Protein AF-A0A1I7XGH2-F1 (afdb_monomer_lite)

Secondary structure (DSSP, 8-state):
----HHHHHHHHHHHHHHHHHHHSPP---------PPPP-SS------TT-TTHHHHHHHHTTS-S-GGGGGG-EEEEE--SHHHHHHHHHHHHTT-SEEEEE--PBP-GGGGGSSS--GGGTTSBHHHHHHHHHHHH-TTSEEEEE-S-TTSHHHHHHHHHHHHH-STTSS--SEEEE--SSHHHHHHHHHHHHHTT--EEEEEE-TTSS-EEEEEE-TTTS--TTTS--HHHHTT--GGGT--TT-PPP--HHHHHHHHHHHHHHHHHHHHH--SEEEEEEEETTEEEEEEEE-------------------------------------------------------------------------PPP---GGGT--TT---TT--S-S--GGGGTTSSEEEE-TTS-EEEPPPP----TTEEE-TTT-SEEEPPHHHHHHHHHHHTT--SSTT--S------TTTTSPPSS-S--PPPPGGGTSPPHHHHHHHHHHHHHHHTTSS---PPP--------TTTTGGGGGGS-HHHHHH----SPPPPPPPPP-S--SS--GGGSPPHHHHHHHHHHHHHHHHHHHHHHHHHHTSTHHHHHHHHHT--

Structure (mmCIF, N/CA/C/O backbone):
data_AF-A0A1I7XGH2-F1
#
_entry.id   AF-A0A1I7XGH2-F1
#
loop_
_atom_site.group_PDB
_atom_site.id
_atom_site.type_symbol
_atom_site.label_atom_id
_atom_site.label_alt_id
_atom_site.label_comp_id
_atom_site.label_asym_id
_atom_site.label_entity_id
_atom_site.label_seq_id
_atom_site.pdbx_PDB_ins_code
_atom_site.Cartn_x
_atom_site.Cartn_y
_atom_site.Cartn_z
_atom_site.occupancy
_atom_site.B_iso_or_equiv
_atom_site.auth_seq_id
_atom_site.auth_comp_id
_atom_site.auth_asym_id
_atom_site.auth_atom_id
_atom_site.pdbx_PDB_model_num
ATOM 1 N N . MET A 1 1 ? -3.889 -33.336 -54.211 1.00 44.69 1 MET A N 1
ATOM 2 C CA . MET A 1 1 ? -4.541 -34.432 -53.466 1.00 44.69 1 MET A CA 1
ATOM 3 C C . MET A 1 1 ? -5.974 -34.012 -53.203 1.00 44.69 1 MET A C 1
ATOM 5 O O . MET A 1 1 ? -6.195 -33.043 -52.491 1.00 44.69 1 MET A O 1
ATOM 9 N N . SER A 1 2 ? -6.917 -34.641 -53.897 1.00 42.56 2 SER A N 1
ATOM 10 C CA . SER A 1 2 ? -8.353 -34.382 -53.790 1.00 42.56 2 SER A CA 1
ATOM 11 C C . SER A 1 2 ? -8.868 -34.885 -52.443 1.00 42.56 2 SER A C 1
ATOM 13 O O . SER A 1 2 ? -8.898 -36.093 -52.223 1.00 42.56 2 SER A O 1
ATOM 15 N N . VAL A 1 3 ? -9.248 -33.967 -51.555 1.00 43.88 3 VAL A N 1
ATOM 16 C CA . VAL A 1 3 ? -9.941 -34.297 -50.303 1.00 43.88 3 VAL A CA 1
ATOM 17 C C . VAL A 1 3 ? -11.300 -34.884 -50.680 1.00 43.88 3 VAL A C 1
ATOM 19 O O . VAL A 1 3 ? -12.127 -34.210 -51.294 1.00 43.88 3 VAL A O 1
ATOM 22 N N . THR A 1 4 ? -11.505 -36.166 -50.399 1.00 58.69 4 THR A N 1
ATOM 23 C CA . THR A 1 4 ? -12.761 -36.861 -50.677 1.00 58.69 4 THR A CA 1
ATOM 24 C C . THR A 1 4 ? -13.850 -36.384 -49.717 1.00 58.69 4 THR A C 1
ATOM 26 O O . THR A 1 4 ? -13.594 -36.088 -48.552 1.00 58.69 4 THR A O 1
ATOM 29 N N . ASN A 1 5 ? -15.099 -36.339 -50.194 1.00 57.44 5 ASN A N 1
ATOM 30 C CA . ASN A 1 5 ? -16.281 -35.938 -49.412 1.00 57.44 5 ASN A CA 1
ATOM 31 C C . ASN A 1 5 ? -16.489 -36.751 -48.112 1.00 57.44 5 ASN A C 1
ATOM 33 O O . ASN A 1 5 ? -17.255 -36.322 -47.251 1.00 57.44 5 ASN A O 1
ATOM 37 N N . SER A 1 6 ? -15.807 -37.891 -47.954 1.00 58.50 6 SER A N 1
ATOM 38 C CA . SER A 1 6 ? -15.763 -38.685 -46.720 1.00 58.50 6 SER A CA 1
ATOM 39 C C . SER A 1 6 ? -15.119 -37.935 -45.553 1.00 58.50 6 SER A C 1
ATOM 41 O O . SER A 1 6 ? -15.620 -37.995 -44.433 1.00 58.50 6 SER A O 1
ATOM 43 N N . ASP A 1 7 ? -14.053 -37.179 -45.810 1.00 57.22 7 ASP A N 1
ATOM 44 C CA . ASP A 1 7 ? -13.203 -36.624 -44.751 1.00 57.22 7 ASP A CA 1
ATOM 45 C C . ASP A 1 7 ? -13.826 -35.351 -44.168 1.00 57.22 7 ASP A C 1
ATOM 47 O O . ASP A 1 7 ? -13.743 -35.078 -42.971 1.00 57.22 7 ASP A O 1
ATOM 51 N N . ALA A 1 8 ? -14.554 -34.605 -45.004 1.00 61.88 8 ALA A N 1
ATOM 52 C CA . ALA A 1 8 ? -15.363 -33.468 -44.575 1.00 61.88 8 ALA A CA 1
ATOM 53 C C . ALA A 1 8 ? -16.600 -33.896 -43.762 1.00 61.88 8 ALA A C 1
ATOM 55 O O . ALA A 1 8 ? -17.076 -33.127 -42.921 1.00 61.88 8 ALA A O 1
ATOM 56 N N . ALA A 1 9 ? -17.129 -35.101 -44.005 1.00 69.12 9 ALA A N 1
ATOM 57 C CA . ALA A 1 9 ? -18.231 -35.664 -43.232 1.00 69.12 9 ALA A CA 1
ATOM 58 C C . ALA A 1 9 ? -17.752 -36.148 -41.853 1.00 69.12 9 ALA A C 1
ATOM 60 O O . ALA A 1 9 ? -18.343 -35.755 -40.847 1.00 69.12 9 ALA A O 1
ATOM 61 N N . ASP A 1 10 ? -16.625 -36.869 -41.790 1.00 73.56 10 ASP A N 1
ATOM 62 C CA . ASP A 1 10 ? -16.039 -37.336 -40.522 1.00 73.56 10 ASP A CA 1
ATOM 63 C C . ASP A 1 10 ? -15.617 -36.160 -39.621 1.00 73.56 10 ASP A C 1
ATOM 65 O O . ASP A 1 10 ? -15.858 -36.158 -38.413 1.00 73.56 10 ASP A O 1
ATOM 69 N N . LEU A 1 11 ? -15.082 -35.081 -40.207 1.00 71.25 11 LEU A N 1
ATOM 70 C CA . LEU A 1 11 ? -14.739 -33.868 -39.460 1.00 71.25 11 LEU A CA 1
ATOM 71 C C . LEU A 1 11 ? -15.981 -33.155 -38.892 1.00 71.25 11 LEU A C 1
ATOM 73 O O . LEU A 1 11 ? -15.962 -32.675 -37.756 1.00 71.25 11 LEU A O 1
ATOM 77 N N . LYS A 1 12 ? -17.081 -33.109 -39.656 1.00 74.12 12 LYS A N 1
ATOM 78 C CA . LYS A 1 12 ? -18.357 -32.536 -39.198 1.00 74.12 12 LYS A CA 1
ATOM 79 C C . LYS A 1 12 ? -18.987 -33.368 -38.089 1.00 74.12 12 LYS A C 1
ATOM 81 O O . LYS A 1 12 ? -19.538 -32.790 -37.151 1.00 74.12 12 LYS A O 1
ATOM 86 N N . ASP A 1 13 ? -18.885 -34.689 -38.158 1.00 76.62 13 ASP A N 1
ATOM 87 C CA . ASP A 1 13 ? -19.410 -35.572 -37.120 1.00 76.62 13 ASP A CA 1
ATOM 88 C C . ASP A 1 13 ? -18.562 -35.529 -35.847 1.00 76.62 13 ASP A C 1
ATOM 90 O O . ASP A 1 13 ? -19.124 -35.446 -34.753 1.00 76.62 13 ASP A O 1
ATOM 94 N N . ARG A 1 14 ? -17.233 -35.408 -35.961 1.00 78.12 14 ARG A N 1
ATOM 95 C CA . ARG A 1 14 ? -16.353 -35.114 -34.816 1.00 78.12 14 ARG A CA 1
ATOM 96 C C . ARG A 1 14 ? -16.661 -33.756 -34.186 1.00 78.12 14 ARG A C 1
ATOM 98 O O . ARG A 1 14 ? -16.761 -33.669 -32.965 1.00 78.12 14 ARG A O 1
ATOM 105 N N . MET A 1 15 ? -16.891 -32.712 -34.986 1.00 70.94 15 MET A N 1
ATOM 106 C CA . MET A 1 15 ? -17.310 -31.396 -34.481 1.00 70.94 15 MET A CA 1
ATOM 107 C C . MET A 1 15 ? -18.690 -31.428 -33.812 1.00 70.94 15 MET A C 1
ATOM 109 O O . MET A 1 15 ? -18.901 -30.746 -32.808 1.00 70.94 15 MET A O 1
ATOM 113 N N . ARG A 1 16 ? -19.645 -32.216 -34.324 1.00 73.00 16 ARG A N 1
ATOM 114 C CA . ARG A 1 16 ? -20.944 -32.420 -33.659 1.00 73.00 16 ARG A CA 1
ATOM 115 C C . ARG A 1 16 ? -20.801 -33.203 -32.363 1.00 73.00 16 ARG A C 1
ATOM 117 O O . ARG A 1 16 ? -21.450 -32.840 -31.388 1.00 73.00 16 ARG A O 1
ATOM 124 N N . ALA A 1 17 ? -19.959 -34.233 -32.334 1.00 72.75 17 ALA A N 1
ATOM 125 C CA . ALA A 1 17 ? -19.683 -35.011 -31.133 1.00 72.75 17 ALA A CA 1
ATOM 126 C C . ALA A 1 17 ? -19.039 -34.139 -30.046 1.00 72.75 17 ALA A C 1
ATOM 128 O O . ALA A 1 17 ? -19.503 -34.159 -28.909 1.00 72.75 17 ALA A O 1
ATOM 129 N N . LEU A 1 18 ? -18.070 -33.289 -30.408 1.00 68.88 18 LEU A N 1
ATOM 130 C CA . LEU A 1 18 ? -17.448 -32.329 -29.490 1.00 68.88 18 LEU A CA 1
ATOM 131 C C . LEU A 1 18 ? -18.453 -31.292 -28.975 1.00 68.88 18 LEU A C 1
ATOM 133 O O . LEU A 1 18 ? -18.522 -31.034 -27.778 1.00 68.88 18 LEU A O 1
ATOM 137 N N . ASN A 1 19 ? -19.291 -30.743 -29.860 1.00 67.19 19 ASN A N 1
ATOM 138 C CA . ASN A 1 19 ? -20.354 -29.814 -29.471 1.00 67.19 19 ASN A CA 1
ATOM 139 C C . ASN A 1 19 ? -21.420 -30.476 -28.587 1.00 67.19 19 ASN A C 1
ATOM 141 O O . ASN A 1 19 ? -22.007 -29.812 -27.739 1.00 67.19 19 ASN A O 1
ATOM 145 N N . LYS A 1 20 ? -21.675 -31.776 -28.759 1.00 68.31 20 LYS A N 1
ATOM 146 C CA . LYS A 1 20 ? -22.575 -32.550 -27.897 1.00 68.31 20 LYS A CA 1
ATOM 147 C C . LYS A 1 20 ? -21.940 -32.833 -26.532 1.00 68.31 20 LYS A C 1
ATOM 149 O O . LYS A 1 20 ? -22.655 -32.802 -25.540 1.00 68.31 20 LYS A O 1
ATOM 154 N N . PHE A 1 21 ? -20.621 -33.025 -26.480 1.00 62.72 21 PHE A N 1
ATOM 155 C CA . PHE A 1 21 ? -19.842 -33.175 -25.244 1.00 62.72 21 PHE A CA 1
ATOM 156 C C . PHE A 1 21 ? -19.733 -31.858 -24.455 1.00 62.72 21 PHE A C 1
ATOM 158 O O . PHE A 1 21 ? -19.827 -31.853 -23.235 1.00 62.72 21 PHE A O 1
ATOM 165 N N . LEU A 1 22 ? -19.611 -30.722 -25.148 1.00 59.62 22 LEU A N 1
ATOM 166 C CA . LEU A 1 22 ? -19.642 -29.385 -24.540 1.00 59.62 22 LEU A CA 1
ATOM 167 C C . LEU A 1 22 ? -21.047 -28.977 -24.067 1.00 59.62 22 LEU A C 1
ATOM 169 O O . LEU A 1 22 ? -21.174 -28.186 -23.138 1.00 59.62 22 LEU A O 1
ATOM 173 N N . LYS A 1 23 ? -22.105 -29.502 -24.703 1.00 52.84 23 LYS A N 1
ATOM 174 C CA . LYS A 1 23 ? -23.511 -29.226 -24.351 1.00 52.84 23 LYS A CA 1
ATOM 175 C C . LYS A 1 23 ? -24.126 -30.232 -23.379 1.00 52.84 23 LYS A C 1
ATOM 177 O O . LYS A 1 23 ? -25.227 -29.979 -22.893 1.00 52.84 23 LYS A O 1
ATOM 182 N N . SER A 1 24 ? -23.477 -31.364 -23.098 1.00 37.12 24 SER A N 1
ATOM 183 C CA . SER A 1 24 ? -23.938 -32.245 -22.026 1.00 37.12 24 SER A CA 1
ATOM 184 C C . SER A 1 24 ? -23.686 -31.555 -20.684 1.00 37.12 24 SER A C 1
ATOM 186 O O . SER A 1 24 ? -22.547 -31.155 -20.439 1.00 37.12 24 SER A O 1
ATOM 188 N N . PRO A 1 25 ? -24.706 -31.393 -19.822 1.00 40.06 25 PRO A N 1
ATOM 189 C CA . PRO A 1 25 ? -24.515 -30.800 -18.510 1.00 40.06 25 PRO A CA 1
ATOM 190 C C . PRO A 1 25 ? -23.513 -31.661 -17.745 1.00 40.06 25 PRO A C 1
ATOM 192 O O . PRO A 1 25 ? -23.756 -32.842 -17.493 1.00 40.06 25 PRO A O 1
ATOM 195 N N . VAL A 1 26 ? -22.359 -31.076 -17.423 1.00 43.28 26 VAL A N 1
ATOM 196 C CA . VAL A 1 26 ? -21.397 -31.655 -16.485 1.00 43.28 26 VAL A CA 1
ATOM 197 C C . VAL A 1 26 ? -22.180 -32.039 -15.235 1.00 43.28 26 VAL A C 1
ATOM 199 O O . VAL A 1 26 ? -22.882 -31.197 -14.681 1.00 43.28 26 VAL A O 1
ATOM 202 N N . ASN A 1 27 ? -22.102 -33.316 -14.855 1.00 35.72 27 ASN A N 1
ATOM 203 C CA . ASN A 1 27 ? -22.766 -33.916 -13.699 1.00 35.72 27 ASN A CA 1
ATOM 204 C C . ASN A 1 27 ? -22.838 -32.948 -12.505 1.00 35.72 27 ASN A C 1
ATOM 206 O O . ASN A 1 27 ? -21.892 -32.817 -11.730 1.00 35.72 27 ASN A O 1
ATOM 210 N N . ALA A 1 28 ? -23.994 -32.307 -12.341 1.00 38.28 28 ALA A N 1
ATOM 211 C CA . ALA A 1 28 ? -24.307 -31.362 -11.276 1.00 38.28 28 ALA A CA 1
ATOM 212 C C . ALA A 1 28 ? -24.725 -32.080 -9.980 1.00 38.28 28 ALA A C 1
ATOM 214 O O . ALA A 1 28 ? -25.641 -31.643 -9.297 1.00 38.28 28 ALA A O 1
ATOM 215 N N . ASN A 1 29 ? -24.063 -33.191 -9.642 1.00 34.28 29 ASN A N 1
ATOM 216 C CA . ASN A 1 29 ? -24.367 -33.986 -8.445 1.00 34.28 29 ASN A CA 1
ATOM 217 C C . ASN A 1 29 ? -23.209 -34.015 -7.438 1.00 34.28 29 ASN A C 1
ATOM 219 O O . ASN A 1 29 ? -23.103 -34.937 -6.639 1.00 34.28 29 ASN A O 1
ATOM 223 N N . ASN A 1 30 ? -22.347 -32.994 -7.452 1.00 38.94 30 ASN A N 1
ATOM 224 C CA . ASN A 1 30 ? -21.374 -32.773 -6.381 1.00 38.94 30 ASN A CA 1
ATOM 225 C C . ASN A 1 30 ? -21.209 -31.283 -6.037 1.00 38.94 30 ASN A C 1
ATOM 227 O O . ASN A 1 30 ? -20.120 -30.813 -5.711 1.00 38.94 30 ASN A O 1
ATOM 231 N N . THR A 1 31 ? -22.295 -30.510 -6.123 1.00 39.38 31 THR A N 1
ATOM 232 C CA . THR A 1 31 ? -22.332 -29.163 -5.553 1.00 39.38 31 THR A CA 1
ATOM 233 C C . THR A 1 31 ? -22.428 -29.288 -4.038 1.00 39.38 31 THR A C 1
ATOM 235 O O . THR A 1 31 ? -23.517 -29.378 -3.474 1.00 39.38 31 THR A O 1
ATOM 238 N N . GLN A 1 32 ? -21.270 -29.279 -3.375 1.00 42.56 32 GLN A N 1
ATOM 239 C CA . GLN A 1 32 ? -21.167 -28.701 -2.036 1.00 42.56 32 GLN A CA 1
ATOM 240 C C . GLN A 1 32 ? -21.969 -27.386 -2.043 1.00 42.56 32 GLN A C 1
ATOM 242 O O . GLN A 1 32 ? -21.805 -26.605 -2.989 1.00 42.56 32 GLN A O 1
ATOM 247 N N . PRO A 1 33 ? -22.865 -27.136 -1.074 1.00 39.56 33 PRO A N 1
ATOM 248 C CA . PRO A 1 33 ? -23.609 -25.888 -1.034 1.00 39.56 33 PRO A CA 1
ATOM 249 C C . PRO A 1 33 ? -22.597 -24.754 -0.881 1.00 39.56 33 PRO A C 1
ATOM 251 O O . PRO A 1 33 ? -22.020 -24.562 0.186 1.00 39.56 33 PRO A O 1
ATOM 254 N N . THR A 1 34 ? -22.330 -24.016 -1.960 1.00 49.19 34 THR A N 1
ATOM 255 C CA . THR A 1 34 ? -21.521 -22.803 -1.882 1.00 49.19 34 THR A CA 1
ATOM 256 C C . THR A 1 34 ? -22.339 -21.803 -1.082 1.00 49.19 34 THR A C 1
ATOM 258 O O . THR A 1 34 ? -23.270 -21.198 -1.617 1.00 49.19 34 THR A O 1
ATOM 261 N N . THR A 1 35 ? -22.045 -21.683 0.208 1.00 59.75 35 THR A N 1
ATOM 262 C CA . THR A 1 35 ? -22.622 -20.692 1.115 1.00 59.75 35 THR A CA 1
ATOM 263 C C . THR A 1 35 ? -22.226 -19.307 0.616 1.00 59.75 35 THR A C 1
ATOM 265 O O . THR A 1 35 ? -21.186 -18.768 0.990 1.00 59.75 35 THR A O 1
ATOM 268 N N . LYS A 1 36 ? -23.010 -18.757 -0.313 1.00 68.50 36 LYS A N 1
ATOM 269 C CA . LYS A 1 36 ? -22.836 -17.390 -0.791 1.00 68.50 36 LYS A CA 1
ATOM 270 C C . LYS A 1 36 ? -23.362 -16.454 0.280 1.00 68.50 36 LYS A C 1
ATOM 272 O O . LYS A 1 36 ? -24.482 -16.609 0.757 1.00 68.50 36 LYS A O 1
ATOM 277 N N . ARG A 1 37 ? -22.531 -15.490 0.650 1.00 83.50 37 ARG A N 1
ATOM 278 C CA . ARG A 1 37 ? -22.908 -14.417 1.557 1.00 83.50 37 ARG A CA 1
ATOM 279 C C . ARG A 1 37 ? -24.005 -13.560 0.914 1.00 83.50 37 ARG A C 1
ATOM 281 O O . ARG A 1 37 ? -23.899 -13.211 -0.259 1.00 83.50 37 ARG A O 1
ATOM 288 N N . GLU A 1 38 ? -25.037 -13.225 1.679 1.00 87.25 38 GLU A N 1
ATOM 289 C CA . GLU A 1 38 ? -26.110 -12.326 1.240 1.00 87.25 38 GLU A CA 1
ATOM 290 C C . GLU A 1 38 ? -25.721 -10.853 1.418 1.00 87.25 38 GLU A C 1
ATOM 292 O O . GLU A 1 38 ? -24.824 -10.522 2.201 1.00 87.25 38 GLU A O 1
ATOM 297 N N . ARG A 1 39 ? -26.400 -9.962 0.683 1.00 89.69 39 ARG A N 1
ATOM 298 C CA . ARG A 1 39 ? -26.222 -8.515 0.841 1.00 89.69 39 ARG A CA 1
ATOM 299 C C . ARG A 1 39 ? -26.870 -8.024 2.131 1.00 89.69 39 ARG A C 1
ATOM 301 O O . ARG A 1 39 ? -28.039 -8.293 2.388 1.00 89.69 39 ARG A O 1
ATOM 308 N N . ILE A 1 40 ? -26.128 -7.236 2.895 1.00 90.12 40 ILE A N 1
ATOM 309 C CA . ILE A 1 40 ? -26.552 -6.615 4.143 1.00 90.12 40 ILE A CA 1
ATOM 310 C C . ILE A 1 40 ? -26.817 -5.127 3.881 1.00 90.12 40 ILE A C 1
ATOM 312 O O . ILE A 1 40 ? -25.919 -4.365 3.513 1.00 90.12 40 ILE A O 1
ATOM 316 N N . GLY A 1 41 ? -28.060 -4.689 4.102 1.00 83.81 41 GLY A N 1
ATOM 317 C CA . GLY A 1 41 ? -28.466 -3.291 3.911 1.00 83.81 41 GLY A CA 1
ATOM 318 C C . GLY A 1 41 ? -27.807 -2.330 4.907 1.00 83.81 41 GLY A C 1
ATOM 319 O O . GLY A 1 41 ? -27.156 -1.377 4.497 1.00 83.81 41 GLY A O 1
ATOM 320 N N . ALA A 1 42 ? -27.899 -2.618 6.207 1.00 86.62 42 ALA A N 1
ATOM 321 C CA . ALA A 1 42 ? -27.319 -1.804 7.280 1.00 86.62 42 ALA A CA 1
ATOM 322 C C . ALA A 1 42 ? -26.353 -2.634 8.136 1.00 86.62 42 ALA A C 1
ATOM 324 O O . ALA A 1 42 ? -26.633 -3.794 8.437 1.00 86.62 42 ALA A O 1
ATOM 325 N N . MET A 1 43 ? -25.211 -2.058 8.529 1.00 88.88 43 MET A N 1
ATOM 326 C CA . MET A 1 43 ? -24.257 -2.775 9.380 1.00 88.88 43 MET A CA 1
ATOM 327 C C . MET A 1 43 ? -24.803 -2.899 10.802 1.00 88.88 43 MET A C 1
ATOM 329 O O . MET A 1 43 ? -25.150 -1.910 11.434 1.00 88.88 43 MET A O 1
ATOM 333 N N . SER A 1 44 ? -24.875 -4.132 11.301 1.00 87.06 44 SER A N 1
ATOM 334 C CA . SER A 1 44 ? -25.337 -4.427 12.657 1.00 87.06 44 SER A CA 1
ATOM 335 C C . SER A 1 44 ? -24.154 -4.632 13.602 1.00 87.06 44 SER A C 1
ATOM 337 O O . SER A 1 44 ? -23.170 -5.289 13.253 1.00 87.06 44 SER A O 1
ATOM 339 N N . ALA A 1 45 ? -24.275 -4.126 14.830 1.00 86.44 45 ALA A N 1
ATOM 340 C CA . ALA A 1 45 ? -23.336 -4.394 15.920 1.00 86.44 45 ALA A CA 1
ATOM 341 C C . ALA A 1 45 ? -23.617 -5.724 16.650 1.00 86.44 45 ALA A C 1
ATOM 343 O O . ALA A 1 45 ? -22.956 -6.047 17.642 1.00 86.44 45 ALA A O 1
ATOM 344 N N . GLU A 1 46 ? -24.626 -6.482 16.224 1.00 86.81 46 GLU A N 1
ATOM 345 C CA . GLU A 1 46 ? -24.976 -7.761 16.832 1.00 86.81 46 GLU A CA 1
ATOM 346 C C . GLU A 1 46 ? -23.839 -8.779 16.673 1.00 86.81 46 GLU A C 1
ATOM 348 O O . GLU A 1 46 ? -23.280 -8.957 15.587 1.00 86.81 46 GLU A O 1
ATOM 353 N N . VAL A 1 47 ? -23.473 -9.438 17.774 1.00 89.12 47 VAL A N 1
ATOM 354 C CA . VAL A 1 47 ? -22.362 -10.394 17.811 1.00 89.12 47 VAL A CA 1
ATOM 355 C C . VAL A 1 47 ? -22.923 -11.794 17.602 1.00 89.12 47 VAL A C 1
ATOM 357 O O . VAL A 1 47 ? -23.178 -12.523 18.554 1.00 89.12 47 VAL A O 1
ATOM 360 N N . VAL A 1 48 ? -23.130 -12.135 16.333 1.00 88.00 48 VAL A N 1
ATOM 361 C CA . VAL A 1 48 ? -23.550 -13.461 15.866 1.00 88.00 48 VAL A CA 1
ATOM 362 C C . VAL A 1 48 ? -22.575 -13.960 14.806 1.00 88.00 48 VAL A C 1
ATOM 364 O O . VAL A 1 48 ? -21.961 -13.163 14.093 1.00 88.00 48 VAL A O 1
ATOM 367 N N . ASP A 1 49 ? -22.425 -15.278 14.687 1.00 84.88 49 ASP A N 1
ATOM 368 C CA . ASP A 1 49 ? -21.478 -15.879 13.737 1.00 84.88 49 ASP A CA 1
ATOM 369 C C . ASP A 1 49 ? -21.872 -15.653 12.271 1.00 84.88 49 ASP A C 1
ATOM 371 O O . ASP A 1 49 ? -21.011 -15.635 11.395 1.00 84.88 49 ASP A O 1
ATOM 375 N N . SER A 1 50 ? -23.153 -15.386 12.004 1.00 87.44 50 SER A N 1
ATOM 376 C CA . SER A 1 50 ? -23.653 -14.996 10.683 1.00 87.44 50 SER A CA 1
ATOM 377 C C . SER A 1 50 ? -23.314 -13.553 10.292 1.00 87.44 50 SER A C 1
ATOM 379 O O . SER A 1 50 ? -23.413 -13.219 9.113 1.00 87.44 50 SER A O 1
ATOM 381 N N . ASN A 1 51 ? -22.917 -12.690 11.240 1.00 89.44 51 ASN A N 1
ATOM 382 C CA . ASN A 1 51 ? -22.616 -11.282 10.979 1.00 89.44 51 ASN A CA 1
ATOM 383 C C . ASN A 1 51 ? -21.104 -11.068 10.757 1.00 89.44 51 ASN A C 1
ATOM 385 O O . ASN A 1 51 ? -20.343 -10.992 11.735 1.00 89.44 51 ASN A O 1
ATOM 389 N N . PRO A 1 52 ? -20.653 -10.865 9.506 1.00 89.62 52 PRO A N 1
ATOM 390 C CA . PRO A 1 52 ? -19.241 -10.651 9.191 1.00 89.62 52 PRO A CA 1
ATOM 391 C C . PRO A 1 52 ? -18.701 -9.317 9.731 1.00 89.62 52 PRO A C 1
ATOM 393 O O . PRO A 1 52 ? -17.493 -9.168 9.900 1.00 89.62 52 PRO A O 1
ATOM 396 N N . TYR A 1 53 ? -19.576 -8.358 10.050 1.00 92.12 53 TYR A N 1
ATOM 397 C CA . TYR A 1 53 ? -19.203 -7.025 10.530 1.00 92.12 53 TYR A CA 1
ATOM 398 C C . TYR A 1 53 ? -19.158 -6.901 12.051 1.00 92.12 53 TYR A C 1
ATOM 400 O O . TYR A 1 53 ? -18.691 -5.890 12.570 1.00 92.12 53 TYR A O 1
ATOM 408 N N . SER A 1 54 ? -19.577 -7.935 12.781 1.00 91.25 54 SER A N 1
ATOM 409 C CA . SER A 1 54 ? -19.621 -7.949 14.250 1.00 91.25 54 SER A CA 1
ATOM 410 C C . SER A 1 54 ? -18.297 -7.526 14.905 1.00 91.25 54 SER A C 1
ATOM 412 O O . SER A 1 54 ? -18.293 -6.744 15.856 1.00 91.25 54 SER A O 1
ATOM 414 N N . ARG A 1 55 ? -17.159 -7.995 14.374 1.00 91.31 55 ARG A N 1
ATOM 415 C CA . ARG A 1 55 ? -15.816 -7.681 14.897 1.00 91.31 55 ARG A CA 1
ATOM 416 C C . ARG A 1 55 ? -15.363 -6.266 14.520 1.00 91.31 55 ARG A C 1
ATOM 418 O O . ARG A 1 55 ? -14.670 -5.629 15.304 1.00 91.31 55 ARG A O 1
ATOM 425 N N . LEU A 1 56 ? -15.798 -5.751 13.370 1.00 91.06 56 LEU A N 1
ATOM 426 C CA . LEU A 1 56 ? -15.513 -4.377 12.948 1.00 91.06 56 LEU A CA 1
ATOM 427 C C . LEU A 1 56 ? -16.313 -3.370 13.783 1.00 91.06 56 LEU A C 1
ATOM 429 O O . LEU A 1 56 ? -15.751 -2.430 14.336 1.00 91.06 56 LEU A O 1
ATOM 433 N N . MET A 1 57 ? -17.607 -3.629 13.981 1.00 88.50 57 MET A N 1
ATOM 434 C CA . MET A 1 57 ? -18.487 -2.804 14.815 1.00 88.50 57 MET A CA 1
ATOM 435 C C . MET A 1 57 ? -18.088 -2.819 16.299 1.00 88.50 57 MET A C 1
ATOM 437 O O . MET A 1 57 ? -18.395 -1.883 17.040 1.00 88.50 57 MET A O 1
ATOM 441 N N . ALA A 1 58 ? -17.347 -3.835 16.755 1.00 88.81 58 ALA A N 1
ATOM 442 C CA . ALA A 1 58 ? -16.778 -3.848 18.101 1.00 88.81 58 ALA A CA 1
ATOM 443 C C . ALA A 1 58 ? -15.786 -2.691 18.339 1.00 88.81 58 ALA A C 1
ATOM 445 O O . ALA A 1 58 ? -15.714 -2.193 19.463 1.00 88.81 58 ALA A O 1
ATOM 446 N N . LEU A 1 59 ? -15.104 -2.186 17.299 1.00 86.38 59 LEU A N 1
ATOM 447 C CA . LEU A 1 59 ? -14.230 -1.005 17.401 1.00 86.38 59 LEU A CA 1
ATOM 448 C C . LEU A 1 59 ? -14.991 0.237 17.878 1.00 86.38 59 LEU A C 1
ATOM 450 O O . LEU A 1 59 ? -14.427 1.075 18.587 1.00 86.38 59 LEU A O 1
ATOM 454 N N . GLN A 1 60 ? -16.280 0.330 17.543 1.00 85.31 60 GLN A N 1
ATOM 455 C CA . GLN A 1 60 ? -17.146 1.405 18.010 1.00 85.31 60 GLN A CA 1
ATOM 456 C C . GLN A 1 60 ? -17.488 1.276 19.492 1.00 85.31 60 GLN A C 1
ATOM 458 O O . GLN A 1 60 ? -17.443 2.260 20.227 1.00 85.31 60 GLN A O 1
ATOM 463 N N . ARG A 1 61 ? -17.721 0.050 19.972 1.00 83.44 61 ARG A N 1
ATOM 464 C CA . ARG A 1 61 ? -17.930 -0.221 21.406 1.00 83.44 61 ARG A CA 1
ATOM 465 C C . ARG A 1 61 ? -16.675 0.019 22.240 1.00 83.44 61 ARG A C 1
ATOM 467 O O . ARG A 1 61 ? -16.777 0.453 23.380 1.00 83.44 61 ARG A O 1
ATOM 474 N N . MET A 1 62 ? -15.501 -0.241 21.669 1.00 85.56 62 MET A N 1
ATOM 475 C CA . MET A 1 62 ? -14.210 0.009 22.317 1.00 85.56 62 MET A CA 1
ATOM 476 C C . MET A 1 62 ? -13.826 1.498 22.344 1.00 85.56 62 MET A C 1
ATOM 478 O O . MET A 1 62 ? -12.790 1.844 22.909 1.00 85.56 62 MET A O 1
ATOM 482 N N . GLY A 1 63 ? -14.625 2.379 21.731 1.00 80.25 63 GLY A N 1
ATOM 483 C CA . GLY A 1 63 ? -14.336 3.811 21.652 1.00 80.25 63 GLY A CA 1
ATOM 484 C C . GLY A 1 63 ? -13.157 4.150 20.739 1.00 80.25 63 GLY A C 1
ATOM 485 O O . GLY A 1 63 ? -12.637 5.260 20.806 1.00 80.25 63 GLY A O 1
ATOM 486 N N . VAL A 1 64 ? -12.732 3.204 19.895 1.00 80.62 64 VAL A N 1
ATOM 487 C CA . VAL A 1 64 ? -11.652 3.414 18.930 1.00 80.62 64 VAL A CA 1
ATOM 488 C C . VAL A 1 64 ? -12.189 4.228 17.755 1.00 80.62 64 VAL A C 1
ATOM 490 O O . VAL A 1 64 ? -11.618 5.258 17.437 1.00 80.62 64 VAL A O 1
ATOM 493 N N . VAL A 1 65 ? -13.330 3.844 17.174 1.00 80.44 65 VAL A N 1
ATOM 494 C CA . VAL A 1 65 ? -13.981 4.560 16.057 1.00 80.44 65 VAL A CA 1
ATOM 495 C C . VAL A 1 65 ? -15.364 5.028 16.490 1.00 80.44 65 VAL A C 1
ATOM 497 O O . VAL A 1 65 ? -16.160 4.215 16.930 1.00 80.44 65 VAL A O 1
ATOM 500 N N . LYS A 1 66 ? -15.726 6.306 16.334 1.00 81.31 66 LYS A N 1
ATOM 501 C CA . LYS A 1 66 ? -17.067 6.769 16.759 1.00 81.31 66 LYS A CA 1
ATOM 502 C C . LYS A 1 66 ? -18.205 6.245 15.877 1.00 81.31 66 LYS A C 1
ATOM 504 O O . LYS A 1 66 ? -19.249 5.870 16.395 1.00 81.31 66 LYS A O 1
ATOM 509 N N . HIS A 1 67 ? -17.999 6.231 14.561 1.00 84.62 67 HIS A N 1
ATOM 510 C CA . HIS A 1 67 ? -18.998 5.819 13.574 1.00 84.62 67 HIS A CA 1
ATOM 511 C C . HIS A 1 67 ? -18.333 4.955 12.507 1.00 84.62 67 HIS A C 1
ATOM 513 O O . HIS A 1 67 ? -17.915 5.467 11.467 1.00 84.62 67 HIS A O 1
ATOM 519 N N . TYR A 1 68 ? -18.208 3.652 12.768 1.00 88.69 68 TYR A N 1
ATOM 520 C CA . TYR A 1 68 ? -17.586 2.746 11.796 1.00 88.69 68 TYR A CA 1
ATOM 521 C C . TYR A 1 68 ? -18.395 2.691 10.492 1.00 88.69 68 TYR A C 1
ATOM 523 O O . TYR A 1 68 ? -17.828 2.595 9.407 1.00 88.69 68 TYR A O 1
ATOM 531 N N . GLU A 1 69 ? -19.716 2.860 10.600 1.00 89.50 69 GLU A N 1
ATOM 532 C CA . GLU A 1 69 ? -20.688 2.768 9.508 1.00 89.50 69 GLU A CA 1
ATOM 533 C C . GLU A 1 69 ? -20.408 3.671 8.309 1.00 89.50 69 GLU A C 1
ATOM 535 O O . GLU A 1 69 ? -20.651 3.267 7.172 1.00 89.50 69 GLU A O 1
ATOM 540 N N . LYS A 1 70 ? -19.792 4.833 8.549 1.00 88.62 70 LYS A N 1
ATOM 541 C CA . LYS A 1 70 ? -19.442 5.803 7.505 1.00 88.62 70 LYS A CA 1
ATOM 542 C C . LYS A 1 70 ? -18.496 5.247 6.446 1.00 88.62 70 LYS A C 1
ATOM 544 O O . LYS A 1 70 ? -18.426 5.798 5.358 1.00 88.62 70 LYS A O 1
ATOM 549 N N . ILE A 1 71 ? -17.781 4.154 6.718 1.00 91.81 71 ILE A N 1
ATOM 550 C CA . ILE A 1 71 ? -16.908 3.523 5.719 1.00 91.81 71 ILE A CA 1
ATOM 551 C C . ILE A 1 71 ? -17.675 3.071 4.463 1.00 91.81 71 ILE A C 1
ATOM 553 O O . ILE A 1 71 ? -17.113 3.079 3.370 1.00 91.81 71 ILE A O 1
ATOM 557 N N . ARG A 1 72 ? -18.976 2.765 4.583 1.00 92.38 72 ARG A N 1
ATOM 558 C CA . ARG A 1 72 ? -19.833 2.388 3.444 1.00 92.38 72 ARG A CA 1
ATOM 559 C C . ARG A 1 72 ? -20.226 3.548 2.538 1.00 92.38 72 ARG A C 1
ATOM 561 O O . ARG A 1 72 ? -20.734 3.318 1.450 1.00 92.38 72 ARG A O 1
ATOM 568 N N . GLU A 1 73 ? -19.985 4.779 2.962 1.00 92.50 73 GLU A N 1
ATOM 569 C CA . GLU A 1 73 ? -20.235 5.978 2.156 1.00 92.50 73 GLU A CA 1
ATOM 570 C C . GLU A 1 73 ? -19.022 6.346 1.291 1.00 92.50 73 GLU A C 1
ATOM 572 O O . GLU A 1 73 ? -19.099 7.225 0.436 1.00 92.50 73 GLU A O 1
ATOM 577 N N . LYS A 1 74 ? -17.886 5.682 1.527 1.00 94.00 74 LYS A N 1
ATOM 578 C CA . LYS A 1 74 ? -16.574 6.111 1.055 1.00 94.00 74 LYS A CA 1
ATOM 579 C C . LYS A 1 74 ? -16.175 5.403 -0.225 1.00 94.00 74 LYS A C 1
ATOM 581 O O . LYS A 1 74 ? -16.419 4.205 -0.389 1.00 94.00 74 LYS A O 1
ATOM 586 N N . THR A 1 75 ? -15.539 6.155 -1.118 1.00 97.00 75 THR A N 1
ATOM 587 C CA . THR A 1 75 ? -15.075 5.669 -2.419 1.00 97.00 75 THR A CA 1
ATOM 588 C C . THR A 1 75 ? -13.564 5.782 -2.532 1.00 97.00 75 THR A C 1
ATOM 590 O O . THR A 1 75 ? -13.010 6.877 -2.419 1.00 97.00 75 THR A O 1
ATOM 593 N N . VAL A 1 76 ? -12.904 4.656 -2.802 1.00 97.50 76 VAL A N 1
ATOM 594 C CA . VAL A 1 76 ? -11.446 4.582 -2.955 1.00 97.50 76 VAL A CA 1
ATOM 595 C C . VAL A 1 76 ? -11.094 4.084 -4.353 1.00 97.50 76 VAL A C 1
ATOM 597 O O . VAL A 1 76 ? -11.586 3.045 -4.794 1.00 97.50 76 VAL A O 1
ATOM 600 N N . ALA A 1 77 ? -10.224 4.813 -5.047 1.00 98.06 77 ALA A N 1
ATOM 601 C CA . ALA A 1 77 ? -9.636 4.362 -6.303 1.00 98.06 77 ALA A CA 1
ATOM 602 C C . ALA A 1 77 ? -8.290 3.680 -6.042 1.00 98.06 77 ALA A C 1
ATOM 604 O O . ALA A 1 77 ? -7.454 4.224 -5.327 1.00 98.06 77 ALA A O 1
ATOM 605 N N . ILE A 1 78 ? -8.062 2.511 -6.636 1.00 98.38 78 ILE A N 1
ATOM 606 C CA . ILE A 1 78 ? -6.807 1.761 -6.536 1.00 98.38 78 ILE A CA 1
ATOM 607 C C . ILE A 1 78 ? -6.208 1.651 -7.935 1.00 98.38 78 ILE A C 1
ATOM 609 O O . ILE A 1 78 ? -6.842 1.120 -8.850 1.00 98.38 78 ILE A O 1
ATOM 613 N N . VAL A 1 79 ? -4.983 2.147 -8.093 1.00 98.12 79 VAL A N 1
ATOM 614 C CA . VAL A 1 79 ? -4.228 2.088 -9.347 1.00 98.12 79 VAL A CA 1
ATOM 615 C C . VAL A 1 79 ? -3.138 1.029 -9.219 1.00 98.12 79 V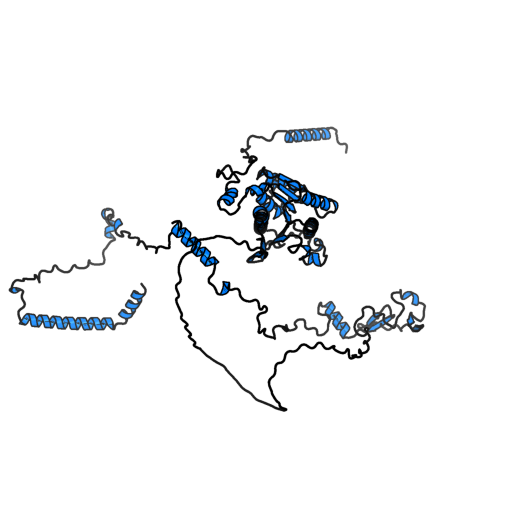AL A C 1
ATOM 617 O O . VAL A 1 79 ? -2.241 1.156 -8.389 1.00 98.12 79 VAL A O 1
ATOM 620 N N . GLY A 1 80 ? -3.222 -0.009 -10.048 1.00 97.06 80 GLY A N 1
ATOM 621 C CA . GLY A 1 80 ? -2.397 -1.213 -9.996 1.00 97.06 80 GLY A CA 1
ATOM 622 C C . GLY A 1 80 ? -2.981 -2.263 -9.050 1.00 97.06 80 GLY A C 1
ATOM 623 O O . GLY A 1 80 ? -2.895 -2.130 -7.835 1.00 97.06 80 GLY A O 1
ATOM 624 N N . ILE A 1 81 ? -3.519 -3.357 -9.591 1.00 96.75 81 ILE A N 1
ATOM 625 C CA . ILE A 1 81 ? -4.038 -4.525 -8.857 1.00 96.75 81 ILE A CA 1
ATOM 626 C C . ILE A 1 81 ? -3.031 -5.680 -8.959 1.00 96.75 81 ILE A C 1
ATOM 628 O O . ILE A 1 81 ? -3.344 -6.813 -9.332 1.00 96.75 81 ILE A O 1
ATOM 632 N N . GLY A 1 82 ? -1.774 -5.365 -8.636 1.00 93.38 82 GLY A N 1
ATOM 633 C CA . GLY A 1 82 ? -0.655 -6.303 -8.581 1.00 93.38 82 GLY A CA 1
ATOM 634 C C . GLY A 1 82 ? -0.519 -6.983 -7.217 1.00 93.38 82 GLY A C 1
ATOM 635 O O . GLY A 1 82 ? -1.504 -7.353 -6.589 1.00 93.38 82 GLY A O 1
ATOM 636 N N . GLY A 1 83 ? 0.715 -7.138 -6.729 1.00 92.31 83 GLY A N 1
ATOM 637 C CA . GLY A 1 83 ? 0.981 -7.799 -5.443 1.00 92.31 83 GLY A CA 1
ATOM 638 C C . GLY A 1 83 ? 0.485 -7.030 -4.216 1.00 92.31 83 GLY A C 1
ATOM 639 O O . GLY A 1 83 ? -0.068 -7.630 -3.303 1.00 92.31 83 GLY A O 1
ATOM 640 N N . ILE A 1 84 ? 0.655 -5.705 -4.211 1.00 95.56 84 ILE A N 1
ATOM 641 C CA . ILE A 1 84 ? 0.199 -4.832 -3.119 1.00 95.56 84 ILE A CA 1
ATOM 642 C C . ILE A 1 84 ? -1.285 -4.507 -3.311 1.00 95.56 84 ILE A C 1
ATOM 644 O O . ILE A 1 84 ? -2.101 -4.778 -2.434 1.00 95.56 84 ILE A O 1
ATOM 648 N N . GLY A 1 85 ? -1.653 -3.985 -4.486 1.00 96.81 85 GLY A N 1
ATOM 649 C CA . GLY A 1 85 ? -3.001 -3.469 -4.735 1.00 96.81 85 GLY A CA 1
ATOM 650 C C . GLY A 1 85 ? -4.120 -4.507 -4.650 1.00 96.81 85 GLY A C 1
ATOM 651 O O . GLY A 1 85 ? -5.221 -4.170 -4.225 1.00 96.81 85 GLY A O 1
ATOM 652 N N . SER A 1 86 ? -3.852 -5.776 -4.976 1.00 97.00 86 SER A N 1
ATOM 653 C CA . SER A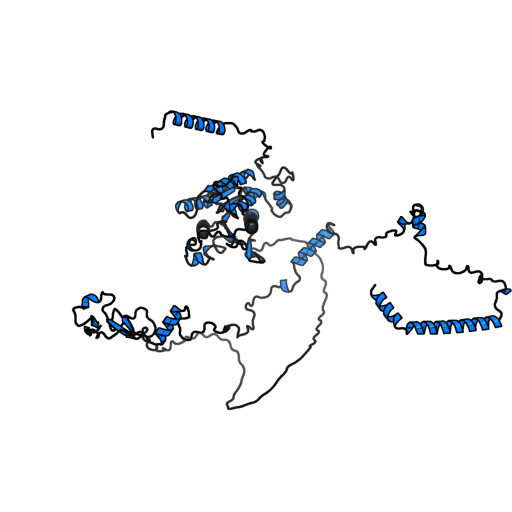 1 86 ? -4.842 -6.851 -4.816 1.00 97.00 86 SER A CA 1
ATOM 654 C C . SER A 1 86 ? -5.162 -7.142 -3.344 1.00 97.00 86 SER A C 1
ATOM 656 O O . SER A 1 86 ? -6.331 -7.221 -2.967 1.00 97.00 86 SER A O 1
ATOM 658 N N . VAL A 1 87 ? -4.137 -7.198 -2.489 1.00 97.75 87 VAL A N 1
ATOM 659 C CA . VAL A 1 87 ? -4.284 -7.368 -1.036 1.00 97.75 87 VAL A CA 1
ATOM 660 C C . VAL A 1 87 ? -4.949 -6.140 -0.409 1.00 97.75 87 VAL A C 1
ATOM 662 O O . VAL A 1 87 ? -5.827 -6.283 0.439 1.00 97.75 87 VAL A O 1
ATOM 665 N N . VAL A 1 88 ? -4.591 -4.934 -0.860 1.00 98.06 88 VAL A N 1
ATOM 666 C CA . VAL A 1 88 ? -5.232 -3.674 -0.441 1.00 98.06 88 VAL A CA 1
ATOM 667 C C . VAL A 1 88 ? -6.725 -3.689 -0.769 1.00 98.06 88 VAL A C 1
ATOM 669 O O . VAL A 1 88 ? -7.551 -3.395 0.098 1.00 98.06 88 VAL A O 1
ATOM 672 N N . ALA A 1 89 ? -7.085 -4.077 -1.996 1.00 98.12 89 ALA A N 1
ATOM 673 C CA . ALA A 1 89 ? -8.475 -4.189 -2.423 1.00 98.12 89 ALA A CA 1
ATOM 674 C C . ALA A 1 89 ? -9.238 -5.232 -1.593 1.00 98.12 89 ALA A C 1
ATOM 676 O O . ALA A 1 89 ? -10.369 -4.977 -1.177 1.00 98.12 89 ALA A O 1
ATOM 677 N N . GLU A 1 90 ? -8.615 -6.375 -1.287 1.00 98.19 90 GLU A N 1
ATOM 678 C CA . GLU A 1 90 ? -9.198 -7.402 -0.424 1.00 98.19 90 GLU A CA 1
ATOM 679 C C . GLU A 1 90 ? -9.450 -6.890 0.999 1.00 98.19 90 GLU A C 1
ATOM 681 O O . GLU A 1 90 ? -10.557 -7.041 1.521 1.00 98.19 90 GLU A O 1
ATOM 686 N N . MET A 1 91 ? -8.457 -6.259 1.625 1.00 97.94 91 MET A N 1
ATOM 687 C CA . MET A 1 91 ? -8.582 -5.719 2.980 1.00 97.94 91 MET A CA 1
ATOM 688 C C . MET A 1 91 ? -9.677 -4.646 3.057 1.00 97.94 91 MET A C 1
ATOM 690 O O . MET A 1 91 ? -10.542 -4.731 3.928 1.00 97.94 91 MET A O 1
ATOM 694 N N . LEU A 1 92 ? -9.717 -3.694 2.114 1.00 97.31 92 LEU A N 1
ATOM 695 C CA . LEU A 1 92 ? -10.768 -2.667 2.058 1.00 97.31 92 LEU A CA 1
ATOM 696 C C . LEU A 1 92 ? -12.160 -3.266 1.813 1.00 97.31 92 LEU A C 1
ATOM 698 O O . LEU A 1 92 ? -13.138 -2.844 2.433 1.00 97.31 92 LEU A O 1
ATOM 702 N N . THR A 1 93 ? -12.249 -4.295 0.969 1.00 97.69 93 THR A N 1
ATOM 703 C CA . THR A 1 93 ? -13.498 -5.025 0.710 1.00 97.69 93 THR A CA 1
ATOM 704 C C . THR A 1 93 ? -13.997 -5.737 1.969 1.00 97.69 93 THR A C 1
ATOM 706 O O . THR A 1 93 ? -15.185 -5.678 2.299 1.00 97.69 93 THR A O 1
ATOM 709 N N . ARG A 1 94 ? -13.094 -6.370 2.731 1.00 96.50 94 ARG A N 1
ATOM 710 C CA . ARG A 1 94 ? -13.410 -7.002 4.023 1.00 96.50 94 ARG A CA 1
ATOM 711 C C . ARG A 1 94 ? -13.807 -5.979 5.091 1.00 96.50 94 ARG A C 1
ATOM 713 O O . ARG A 1 94 ? -14.669 -6.288 5.907 1.00 96.50 94 ARG A O 1
ATOM 720 N N . CYS A 1 95 ? -13.251 -4.767 5.045 1.00 94.81 95 CYS A N 1
ATOM 721 C CA . CYS A 1 95 ? -13.646 -3.635 5.891 1.00 94.81 95 CYS A CA 1
ATOM 722 C C . CYS A 1 95 ? -14.973 -2.968 5.484 1.00 94.81 95 CYS A C 1
ATOM 724 O O . CYS A 1 95 ? -15.407 -2.047 6.169 1.00 94.81 95 CYS A O 1
ATOM 726 N N . ALA A 1 96 ? -15.638 -3.440 4.423 1.00 94.62 96 ALA A N 1
ATOM 727 C CA . ALA A 1 96 ? -16.915 -2.908 3.941 1.00 94.62 96 ALA A CA 1
ATOM 728 C C . ALA A 1 96 ? -16.843 -1.471 3.406 1.00 94.62 96 ALA A C 1
ATOM 730 O O . ALA A 1 96 ? -17.749 -0.673 3.646 1.00 94.62 96 ALA A O 1
ATOM 731 N N . ILE A 1 97 ? -15.776 -1.132 2.679 1.00 95.56 97 ILE A N 1
ATOM 732 C CA . ILE A 1 97 ? -15.732 0.133 1.937 1.00 95.56 97 ILE A CA 1
ATOM 733 C C . ILE A 1 97 ? -16.946 0.259 1.002 1.00 95.56 97 ILE A C 1
ATOM 735 O O . ILE A 1 97 ? -17.416 -0.737 0.458 1.00 95.56 97 ILE A O 1
ATOM 739 N N . GLY A 1 98 ? -17.474 1.470 0.829 1.00 94.75 98 GLY A N 1
ATOM 740 C CA . GLY A 1 98 ? -18.665 1.700 0.008 1.00 94.75 98 GLY A CA 1
ATOM 741 C C . GLY A 1 98 ? -18.464 1.312 -1.449 1.00 94.75 98 GLY A C 1
ATOM 742 O O . GLY A 1 98 ? -19.205 0.494 -1.997 1.00 94.75 98 GLY A O 1
ATOM 743 N N . LYS A 1 99 ? -17.427 1.891 -2.059 1.00 97.31 99 LYS A N 1
ATOM 744 C CA . LYS A 1 99 ? -17.104 1.677 -3.465 1.00 97.31 99 LYS A CA 1
ATOM 745 C C . LYS A 1 99 ? -15.599 1.597 -3.711 1.00 97.31 99 LYS A C 1
ATOM 747 O O . LYS A 1 99 ? -14.832 2.408 -3.192 1.00 97.31 99 LYS A O 1
ATOM 752 N N . LEU A 1 100 ? -15.191 0.646 -4.548 1.00 98.19 100 LEU A N 1
ATOM 753 C CA . LEU A 1 100 ? -13.836 0.526 -5.080 1.00 98.19 100 LEU A CA 1
ATOM 754 C C . LEU A 1 100 ? -13.827 0.775 -6.586 1.00 98.19 100 LEU A C 1
ATOM 756 O O . LEU A 1 100 ? -14.644 0.218 -7.319 1.00 98.19 100 LEU A O 1
ATOM 760 N N . ILE A 1 101 ? -12.873 1.582 -7.045 1.00 98.19 101 ILE A N 1
ATOM 761 C CA . ILE A 1 101 ? -12.603 1.785 -8.472 1.00 98.19 101 ILE A CA 1
ATOM 762 C C . ILE A 1 101 ? -11.212 1.236 -8.770 1.00 98.19 101 ILE A C 1
ATOM 764 O O . ILE A 1 101 ? -10.223 1.754 -8.258 1.00 98.19 101 ILE A O 1
ATOM 768 N N . LEU A 1 102 ? -11.132 0.176 -9.565 1.00 98.38 102 LEU A N 1
ATOM 769 C CA . LEU A 1 102 ? -9.888 -0.541 -9.830 1.00 98.38 102 LEU A CA 1
ATOM 770 C C . LEU A 1 102 ? -9.364 -0.207 -11.229 1.00 98.38 102 LEU A C 1
ATOM 772 O O . LEU A 1 102 ? -10.091 -0.362 -12.212 1.00 98.38 102 LEU A O 1
ATOM 776 N N . PHE A 1 103 ? -8.096 0.196 -11.316 1.00 98.19 103 PHE A N 1
ATOM 777 C CA . PHE A 1 103 ? -7.390 0.450 -12.574 1.00 98.19 103 PHE A CA 1
ATOM 778 C C . PHE A 1 103 ? -6.191 -0.491 -12.694 1.00 98.19 103 PHE A C 1
ATOM 780 O O . PHE A 1 103 ? -5.284 -0.447 -11.868 1.00 98.19 103 PHE A O 1
ATOM 787 N N . ASP A 1 104 ? -6.162 -1.320 -13.729 1.00 97.38 104 ASP A N 1
ATOM 788 C CA . ASP A 1 104 ? -4.991 -2.107 -14.134 1.00 97.38 104 ASP A CA 1
ATOM 789 C C . ASP A 1 104 ? -5.151 -2.436 -15.621 1.00 97.38 104 ASP A C 1
ATOM 791 O O . ASP A 1 104 ? -6.275 -2.529 -16.100 1.00 97.38 104 ASP A O 1
ATOM 795 N N . TYR A 1 105 ? -4.060 -2.597 -16.359 1.00 95.12 105 TYR A N 1
ATOM 796 C CA . TYR A 1 105 ? -4.099 -2.957 -17.783 1.00 95.12 105 TYR A CA 1
ATOM 797 C C . TYR A 1 105 ? -3.601 -4.381 -18.049 1.00 95.12 105 TYR A C 1
ATOM 799 O O . TYR A 1 105 ? -3.666 -4.861 -19.182 1.00 95.12 105 TYR A O 1
ATOM 807 N N . ASP A 1 106 ? -3.048 -5.031 -17.029 1.00 95.12 106 ASP A N 1
ATOM 808 C CA . ASP A 1 106 ? -2.323 -6.280 -17.159 1.00 95.12 106 ASP A CA 1
ATOM 809 C C . ASP A 1 106 ? -3.231 -7.499 -16.919 1.00 95.12 106 ASP A C 1
ATOM 811 O O . ASP A 1 106 ? -4.353 -7.414 -16.397 1.00 95.12 106 ASP A O 1
ATOM 815 N N . LYS A 1 107 ? -2.740 -8.670 -17.320 1.00 96.12 107 LYS A N 1
ATOM 816 C CA . LYS A 1 107 ? -3.420 -9.956 -17.148 1.00 96.12 107 LYS A CA 1
ATOM 817 C C . LYS A 1 107 ? -2.809 -10.749 -16.005 1.00 96.12 107 LYS A C 1
ATOM 819 O O . LYS A 1 107 ? -1.678 -10.524 -15.591 1.00 96.12 107 LYS A O 1
ATOM 824 N N . VAL A 1 108 ? -3.584 -11.682 -15.469 1.00 96.06 108 VAL A N 1
ATOM 825 C CA . VAL A 1 108 ? -3.088 -12.622 -14.465 1.00 96.06 108 VAL A CA 1
ATOM 826 C C . VAL A 1 108 ? -2.181 -13.634 -15.155 1.00 96.06 108 VAL A C 1
ATOM 828 O O . VAL A 1 108 ? -2.613 -14.336 -16.070 1.00 96.06 108 VAL A O 1
ATOM 831 N N . GLU A 1 109 ? -0.944 -13.746 -14.686 1.00 93.56 109 GLU A N 1
ATOM 832 C CA . GLU A 1 109 ? 0.014 -14.747 -15.146 1.00 93.56 109 GLU A CA 1
ATOM 833 C C . GLU A 1 109 ? 0.336 -15.756 -14.042 1.00 93.56 109 GLU A C 1
ATOM 835 O O . GLU A 1 109 ? 0.291 -15.447 -12.848 1.00 93.56 109 GLU A O 1
ATOM 840 N N . LEU A 1 110 ? 0.760 -16.966 -14.424 1.00 91.88 110 LEU A N 1
ATOM 841 C CA . LEU A 1 110 ? 1.249 -17.958 -13.458 1.00 91.88 110 LEU A CA 1
ATOM 842 C C . LEU A 1 110 ? 2.478 -17.460 -12.682 1.00 91.88 110 LEU A C 1
ATOM 844 O O . LEU A 1 110 ? 2.665 -17.833 -11.526 1.00 91.88 110 LEU A O 1
ATOM 848 N N . ALA A 1 111 ? 3.275 -16.571 -13.281 1.00 89.12 111 ALA A N 1
ATOM 849 C CA . ALA A 1 111 ? 4.394 -15.915 -12.614 1.00 89.12 111 ALA A CA 1
ATOM 850 C C . ALA A 1 111 ? 3.958 -15.057 -11.411 1.00 89.12 111 ALA A C 1
ATOM 852 O O . ALA A 1 111 ? 4.780 -14.759 -10.552 1.00 89.12 111 ALA A O 1
ATOM 853 N N . ASN A 1 112 ? 2.678 -14.673 -11.315 1.00 90.81 112 ASN A N 1
ATOM 854 C CA . ASN A 1 112 ? 2.155 -13.882 -10.201 1.00 90.81 112 ASN A CA 1
ATOM 855 C C . ASN A 1 112 ? 1.734 -14.736 -8.989 1.00 90.81 112 ASN A C 1
ATOM 857 O O . ASN A 1 112 ? 1.389 -14.173 -7.954 1.00 90.81 112 ASN A O 1
ATOM 861 N N . MET A 1 113 ? 1.781 -16.071 -9.082 1.00 91.25 113 MET A N 1
ATOM 862 C CA . MET A 1 113 ? 1.318 -16.991 -8.025 1.00 91.25 113 MET A CA 1
ATOM 863 C C . MET A 1 113 ? 2.243 -17.060 -6.800 1.00 91.25 113 MET A C 1
ATOM 865 O O . MET A 1 113 ? 1.898 -17.668 -5.792 1.00 91.25 113 MET A O 1
ATOM 869 N N . ASN A 1 114 ? 3.424 -16.442 -6.862 1.00 86.31 114 ASN A N 1
ATOM 870 C CA . ASN A 1 114 ? 4.270 -16.221 -5.688 1.00 86.31 114 ASN A CA 1
ATOM 871 C C . ASN A 1 114 ? 3.737 -15.101 -4.773 1.00 86.31 114 ASN A C 1
ATOM 873 O O . ASN A 1 114 ? 4.247 -14.919 -3.667 1.00 86.31 114 ASN A O 1
ATOM 877 N N . ARG A 1 115 ? 2.743 -14.337 -5.242 1.00 88.69 115 ARG A N 1
ATOM 878 C CA . ARG A 1 115 ? 2.068 -13.260 -4.514 1.00 88.69 115 ARG A CA 1
ATOM 879 C C . ARG A 1 115 ? 0.706 -13.749 -4.023 1.00 88.69 115 ARG A C 1
ATOM 881 O O . ARG A 1 115 ? 0.207 -14.789 -4.440 1.00 88.69 115 ARG A O 1
ATOM 888 N N . LEU A 1 116 ? 0.122 -12.996 -3.100 1.00 90.94 116 LEU A N 1
ATOM 889 C CA . LEU A 1 116 ? -1.199 -13.300 -2.556 1.00 90.94 116 LEU A CA 1
ATOM 890 C C . LEU A 1 116 ? -2.310 -12.960 -3.570 1.00 90.94 116 LEU A C 1
ATOM 892 O O . LEU A 1 116 ? -2.052 -12.363 -4.615 1.00 90.94 116 LEU A O 1
ATOM 896 N N . PHE A 1 117 ? -3.548 -13.309 -3.209 1.00 96.25 117 PHE A N 1
ATOM 897 C CA . PHE A 1 117 ? -4.806 -12.979 -3.891 1.00 96.25 117 PHE A CA 1
ATOM 898 C C . PHE A 1 117 ? -5.183 -13.829 -5.118 1.00 96.25 117 PHE A C 1
ATOM 900 O O . PHE A 1 117 ? -6.186 -14.544 -5.060 1.00 96.25 117 PHE A O 1
ATOM 907 N N . TYR A 1 118 ? -4.431 -13.763 -6.221 1.00 96.81 118 TYR A N 1
ATOM 908 C CA . TYR A 1 118 ? -4.820 -14.454 -7.461 1.00 96.81 118 TYR A CA 1
ATOM 909 C C . TYR A 1 118 ? -4.637 -15.969 -7.372 1.00 96.81 118 TYR A C 1
ATOM 911 O O . TYR A 1 118 ? -3.738 -16.469 -6.698 1.00 96.81 118 TYR A O 1
ATOM 919 N N . GLN A 1 119 ? -5.480 -16.707 -8.095 1.00 95.81 119 GLN A N 1
ATOM 920 C CA . GLN A 1 119 ? -5.454 -18.168 -8.126 1.00 95.81 119 GLN A CA 1
ATOM 921 C C . GLN A 1 119 ? -5.070 -18.706 -9.514 1.00 95.81 119 GLN A C 1
ATOM 923 O O . GLN A 1 119 ? -5.372 -18.062 -10.521 1.00 95.81 119 GLN A O 1
ATOM 928 N N . PRO A 1 120 ? -4.485 -19.919 -9.616 1.00 96.00 120 PRO A N 1
ATOM 929 C CA . PRO A 1 120 ? -3.998 -20.451 -10.893 1.00 96.00 120 PRO A CA 1
ATOM 930 C C . PRO A 1 120 ? -5.057 -20.549 -12.001 1.00 96.00 120 PRO A C 1
ATOM 932 O O . PRO A 1 120 ? -4.738 -20.377 -13.175 1.00 96.00 120 PRO A O 1
ATOM 935 N N . HIS A 1 121 ? -6.323 -20.794 -11.644 1.00 96.06 121 HIS A N 1
ATOM 936 C CA . HIS A 1 121 ? -7.430 -20.893 -12.608 1.00 96.06 121 HIS A CA 1
ATOM 937 C C . HIS A 1 121 ? -7.828 -19.549 -13.236 1.00 96.06 121 HIS A C 1
ATOM 939 O O . HIS A 1 121 ? -8.493 -19.541 -14.267 1.00 96.06 121 HIS A O 1
ATOM 945 N N . GLN A 1 122 ? -7.388 -18.428 -12.657 1.00 95.75 122 GLN A N 1
ATOM 946 C CA . GLN A 1 122 ? -7.652 -17.077 -13.163 1.00 95.75 122 GLN A CA 1
ATOM 947 C C . GLN A 1 122 ? -6.612 -16.624 -14.199 1.00 95.75 122 GLN A C 1
ATOM 949 O O . GLN A 1 122 ? -6.736 -15.537 -14.759 1.00 95.75 122 GLN A O 1
ATOM 954 N N . SER A 1 123 ? -5.590 -17.446 -14.470 1.00 95.69 123 SER A N 1
ATOM 955 C CA . SER A 1 123 ? -4.549 -17.154 -15.458 1.00 95.69 123 SER A CA 1
ATOM 956 C C . SER A 1 123 ? -5.150 -16.823 -16.832 1.00 95.69 123 SER A C 1
ATOM 958 O O . SER A 1 123 ? -5.999 -17.551 -17.348 1.00 95.69 123 SER A O 1
ATOM 960 N N . GLY A 1 124 ? -4.708 -15.714 -17.428 1.00 94.50 124 GLY A N 1
ATOM 961 C CA . GLY A 1 124 ? -5.179 -15.199 -18.717 1.00 94.50 124 GLY A CA 1
ATOM 962 C C . GLY A 1 124 ? -6.358 -14.220 -18.648 1.00 94.50 124 GLY A C 1
ATOM 963 O O . GLY A 1 124 ? -6.611 -13.530 -19.639 1.00 94.50 124 GLY A O 1
ATOM 964 N N . GLN A 1 125 ? -7.048 -14.111 -17.508 1.00 95.56 125 GLN A N 1
ATOM 965 C CA . GLN A 1 125 ? -8.055 -13.067 -17.276 1.00 95.56 125 GLN A CA 1
ATOM 966 C C . GLN A 1 125 ? -7.379 -11.712 -17.041 1.00 95.56 125 GLN A C 1
ATOM 968 O O . GLN A 1 125 ? -6.213 -11.656 -16.638 1.00 95.56 125 GLN A O 1
ATOM 973 N N . SER A 1 126 ? -8.093 -10.606 -17.275 1.00 97.69 126 SER A N 1
ATOM 974 C CA . SER A 1 126 ? -7.576 -9.306 -16.838 1.00 97.69 126 SER A CA 1
ATOM 975 C C . SER A 1 126 ? -7.534 -9.251 -15.311 1.00 97.69 126 SER A C 1
ATOM 977 O O . SER A 1 126 ? -8.406 -9.801 -14.632 1.00 97.69 126 SER A O 1
ATOM 979 N N . LYS A 1 127 ? -6.518 -8.582 -14.758 1.00 97.25 127 LYS A N 1
ATOM 980 C CA . LYS A 1 127 ? -6.350 -8.459 -13.304 1.00 97.25 127 LYS A CA 1
ATOM 981 C C . LYS A 1 127 ? -7.576 -7.842 -12.639 1.00 97.25 127 LYS A C 1
ATOM 983 O O . LYS A 1 127 ? -8.058 -8.356 -11.633 1.00 97.25 127 LYS A O 1
ATOM 988 N N . VAL A 1 128 ? -8.130 -6.788 -13.238 1.00 97.75 128 VAL A N 1
ATOM 989 C CA . VAL A 1 128 ? -9.312 -6.106 -12.697 1.00 97.75 128 VAL A CA 1
ATOM 990 C C . VAL A 1 128 ? -10.579 -6.968 -12.725 1.00 97.75 128 VAL A C 1
ATOM 992 O O . VAL A 1 128 ? -11.341 -6.928 -11.762 1.00 97.75 128 VAL A O 1
ATOM 995 N N . GLU A 1 129 ? -10.809 -7.774 -13.767 1.00 97.38 129 GLU A N 1
ATOM 996 C CA . GLU A 1 129 ? -11.970 -8.680 -13.828 1.00 97.38 129 GLU A CA 1
ATOM 997 C C . GLU A 1 129 ? -11.830 -9.819 -12.816 1.00 97.38 129 GLU A C 1
ATOM 999 O O . GLU A 1 129 ? -12.729 -10.028 -12.001 1.00 97.38 129 GLU A O 1
ATOM 1004 N N . ALA A 1 130 ? -10.670 -10.485 -12.796 1.00 97.25 130 ALA A N 1
ATOM 1005 C CA . ALA A 1 130 ? -10.387 -11.557 -11.845 1.00 97.25 130 ALA A CA 1
ATOM 1006 C C . ALA A 1 130 ? -10.496 -11.065 -10.392 1.00 97.25 130 ALA A C 1
ATOM 1008 O O . ALA A 1 130 ? -11.032 -11.765 -9.529 1.00 97.25 130 ALA A O 1
ATOM 1009 N N . ALA A 1 131 ? -10.027 -9.843 -10.118 1.00 97.62 131 ALA A N 1
ATOM 1010 C CA . ALA A 1 131 ? -10.163 -9.229 -8.808 1.00 97.62 131 ALA A CA 1
ATOM 1011 C C . ALA A 1 131 ? -11.619 -8.916 -8.465 1.00 97.62 131 ALA A C 1
ATOM 1013 O O . ALA A 1 131 ? -12.060 -9.257 -7.371 1.00 97.62 131 ALA A O 1
ATOM 1014 N N . LYS A 1 132 ? -12.388 -8.323 -9.383 1.00 97.81 132 LYS A N 1
ATOM 1015 C CA . LYS A 1 132 ? -13.808 -8.027 -9.157 1.00 97.81 132 LYS A CA 1
ATOM 1016 C C . LYS A 1 132 ? -14.600 -9.276 -8.782 1.00 97.81 132 LYS A C 1
ATOM 1018 O O . LYS A 1 132 ? -15.355 -9.232 -7.811 1.00 97.81 132 LYS A O 1
ATOM 1023 N N . ASP A 1 133 ? -14.402 -10.377 -9.501 1.00 96.56 133 ASP A N 1
ATOM 1024 C CA . ASP A 1 133 ? -15.112 -11.632 -9.243 1.00 96.56 133 ASP A CA 1
ATOM 1025 C C . ASP A 1 133 ? -14.795 -12.187 -7.846 1.00 96.56 133 ASP A C 1
ATOM 1027 O O . ASP A 1 133 ? -15.705 -12.538 -7.088 1.00 96.56 133 ASP A O 1
ATOM 1031 N N . THR A 1 134 ? -13.514 -12.194 -7.461 1.00 96.94 134 THR A N 1
ATOM 1032 C CA . THR A 1 134 ? -13.083 -12.618 -6.121 1.00 96.94 134 THR A CA 1
ATOM 1033 C C . THR A 1 134 ? -13.627 -11.691 -5.028 1.00 96.94 134 THR A C 1
ATOM 1035 O O . THR A 1 134 ? -14.141 -12.160 -4.012 1.00 96.94 134 THR A O 1
ATOM 1038 N N . LEU A 1 135 ? -13.543 -10.372 -5.211 1.00 97.31 135 LEU A N 1
ATOM 1039 C CA . LEU A 1 135 ? -13.935 -9.390 -4.196 1.00 97.31 135 LEU A CA 1
ATOM 1040 C C . LEU A 1 135 ? -15.451 -9.362 -3.975 1.00 97.31 135 LEU A C 1
ATOM 1042 O O . LEU A 1 135 ? -15.893 -9.346 -2.827 1.00 97.31 135 LEU A O 1
ATOM 1046 N N . LEU A 1 136 ? -16.252 -9.449 -5.042 1.00 96.31 136 LEU A N 1
ATOM 1047 C CA . LEU A 1 136 ? -17.710 -9.572 -4.930 1.00 96.31 136 LEU A CA 1
ATOM 1048 C C . LEU A 1 136 ? -18.123 -10.883 -4.254 1.00 96.31 136 LEU A C 1
ATOM 1050 O O . LEU A 1 136 ? -19.132 -10.918 -3.548 1.00 96.31 136 LEU A O 1
ATOM 1054 N N . HIS A 1 137 ? -17.345 -11.953 -4.437 1.00 95.06 137 HIS A N 1
ATOM 1055 C CA . HIS A 1 137 ? -17.557 -13.200 -3.709 1.00 95.06 137 HIS A CA 1
ATOM 1056 C C . HIS A 1 137 ? -17.268 -13.052 -2.205 1.00 95.06 137 HIS A C 1
ATOM 1058 O O . HIS A 1 137 ? -18.004 -13.600 -1.385 1.00 95.06 137 HIS A O 1
ATOM 1064 N N . ILE A 1 138 ? -16.234 -12.288 -1.833 1.00 95.31 138 ILE A N 1
ATOM 1065 C CA . ILE A 1 138 ? -15.868 -12.013 -0.432 1.00 95.31 138 ILE A CA 1
ATOM 1066 C C . ILE A 1 138 ? -16.904 -11.111 0.251 1.00 95.31 138 ILE A C 1
ATOM 1068 O O . ILE A 1 138 ? -17.324 -11.370 1.387 1.00 95.31 138 ILE A O 1
ATOM 1072 N N . ASN A 1 139 ? -17.297 -10.025 -0.411 1.00 95.56 139 ASN A N 1
ATOM 1073 C CA . ASN A 1 139 ? -18.259 -9.080 0.127 1.00 95.56 139 ASN A CA 1
ATOM 1074 C C . ASN A 1 139 ? -19.161 -8.500 -0.976 1.00 95.56 139 ASN A C 1
ATOM 1076 O O . ASN A 1 139 ? -18.750 -7.572 -1.673 1.00 95.56 139 ASN A O 1
ATOM 1080 N N . PRO A 1 140 ? -20.414 -8.973 -1.103 1.00 94.88 140 PRO A N 1
ATOM 1081 C CA . PRO A 1 140 ? -21.336 -8.474 -2.122 1.00 94.88 140 PRO A CA 1
ATOM 1082 C C . PRO A 1 140 ? -21.880 -7.070 -1.810 1.00 94.88 140 PRO A C 1
ATOM 1084 O O . PRO A 1 140 ? -22.596 -6.509 -2.643 1.00 94.88 140 PRO A O 1
ATOM 1087 N N . ASP A 1 141 ? -21.587 -6.526 -0.624 1.00 94.44 141 ASP A N 1
ATOM 1088 C CA . ASP A 1 141 ? -22.052 -5.219 -0.146 1.00 94.44 141 ASP A CA 1
ATOM 1089 C C . ASP A 1 141 ? -21.286 -4.032 -0.737 1.00 94.44 141 ASP A C 1
ATOM 1091 O O . ASP A 1 141 ? -21.753 -2.900 -0.607 1.00 94.44 141 ASP A O 1
ATOM 1095 N N . VAL A 1 142 ? -20.120 -4.294 -1.332 1.00 96.31 142 VAL A N 1
ATOM 1096 C CA . VAL A 1 142 ? -19.208 -3.296 -1.906 1.00 96.31 142 VAL A CA 1
ATOM 1097 C C . VAL A 1 142 ? -19.539 -3.098 -3.383 1.00 96.31 142 VAL A C 1
ATOM 1099 O O . VAL A 1 142 ? -19.691 -4.075 -4.121 1.00 96.31 142 VAL A O 1
ATOM 1102 N N . ASP A 1 143 ? -19.627 -1.845 -3.831 1.00 96.62 143 ASP A N 1
ATOM 1103 C CA . ASP A 1 143 ? -19.713 -1.534 -5.259 1.00 96.62 143 ASP A CA 1
ATOM 1104 C C . ASP A 1 143 ? -18.313 -1.555 -5.890 1.00 96.62 143 ASP A C 1
ATOM 1106 O O . ASP A 1 143 ? -17.389 -0.916 -5.389 1.00 96.62 143 ASP A O 1
ATOM 1110 N N . ILE A 1 144 ? -18.128 -2.315 -6.972 1.00 97.75 144 ILE A N 1
ATOM 1111 C CA . ILE A 1 144 ? -16.818 -2.496 -7.612 1.00 97.75 144 ILE A CA 1
ATOM 1112 C C . ILE A 1 144 ? -16.902 -2.121 -9.085 1.00 97.75 144 ILE A C 1
ATOM 1114 O O . ILE A 1 144 ? -17.477 -2.832 -9.921 1.00 97.75 144 ILE A O 1
ATOM 1118 N N . GLU A 1 145 ? -16.246 -1.012 -9.397 1.00 97.62 145 GLU A N 1
ATOM 1119 C CA . GLU A 1 145 ? -16.053 -0.494 -10.739 1.00 97.62 145 GLU A CA 1
ATOM 1120 C C . GLU A 1 145 ? -14.641 -0.831 -11.224 1.00 97.62 145 GLU A C 1
ATOM 1122 O O . GLU A 1 145 ? -13.673 -0.712 -10.475 1.00 97.62 145 GLU A O 1
ATOM 1127 N N . ILE A 1 146 ? -14.513 -1.263 -12.477 1.00 98.12 146 ILE A N 1
ATOM 1128 C CA . ILE A 1 146 ? -13.240 -1.718 -13.039 1.00 98.12 146 ILE A CA 1
ATOM 1129 C C . ILE A 1 146 ? -12.935 -1.027 -14.357 1.00 98.12 146 ILE A C 1
ATOM 1131 O O . ILE A 1 146 ? -13.834 -0.794 -15.164 1.00 98.12 146 ILE A O 1
ATOM 1135 N N . HIS A 1 147 ? -11.653 -0.759 -14.580 1.00 97.69 147 HIS A N 1
ATOM 1136 C CA . HIS A 1 147 ? -11.131 -0.113 -15.777 1.00 97.69 147 HIS A CA 1
ATOM 1137 C C . HIS A 1 147 ? -9.877 -0.842 -16.249 1.00 97.69 147 HIS A C 1
ATOM 1139 O O . HIS A 1 147 ? -8.822 -0.745 -15.624 1.00 97.69 147 HIS A O 1
ATOM 1145 N N . ASN A 1 148 ? -10.014 -1.580 -17.353 1.00 97.25 148 ASN A N 1
ATOM 1146 C CA . ASN A 1 148 ? -8.932 -2.360 -17.949 1.00 97.25 148 ASN A CA 1
ATOM 1147 C C . ASN A 1 148 ? -8.174 -1.551 -19.018 1.00 97.25 148 ASN A C 1
ATOM 1149 O O . ASN A 1 148 ? -8.364 -1.768 -20.217 1.00 97.25 148 ASN A O 1
ATOM 1153 N N . TYR A 1 149 ? -7.392 -0.554 -18.603 1.00 96.25 149 TYR A N 1
ATOM 1154 C CA . TYR A 1 149 ? -6.597 0.271 -19.518 1.00 96.25 149 TYR A CA 1
ATOM 1155 C C . TYR A 1 149 ? -5.389 0.912 -18.831 1.00 96.25 149 TYR A C 1
ATOM 1157 O O . TYR A 1 149 ? -5.357 1.083 -17.613 1.00 96.25 149 TYR A O 1
ATOM 1165 N N . ASN A 1 150 ? -4.391 1.312 -19.626 1.00 96.31 150 ASN A N 1
ATOM 1166 C CA . ASN A 1 150 ? -3.219 2.019 -19.117 1.00 96.31 150 ASN A CA 1
ATOM 1167 C C . ASN A 1 150 ? -3.523 3.516 -18.936 1.00 96.31 150 ASN A C 1
ATOM 1169 O O . ASN A 1 150 ? -3.808 4.222 -19.908 1.00 96.31 150 ASN A O 1
ATOM 1173 N N . ILE A 1 151 ? -3.419 3.998 -17.697 1.00 95.50 151 ILE A N 1
ATOM 1174 C CA . ILE A 1 151 ? -3.683 5.390 -17.317 1.00 95.50 151 ILE A CA 1
ATOM 1175 C C . ILE A 1 151 ? -2.683 6.404 -17.896 1.00 95.50 151 ILE A C 1
ATOM 1177 O O . ILE A 1 151 ? -3.030 7.578 -17.972 1.00 95.50 151 ILE A O 1
ATOM 1181 N N . THR A 1 152 ? -1.480 5.985 -18.316 1.00 95.06 152 THR A N 1
ATOM 1182 C CA . THR A 1 152 ? -0.435 6.911 -18.814 1.00 95.06 152 THR A CA 1
ATOM 1183 C C . THR A 1 152 ? -0.697 7.403 -20.238 1.00 95.06 152 THR A C 1
ATOM 1185 O O . THR A 1 152 ? -0.149 8.409 -20.680 1.00 95.06 152 THR A O 1
ATOM 1188 N N . THR A 1 153 ? -1.575 6.719 -20.973 1.00 94.94 153 THR A N 1
ATOM 1189 C CA . THR A 1 153 ? -1.946 7.107 -22.341 1.00 94.94 153 THR A CA 1
ATOM 1190 C C . THR A 1 153 ? -2.863 8.334 -22.336 1.00 94.94 153 THR A C 1
ATOM 1192 O O . THR A 1 153 ? -3.801 8.401 -21.545 1.00 94.94 153 THR A O 1
ATOM 1195 N N . VAL A 1 154 ? -2.644 9.279 -23.258 1.00 91.38 154 VAL A N 1
ATOM 1196 C CA . VAL A 1 154 ? -3.361 10.573 -23.312 1.00 91.38 154 VAL A CA 1
ATOM 1197 C C . VAL A 1 154 ? -4.887 10.407 -23.296 1.00 91.38 154 VAL A C 1
ATOM 1199 O O . VAL A 1 154 ? -5.585 11.079 -22.539 1.00 91.38 154 VAL A O 1
ATOM 1202 N N . GLU A 1 155 ? -5.416 9.470 -24.085 1.00 91.88 155 GLU A N 1
ATOM 1203 C CA . GLU A 1 155 ? -6.860 9.214 -24.165 1.00 91.88 155 GLU A CA 1
ATOM 1204 C C . GLU A 1 155 ? -7.450 8.700 -22.846 1.00 91.88 155 GLU A C 1
ATOM 1206 O O . GLU A 1 155 ? -8.580 9.033 -22.480 1.00 91.88 155 GLU A O 1
ATOM 1211 N N . ASN A 1 156 ? -6.701 7.862 -22.129 1.00 95.50 156 ASN A N 1
ATOM 1212 C CA . ASN A 1 156 ? -7.174 7.237 -20.901 1.00 95.50 156 ASN A CA 1
ATOM 1213 C C . ASN A 1 156 ? -6.866 8.074 -19.660 1.00 95.50 156 ASN A C 1
ATOM 1215 O O . ASN A 1 156 ? -7.593 7.952 -18.675 1.00 95.50 156 ASN A O 1
ATOM 1219 N N . PHE A 1 157 ? -5.873 8.963 -19.717 1.00 95.56 157 PHE A N 1
ATOM 1220 C CA . PHE A 1 157 ? -5.596 9.936 -18.666 1.00 95.56 157 PHE A CA 1
ATOM 1221 C C . PHE A 1 157 ? -6.831 10.796 -18.382 1.00 95.56 157 PHE A C 1
ATOM 1223 O O . PHE A 1 157 ? -7.275 10.897 -17.239 1.00 95.56 157 PHE A O 1
ATOM 1230 N N . GLN A 1 158 ? -7.481 11.312 -19.431 1.00 94.31 158 GLN A N 1
ATOM 1231 C CA . GLN A 1 158 ? -8.700 12.103 -19.261 1.00 94.31 158 GLN A CA 1
ATOM 1232 C C . GLN A 1 158 ? -9.841 11.284 -18.641 1.00 94.31 158 GLN A C 1
ATOM 1234 O O . GLN A 1 158 ? -10.582 11.785 -17.795 1.00 94.31 158 GLN A O 1
ATOM 1239 N N . LYS A 1 159 ? -9.981 10.007 -19.026 1.00 95.19 159 LYS A N 1
ATOM 1240 C CA . LYS A 1 159 ? -10.974 9.104 -18.419 1.00 95.19 159 LYS A CA 1
ATOM 1241 C C . LYS A 1 159 ? -10.672 8.873 -16.941 1.00 95.19 159 LYS A C 1
ATOM 1243 O O . LYS A 1 159 ? -11.589 8.931 -16.127 1.00 95.19 159 LYS A O 1
ATOM 1248 N N . PHE A 1 160 ? -9.406 8.658 -16.594 1.00 96.56 160 PHE A N 1
ATOM 1249 C CA . PHE A 1 160 ? -8.949 8.488 -15.219 1.00 96.56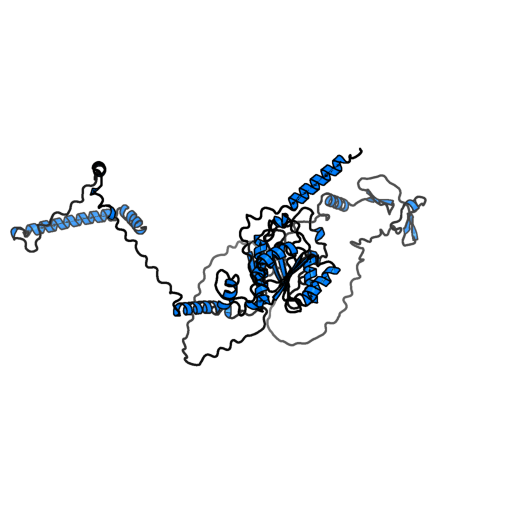 160 PHE A CA 1
ATOM 1250 C C . PHE A 1 160 ? -9.268 9.720 -14.359 1.00 96.56 160 PHE A C 1
ATOM 1252 O O . PHE A 1 160 ? -9.959 9.582 -13.350 1.00 96.56 160 PHE A O 1
ATOM 1259 N N . VAL A 1 161 ? -8.900 10.925 -14.805 1.00 95.62 161 VAL A N 1
ATOM 1260 C CA . VAL A 1 161 ? -9.231 12.188 -14.115 1.00 95.62 161 VAL A CA 1
ATOM 1261 C C . VAL A 1 161 ? -10.747 12.368 -13.969 1.00 95.62 161 VAL A C 1
ATOM 1263 O O . VAL A 1 161 ? -11.238 12.703 -12.890 1.00 95.62 161 VAL A O 1
ATOM 1266 N N . ASN A 1 162 ? -11.526 12.056 -15.009 1.00 95.12 162 ASN A N 1
ATOM 1267 C CA . ASN A 1 162 ? -12.989 12.118 -14.936 1.00 95.12 162 ASN A CA 1
ATOM 1268 C C . ASN A 1 162 ? -13.565 11.155 -13.881 1.00 95.12 162 ASN A C 1
ATOM 1270 O O . ASN A 1 162 ? -14.546 11.490 -13.214 1.00 95.12 162 ASN A O 1
ATOM 1274 N N . ARG A 1 163 ? -12.972 9.967 -13.701 1.00 95.31 163 ARG A N 1
ATOM 1275 C CA . ARG A 1 163 ? -13.369 9.042 -12.627 1.00 95.31 163 ARG A CA 1
ATOM 1276 C C . ARG A 1 163 ? -12.917 9.514 -11.250 1.00 95.31 163 ARG A C 1
ATOM 1278 O O . ARG A 1 163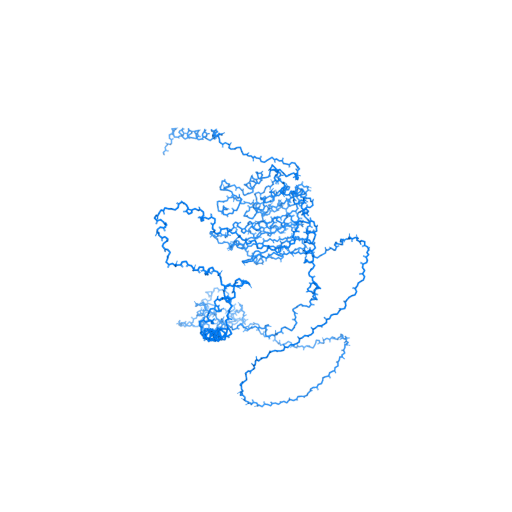 ? -13.647 9.280 -10.299 1.00 95.31 163 ARG A O 1
ATOM 1285 N N . ILE A 1 164 ? -11.805 10.233 -11.120 1.00 95.06 164 ILE A N 1
ATOM 1286 C CA . ILE A 1 164 ? -11.446 10.883 -9.848 1.00 95.06 164 ILE A CA 1
ATOM 1287 C C . ILE A 1 164 ? -12.494 11.948 -9.480 1.00 95.06 164 ILE A C 1
ATOM 1289 O O . ILE A 1 164 ? -12.974 11.967 -8.348 1.00 95.06 164 ILE A O 1
ATOM 1293 N N . ARG A 1 165 ? -12.915 12.782 -10.441 1.00 94.88 165 ARG A N 1
ATOM 1294 C CA . ARG A 1 165 ? -13.886 13.875 -10.230 1.00 94.88 165 ARG A CA 1
ATOM 1295 C C . ARG A 1 165 ? -15.324 13.431 -9.975 1.00 94.88 165 ARG A C 1
ATOM 1297 O O . ARG A 1 165 ? -16.047 14.128 -9.274 1.00 94.88 165 ARG A O 1
ATOM 1304 N N . HIS A 1 166 ? -15.754 12.331 -10.591 1.00 94.50 166 HIS A N 1
ATOM 1305 C CA . HIS A 1 166 ? -17.165 11.912 -10.621 1.00 94.50 166 HIS A CA 1
ATOM 1306 C C . HIS A 1 166 ? -17.363 10.436 -10.246 1.00 94.50 166 HIS A C 1
ATOM 1308 O O . HIS A 1 166 ? -18.374 9.820 -10.590 1.00 94.50 166 HIS A O 1
ATOM 1314 N N . GLY A 1 167 ? -16.359 9.813 -9.632 1.00 91.44 167 GLY A N 1
ATOM 1315 C CA . GLY A 1 167 ? -16.365 8.387 -9.310 1.00 91.44 167 GLY A CA 1
ATOM 1316 C C . GLY A 1 167 ? -17.085 8.026 -8.023 1.00 91.44 167 GLY A C 1
ATOM 1317 O O . GLY A 1 167 ? -17.416 6.850 -7.844 1.00 91.44 167 GLY A O 1
ATOM 1318 N N . SER A 1 168 ? -17.318 9.010 -7.151 1.00 92.00 168 SER A N 1
ATOM 1319 C CA . SER A 1 168 ? -17.817 8.787 -5.797 1.00 92.00 168 SER A CA 1
ATOM 1320 C C . SER A 1 168 ? -19.246 8.256 -5.761 1.00 92.00 168 SER A C 1
ATOM 1322 O O . SER A 1 168 ? -20.067 8.568 -6.624 1.00 92.00 168 SER A O 1
ATOM 1324 N N . LEU A 1 169 ? -19.544 7.479 -4.721 1.00 86.50 169 LEU A N 1
ATOM 1325 C CA . LEU A 1 169 ? -20.880 6.981 -4.405 1.00 86.50 169 LEU A CA 1
ATOM 1326 C C . LEU A 1 169 ? -21.877 8.120 -4.113 1.00 86.50 169 LEU A C 1
ATOM 1328 O O . LEU A 1 169 ? -23.061 7.977 -4.392 1.00 86.50 169 LEU A O 1
ATOM 1332 N N . MET A 1 170 ? -21.400 9.253 -3.586 1.00 82.31 170 MET A N 1
ATOM 1333 C CA . MET A 1 170 ? -22.214 10.427 -3.229 1.00 82.31 170 MET A CA 1
ATOM 1334 C C . MET A 1 170 ? -22.262 11.507 -4.324 1.00 82.31 170 MET A C 1
ATOM 1336 O O . MET A 1 170 ? -22.444 12.674 -4.004 1.00 82.31 170 MET A O 1
ATOM 1340 N N . GLU A 1 171 ? -22.076 11.133 -5.594 1.00 80.38 171 GLU A N 1
ATOM 1341 C CA . GLU A 1 171 ? -22.015 12.060 -6.738 1.00 80.38 171 GLU A CA 1
ATOM 1342 C C . GLU A 1 171 ? -20.969 13.173 -6.553 1.00 80.38 171 GLU A C 1
ATOM 1344 O O . GLU A 1 171 ? -21.239 14.283 -6.102 1.00 80.38 171 GLU A O 1
ATOM 1349 N N . GLY A 1 172 ? -19.726 12.878 -6.932 1.00 88.44 172 GLY A N 1
ATOM 1350 C CA . GLY A 1 172 ? -18.645 13.851 -6.858 1.00 88.44 172 GLY A CA 1
ATOM 1351 C C . GLY A 1 172 ? -17.275 13.201 -6.831 1.00 88.44 172 GLY A C 1
ATOM 1352 O O . GLY A 1 172 ? -17.079 12.078 -7.316 1.00 88.44 172 GLY A O 1
ATOM 1353 N N . LYS A 1 173 ? -16.331 13.940 -6.257 1.00 92.31 173 LYS A N 1
ATOM 1354 C CA . LYS A 1 173 ? -14.934 13.544 -6.158 1.00 92.31 173 LYS A CA 1
ATOM 1355 C C . LYS A 1 173 ? -14.771 12.373 -5.193 1.00 92.31 173 LYS A C 1
ATOM 1357 O O . LYS A 1 173 ? -15.438 12.317 -4.161 1.00 92.31 173 LYS A O 1
ATOM 1362 N N . ILE A 1 174 ? -13.914 11.426 -5.553 1.00 95.25 174 ILE A N 1
ATOM 1363 C CA . ILE A 1 174 ? -13.586 10.279 -4.699 1.00 95.25 174 ILE A CA 1
ATOM 1364 C C . ILE A 1 174 ? -12.885 10.727 -3.408 1.00 95.25 174 ILE A C 1
ATOM 1366 O O . ILE A 1 174 ? -12.260 11.785 -3.357 1.00 95.25 174 ILE A O 1
ATOM 1370 N N . ASP A 1 175 ? -12.956 9.914 -2.356 1.00 94.38 175 ASP A N 1
ATOM 1371 C CA . ASP A 1 175 ? -12.340 10.271 -1.077 1.00 94.38 175 ASP A CA 1
ATOM 1372 C C . ASP A 1 175 ? -10.816 10.104 -1.111 1.00 94.38 175 ASP A C 1
ATOM 1374 O O . ASP A 1 175 ? -10.093 10.918 -0.539 1.00 94.38 175 ASP A O 1
ATOM 1378 N N . LEU A 1 176 ? -10.318 9.053 -1.772 1.00 95.44 176 LEU A N 1
ATOM 1379 C CA . LEU A 1 176 ? -8.906 8.676 -1.718 1.00 95.44 176 LEU A CA 1
ATOM 1380 C C . LEU A 1 176 ? -8.453 7.928 -2.975 1.00 95.44 176 LEU A C 1
ATOM 1382 O O . LEU A 1 176 ? -9.172 7.064 -3.483 1.00 95.44 176 LEU A O 1
ATOM 1386 N N . VAL A 1 177 ? -7.229 8.206 -3.429 1.00 98.00 177 VAL A N 1
ATOM 1387 C CA . VAL A 1 177 ? -6.523 7.394 -4.436 1.00 98.00 177 VAL A CA 1
ATOM 1388 C C . VAL A 1 177 ? -5.391 6.626 -3.759 1.00 98.00 177 VAL A C 1
ATOM 1390 O O . VAL A 1 177 ? -4.638 7.192 -2.973 1.00 98.00 177 VAL A O 1
ATOM 1393 N N . LEU A 1 178 ? -5.247 5.342 -4.074 1.00 98.12 178 LEU A N 1
ATOM 1394 C CA . LEU A 1 178 ? -4.145 4.492 -3.639 1.00 98.12 178 LEU A CA 1
ATOM 1395 C C . LEU A 1 178 ? -3.332 4.063 -4.862 1.00 98.12 178 LEU A C 1
ATOM 1397 O O . LEU A 1 178 ? -3.824 3.333 -5.724 1.00 98.12 178 LEU A O 1
ATOM 1401 N N . SER A 1 179 ? -2.081 4.509 -4.934 1.00 97.75 179 SER A N 1
ATOM 1402 C CA . SER A 1 179 ? -1.128 4.116 -5.969 1.00 97.75 179 SER A CA 1
ATOM 1403 C C . SER A 1 179 ? -0.346 2.886 -5.514 1.00 97.75 179 SER A C 1
ATOM 1405 O O . SER A 1 179 ? 0.442 2.942 -4.570 1.00 97.75 179 SER A O 1
ATOM 1407 N N . CY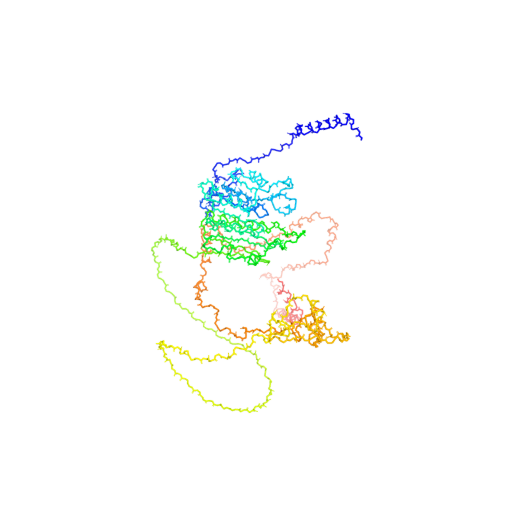S A 1 180 ? -0.580 1.768 -6.195 1.00 96.94 180 CYS A N 1
ATOM 1408 C CA . CYS A 1 180 ? 0.053 0.467 -5.970 1.00 96.94 180 CYS A CA 1
ATOM 1409 C C . CYS A 1 180 ? 0.762 -0.037 -7.246 1.00 96.94 180 CYS A C 1
ATOM 1411 O O . CYS A 1 180 ? 0.886 -1.247 -7.463 1.00 96.94 180 CYS A O 1
ATOM 1413 N N . VAL A 1 181 ? 1.168 0.891 -8.119 1.00 94.94 181 VAL A N 1
ATOM 1414 C CA . VAL A 1 181 ? 1.862 0.612 -9.384 1.00 94.94 181 VAL A CA 1
ATOM 1415 C C . VAL A 1 181 ? 3.350 0.351 -9.156 1.00 94.94 181 VAL A C 1
ATOM 1417 O O . VAL A 1 181 ? 3.929 0.773 -8.159 1.00 94.94 181 VAL A O 1
ATOM 1420 N N . ASP A 1 182 ? 3.989 -0.339 -10.093 1.00 90.00 182 ASP A N 1
ATOM 1421 C CA . ASP A 1 182 ? 5.397 -0.732 -10.005 1.00 90.00 182 ASP A CA 1
ATOM 1422 C C . ASP A 1 182 ? 6.354 0.194 -10.770 1.00 90.00 182 ASP A C 1
ATOM 1424 O O . ASP A 1 182 ? 7.541 0.228 -10.458 1.00 90.00 182 ASP A O 1
ATOM 1428 N N . ASN A 1 183 ? 5.852 1.001 -11.700 1.00 90.00 183 ASN A N 1
ATOM 1429 C CA . ASN A 1 183 ? 6.647 1.873 -12.567 1.00 90.00 183 ASN A CA 1
ATOM 1430 C C . ASN A 1 183 ? 6.537 3.359 -12.180 1.00 90.00 183 ASN A C 1
ATOM 1432 O O . ASN A 1 183 ? 5.543 3.804 -11.600 1.00 90.00 183 ASN A O 1
ATOM 1436 N N . PHE A 1 184 ? 7.576 4.141 -12.472 1.00 92.06 184 PHE A N 1
ATOM 1437 C CA . PHE A 1 184 ? 7.639 5.564 -12.126 1.00 92.06 184 PHE A CA 1
ATOM 1438 C C . PHE A 1 184 ? 6.770 6.438 -13.038 1.00 92.06 184 PHE A C 1
ATOM 1440 O O . PHE A 1 184 ? 6.223 7.438 -12.573 1.00 92.06 184 PHE A O 1
ATOM 1447 N N . GLU A 1 185 ? 6.582 6.048 -14.301 1.00 93.06 185 GLU A N 1
ATOM 1448 C CA . GLU A 1 185 ? 5.729 6.760 -15.265 1.00 93.06 185 GLU A CA 1
ATOM 1449 C C . GLU A 1 185 ? 4.271 6.850 -14.773 1.00 93.06 185 GLU A C 1
ATOM 1451 O O . GLU A 1 185 ? 3.669 7.928 -14.748 1.00 93.06 185 GLU A O 1
ATOM 1456 N N . ALA A 1 186 ? 3.710 5.736 -14.297 1.00 94.69 186 ALA A N 1
ATOM 1457 C CA . ALA A 1 186 ? 2.365 5.694 -13.736 1.00 94.69 186 ALA A CA 1
ATOM 1458 C C . ALA A 1 186 ? 2.282 6.444 -12.402 1.00 94.69 186 ALA A C 1
ATOM 1460 O O . ALA A 1 186 ? 1.304 7.159 -12.191 1.00 94.69 186 ALA A O 1
ATOM 1461 N N . ARG A 1 187 ? 3.305 6.366 -11.533 1.00 96.00 187 ARG A N 1
ATOM 1462 C CA . ARG A 1 187 ? 3.353 7.181 -10.299 1.00 96.00 187 ARG A CA 1
ATOM 1463 C C . ARG A 1 187 ? 3.302 8.671 -10.616 1.00 96.00 187 ARG A C 1
ATOM 1465 O O . ARG A 1 187 ? 2.539 9.400 -9.988 1.00 96.00 187 ARG A O 1
ATOM 1472 N N . MET A 1 188 ? 4.061 9.115 -11.618 1.00 95.50 188 MET A N 1
ATOM 1473 C CA . MET A 1 188 ? 4.051 10.511 -12.048 1.00 95.50 188 MET A CA 1
ATOM 1474 C C . MET A 1 188 ? 2.707 10.905 -12.668 1.00 95.50 188 MET A C 1
ATOM 1476 O O . MET A 1 188 ? 2.198 11.984 -12.389 1.00 95.50 188 MET A O 1
ATOM 1480 N N . THR A 1 189 ? 2.085 10.009 -13.436 1.00 96.88 189 THR A N 1
ATOM 1481 C CA . THR A 1 189 ? 0.741 10.218 -13.998 1.00 96.88 189 THR A CA 1
ATOM 1482 C C . THR A 1 189 ? -0.306 10.409 -12.895 1.00 96.88 189 THR A C 1
ATOM 1484 O O . THR A 1 189 ? -1.090 11.357 -12.943 1.00 96.88 189 THR A O 1
ATOM 1487 N N . VAL A 1 190 ? -0.297 9.550 -11.867 1.00 97.31 190 VAL A N 1
ATOM 1488 C CA . VAL A 1 190 ? -1.180 9.687 -10.696 1.00 97.31 190 VAL A CA 1
ATOM 1489 C C . VAL A 1 190 ? -0.884 10.985 -9.947 1.00 97.31 190 VAL A C 1
ATOM 1491 O O . VAL A 1 190 ? -1.820 11.696 -9.588 1.00 97.31 190 VAL A O 1
ATOM 1494 N N . ASN A 1 191 ? 0.392 11.329 -9.763 1.00 97.31 191 ASN A N 1
ATOM 1495 C CA . ASN A 1 191 ? 0.811 12.572 -9.121 1.00 97.31 191 ASN A CA 1
ATOM 1496 C C . ASN A 1 191 ? 0.278 13.813 -9.855 1.00 97.31 191 ASN A C 1
ATOM 1498 O O . ASN A 1 191 ? -0.289 14.696 -9.216 1.00 97.31 191 ASN A O 1
ATOM 1502 N N . THR A 1 192 ? 0.413 13.870 -11.182 1.00 97.06 192 THR A N 1
ATOM 1503 C CA . THR A 1 192 ? -0.104 14.976 -12.001 1.00 97.06 192 THR A CA 1
ATOM 1504 C C . THR A 1 192 ? -1.621 15.087 -11.880 1.00 97.06 192 THR A C 1
ATOM 1506 O O . THR A 1 192 ? -2.116 16.150 -11.517 1.00 97.06 192 THR A O 1
ATOM 1509 N N . ALA A 1 193 ? -2.350 13.980 -12.067 1.00 96.94 193 ALA A N 1
ATOM 1510 C CA . ALA A 1 193 ? -3.806 13.962 -11.923 1.00 96.94 193 ALA A CA 1
ATOM 1511 C C . ALA A 1 193 ? -4.256 14.418 -10.525 1.00 96.94 193 ALA A C 1
ATOM 1513 O O . ALA A 1 193 ? -5.190 15.203 -10.387 1.00 96.94 193 ALA A O 1
ATOM 1514 N N . CYS A 1 194 ? -3.586 13.951 -9.469 1.00 97.12 194 CYS A N 1
ATOM 1515 C CA . CYS A 1 194 ? -3.964 14.303 -8.105 1.00 97.12 194 CYS A CA 1
ATOM 1516 C C . CYS A 1 194 ? -3.631 15.758 -7.759 1.00 97.12 194 CYS A C 1
ATOM 1518 O O . CYS A 1 194 ? -4.402 16.392 -7.043 1.00 97.12 194 CYS A O 1
ATOM 1520 N N . ASN A 1 195 ? -2.535 16.309 -8.286 1.00 96.75 195 ASN A N 1
ATOM 1521 C CA . ASN A 1 195 ? -2.206 17.722 -8.115 1.00 96.75 195 ASN A CA 1
ATOM 1522 C C . ASN A 1 195 ? -3.214 18.632 -8.831 1.00 96.75 195 ASN A C 1
ATOM 1524 O O . ASN A 1 195 ? -3.675 19.599 -8.229 1.00 96.75 195 ASN A O 1
ATOM 1528 N N . GLU A 1 196 ? -3.597 18.305 -10.070 1.00 95.12 196 GLU A N 1
ATOM 1529 C CA . GLU A 1 196 ? -4.599 19.065 -10.834 1.00 95.12 196 GLU A CA 1
ATOM 1530 C C . GLU A 1 196 ? -5.967 19.067 -10.143 1.00 95.12 196 GLU A C 1
ATOM 1532 O O . GLU A 1 196 ? -6.627 20.102 -10.056 1.00 95.12 196 GLU A O 1
ATOM 1537 N N . GLU A 1 197 ? -6.367 17.924 -9.585 1.00 94.88 197 GLU A N 1
ATOM 1538 C CA . GLU A 1 197 ? -7.653 17.779 -8.906 1.00 94.88 197 GLU A CA 1
ATOM 1539 C C . GLU A 1 197 ? -7.633 18.176 -7.434 1.00 94.88 197 GLU A C 1
ATOM 1541 O O . GLU A 1 197 ? -8.675 18.106 -6.777 1.00 94.88 197 GLU A O 1
ATOM 1546 N N . ASN A 1 198 ? -6.477 18.544 -6.876 1.00 95.12 198 ASN A N 1
ATOM 1547 C CA . ASN A 1 198 ? -6.271 18.683 -5.432 1.00 95.12 198 ASN A CA 1
ATOM 1548 C C . ASN A 1 198 ? -6.753 17.434 -4.652 1.00 95.12 198 ASN A C 1
ATOM 1550 O O . ASN A 1 198 ? -7.473 17.524 -3.654 1.00 95.12 198 ASN A O 1
ATOM 1554 N N . GLN A 1 199 ? -6.513 16.238 -5.194 1.00 95.50 199 GLN A N 1
ATOM 1555 C CA . GLN A 1 199 ? -6.939 14.946 -4.648 1.00 95.50 199 GLN A CA 1
ATOM 1556 C C . GLN A 1 199 ? -5.888 14.402 -3.683 1.00 95.50 199 GLN A C 1
ATOM 1558 O O . GLN A 1 199 ? -4.724 14.251 -4.042 1.00 95.50 199 GLN A O 1
ATOM 1563 N N . VAL A 1 200 ? -6.319 14.044 -2.474 1.00 94.81 200 VAL A N 1
ATOM 1564 C CA . VAL A 1 200 ? -5.466 13.338 -1.514 1.00 94.81 200 VAL A CA 1
ATOM 1565 C C . VAL A 1 200 ? -5.253 11.905 -1.983 1.00 94.81 200 VAL A C 1
ATOM 1567 O O . VAL A 1 200 ? -6.203 11.228 -2.398 1.00 94.81 200 VAL A O 1
ATOM 1570 N N . TRP A 1 201 ? -4.012 11.440 -1.902 1.00 96.50 201 TRP A N 1
ATOM 1571 C CA . TRP A 1 201 ? -3.644 10.098 -2.320 1.00 96.50 201 TRP A CA 1
ATOM 1572 C C . TRP A 1 201 ? -2.515 9.525 -1.470 1.00 96.50 201 TRP A C 1
ATOM 1574 O O . TRP A 1 201 ? -1.790 10.251 -0.791 1.00 96.50 201 TRP A O 1
ATOM 1584 N N . LEU A 1 202 ? -2.397 8.200 -1.476 1.00 96.00 202 LEU A N 1
ATOM 1585 C CA . LEU A 1 202 ? -1.261 7.506 -0.887 1.00 96.00 202 LEU A CA 1
ATOM 1586 C C . LEU A 1 202 ? -0.511 6.750 -1.970 1.00 96.00 202 LEU A C 1
ATOM 1588 O O . LEU A 1 202 ? -1.110 6.089 -2.820 1.00 96.00 202 LEU A O 1
ATOM 1592 N N . GLU A 1 203 ? 0.805 6.828 -1.898 1.00 95.62 203 GLU A N 1
ATOM 1593 C CA . GLU A 1 203 ? 1.725 6.052 -2.711 1.00 95.62 203 GLU A CA 1
ATOM 1594 C C . GLU A 1 203 ? 2.242 4.860 -1.899 1.00 95.62 203 GLU A C 1
ATOM 1596 O O . GLU A 1 203 ? 2.315 4.911 -0.667 1.00 95.62 203 GLU A O 1
ATOM 1601 N N . SER A 1 204 ? 2.526 3.757 -2.590 1.00 95.19 204 SER A N 1
ATOM 1602 C CA . SER A 1 204 ? 3.236 2.622 -2.018 1.00 95.19 204 SER A CA 1
ATOM 1603 C C . SER A 1 204 ? 4.230 2.029 -3.012 1.00 95.19 204 SER A C 1
ATOM 1605 O O . SER A 1 204 ? 3.941 1.877 -4.204 1.00 95.19 204 SER A O 1
ATOM 1607 N N . GLY A 1 205 ? 5.379 1.603 -2.491 1.00 92.31 205 GLY A N 1
ATOM 1608 C CA . GLY A 1 205 ? 6.436 0.975 -3.270 1.00 92.31 205 GLY A CA 1
ATOM 1609 C C . GLY A 1 205 ? 7.101 -0.166 -2.513 1.00 92.31 205 GLY A C 1
ATOM 1610 O O . GLY A 1 205 ? 7.249 -0.128 -1.295 1.00 92.31 205 GLY A O 1
ATOM 1611 N N . VAL A 1 206 ? 7.527 -1.189 -3.249 1.00 91.94 206 VAL A N 1
ATOM 1612 C CA . VAL A 1 206 ? 8.398 -2.266 -2.759 1.00 91.94 206 VAL A CA 1
ATOM 1613 C C . VAL A 1 206 ? 9.635 -2.287 -3.643 1.00 91.94 206 VAL A C 1
ATOM 1615 O O . VAL A 1 206 ? 9.544 -2.063 -4.850 1.00 91.94 206 VAL A O 1
ATOM 1618 N N . SER A 1 207 ? 10.790 -2.519 -3.035 1.00 90.25 207 SER A N 1
ATOM 1619 C CA . SER A 1 207 ? 12.069 -2.558 -3.732 1.00 90.25 207 SER A CA 1
ATOM 1620 C C . SER A 1 207 ? 12.212 -3.773 -4.650 1.00 90.25 207 SER A C 1
ATOM 1622 O O . SER A 1 207 ? 11.603 -4.823 -4.438 1.00 90.25 207 SER A O 1
ATOM 1624 N N . GLU A 1 208 ? 13.107 -3.676 -5.635 1.00 86.81 208 GLU A N 1
ATOM 1625 C CA . GLU A 1 208 ? 13.393 -4.774 -6.571 1.00 86.81 208 GLU A CA 1
ATOM 1626 C C . GLU A 1 208 ? 13.982 -6.024 -5.897 1.00 86.81 208 GLU A C 1
ATOM 1628 O O . GLU A 1 208 ? 13.861 -7.129 -6.423 1.00 86.81 208 GLU A O 1
ATOM 1633 N N . ASN A 1 209 ? 14.610 -5.866 -4.727 1.00 87.31 209 ASN A N 1
ATOM 1634 C CA . ASN A 1 209 ? 15.137 -6.965 -3.916 1.00 87.31 209 ASN A CA 1
ATOM 1635 C C . ASN A 1 209 ? 14.109 -7.531 -2.912 1.00 87.31 209 ASN A C 1
ATOM 1637 O O . ASN A 1 209 ? 14.442 -8.444 -2.161 1.00 87.31 209 ASN A O 1
ATOM 1641 N N . ALA A 1 210 ? 12.874 -7.015 -2.905 1.00 87.38 210 ALA A N 1
ATOM 1642 C CA . ALA A 1 210 ? 11.739 -7.455 -2.088 1.00 87.38 210 ALA A CA 1
ATOM 1643 C C . ALA A 1 210 ? 11.906 -7.405 -0.560 1.00 87.38 210 ALA A C 1
ATOM 1645 O O . ALA A 1 210 ? 11.068 -7.963 0.150 1.00 87.38 210 ALA A O 1
ATOM 1646 N N . ILE A 1 211 ? 12.951 -6.762 -0.042 1.00 87.56 211 ILE A N 1
ATOM 1647 C CA . ILE A 1 211 ? 13.244 -6.686 1.402 1.00 87.56 211 ILE A CA 1
ATOM 1648 C C . ILE A 1 211 ? 12.969 -5.305 2.005 1.00 87.56 211 ILE A C 1
ATOM 1650 O O . ILE A 1 211 ? 12.947 -5.176 3.225 1.00 87.56 211 ILE A O 1
ATOM 1654 N N . SER A 1 212 ? 12.694 -4.299 1.173 1.00 86.88 212 SER A N 1
ATOM 1655 C CA . SER A 1 212 ? 12.288 -2.964 1.602 1.00 86.88 212 SER A CA 1
ATOM 1656 C C . SER A 1 212 ? 11.001 -2.515 0.914 1.00 86.88 212 SER A C 1
ATOM 1658 O O . SER A 1 212 ? 10.574 -3.050 -0.112 1.00 86.88 212 SER A O 1
ATOM 1660 N N . GLY A 1 213 ? 10.343 -1.534 1.517 1.00 90.38 213 GLY A N 1
ATOM 1661 C CA . GLY A 1 213 ? 9.099 -0.973 1.019 1.00 90.38 213 GLY A CA 1
ATOM 1662 C C . GLY A 1 213 ? 8.674 0.239 1.828 1.00 90.38 213 GLY A C 1
ATOM 1663 O O . GLY A 1 213 ? 9.108 0.417 2.965 1.00 90.38 213 GLY A O 1
ATOM 1664 N N . HIS A 1 214 ? 7.841 1.076 1.230 1.00 90.69 214 HIS A N 1
ATOM 1665 C CA . HIS A 1 214 ? 7.379 2.309 1.845 1.00 90.69 214 HIS A CA 1
ATOM 1666 C C . HIS A 1 214 ? 5.932 2.613 1.481 1.00 90.69 214 HIS A C 1
ATOM 1668 O O . HIS A 1 214 ? 5.372 2.050 0.534 1.00 90.69 214 HIS A O 1
ATOM 1674 N N . ILE A 1 215 ? 5.345 3.516 2.262 1.00 93.00 215 ILE A N 1
ATOM 1675 C CA . ILE A 1 215 ? 4.081 4.176 1.951 1.00 93.00 215 ILE A CA 1
ATOM 1676 C C . ILE A 1 215 ? 4.229 5.668 2.221 1.00 93.00 215 ILE A C 1
ATOM 1678 O O . ILE A 1 215 ? 4.809 6.062 3.236 1.00 93.00 215 ILE A O 1
ATOM 1682 N N . GLN A 1 216 ? 3.655 6.491 1.356 1.00 91.06 216 GLN A N 1
ATOM 1683 C CA . GLN A 1 216 ? 3.731 7.940 1.475 1.00 91.06 216 GLN A CA 1
ATOM 1684 C C . GLN A 1 216 ? 2.337 8.554 1.374 1.00 91.06 216 GLN A C 1
ATOM 1686 O O . GLN A 1 216 ? 1.599 8.296 0.427 1.00 91.06 216 GLN A O 1
ATOM 1691 N N . TYR A 1 217 ? 1.972 9.382 2.353 1.00 92.38 217 TYR A N 1
ATOM 1692 C CA . TYR A 1 217 ? 0.763 10.203 2.298 1.00 92.38 217 TYR A CA 1
ATOM 1693 C C . TYR A 1 217 ? 1.045 11.501 1.544 1.00 92.38 217 TYR A C 1
ATOM 1695 O O . TYR A 1 217 ? 2.012 12.201 1.860 1.00 92.38 217 TYR A O 1
ATOM 1703 N N . ILE A 1 218 ? 0.201 11.816 0.560 1.00 92.94 218 ILE A N 1
ATOM 1704 C CA . ILE A 1 218 ? 0.369 12.976 -0.308 1.00 92.94 218 ILE A CA 1
ATOM 1705 C C . ILE A 1 218 ? -0.929 13.791 -0.346 1.00 92.94 218 ILE A C 1
ATOM 1707 O O . ILE A 1 218 ? -1.944 13.390 -0.917 1.00 92.94 218 ILE A O 1
ATOM 1711 N N . GLU A 1 219 ? -0.861 14.980 0.245 1.00 93.38 219 GLU A N 1
ATOM 1712 C CA . GLU A 1 219 ? -1.878 16.022 0.193 1.00 93.38 219 GLU A CA 1
ATOM 1713 C C . GLU A 1 219 ? -1.334 17.200 -0.628 1.00 93.38 219 GLU A C 1
ATOM 1715 O O . GLU A 1 219 ? -0.445 17.919 -0.147 1.00 93.38 219 GLU A O 1
ATOM 1720 N N . PRO A 1 220 ? -1.825 17.391 -1.870 1.00 94.06 220 PRO A N 1
ATOM 1721 C CA . PRO A 1 220 ? -1.345 18.445 -2.756 1.00 94.06 220 PRO A CA 1
ATOM 1722 C C . PRO A 1 220 ? -1.326 19.820 -2.076 1.00 94.06 220 PRO A C 1
ATOM 1724 O O . PRO A 1 220 ? -2.301 20.256 -1.468 1.00 94.06 220 PRO A O 1
ATOM 1727 N N . GLY A 1 221 ? -0.181 20.500 -2.146 1.00 90.56 221 GLY A N 1
ATOM 1728 C CA . GLY A 1 221 ? 0.021 21.824 -1.547 1.00 90.56 221 GLY A CA 1
ATOM 1729 C C . GLY A 1 221 ? 0.321 21.842 -0.042 1.00 90.56 221 GLY A C 1
ATOM 1730 O O . GLY A 1 221 ? 0.736 22.886 0.457 1.00 90.56 221 GLY A O 1
ATOM 1731 N N . ARG A 1 222 ? 0.173 20.722 0.684 1.00 90.12 222 ARG A N 1
ATOM 1732 C CA . ARG A 1 222 ? 0.532 20.629 2.116 1.00 90.12 222 ARG A CA 1
ATOM 1733 C C . ARG A 1 222 ? 1.723 19.721 2.381 1.00 90.12 222 ARG A C 1
ATOM 1735 O O . ARG A 1 222 ? 2.589 20.089 3.170 1.00 90.12 222 ARG A O 1
ATOM 1742 N N . THR A 1 223 ? 1.787 18.559 1.739 1.00 91.31 223 THR A N 1
ATOM 1743 C CA . THR A 1 223 ? 2.936 17.646 1.831 1.00 91.31 223 THR A CA 1
ATOM 1744 C C . THR A 1 223 ? 3.685 17.591 0.502 1.00 91.31 223 THR A C 1
ATOM 1746 O O . THR A 1 223 ? 3.165 17.997 -0.539 1.00 91.31 223 THR A O 1
ATOM 1749 N N . ALA A 1 224 ? 4.923 17.090 0.524 1.00 91.00 224 ALA A N 1
ATOM 1750 C CA . ALA A 1 224 ? 5.701 16.894 -0.695 1.00 91.00 224 ALA A CA 1
ATOM 1751 C C . ALA A 1 224 ? 4.957 15.944 -1.648 1.00 91.00 224 ALA A C 1
ATOM 1753 O O . ALA A 1 224 ? 4.609 14.825 -1.266 1.00 91.00 224 ALA A O 1
ATOM 1754 N N . CYS A 1 225 ? 4.709 16.397 -2.878 1.00 93.81 225 CYS A N 1
ATOM 1755 C CA . CYS A 1 225 ? 4.205 15.528 -3.936 1.00 93.81 225 CYS A CA 1
ATOM 1756 C C . CYS A 1 225 ? 5.338 14.643 -4.480 1.00 93.81 225 CYS A C 1
ATOM 1758 O O . CYS A 1 225 ? 6.514 14.888 -4.201 1.00 93.81 225 CYS A O 1
ATOM 1760 N N . PHE A 1 226 ? 5.014 13.639 -5.294 1.00 93.69 226 PHE A N 1
ATOM 1761 C CA . PHE A 1 226 ? 6.021 12.718 -5.836 1.00 93.69 226 PHE A CA 1
ATOM 1762 C C . PHE A 1 226 ? 7.072 13.446 -6.697 1.00 93.69 226 PHE A C 1
ATOM 1764 O O . PHE A 1 226 ? 8.243 13.084 -6.706 1.00 93.69 226 PHE A O 1
ATOM 1771 N N . ALA A 1 227 ? 6.677 14.534 -7.366 1.00 93.88 227 ALA A N 1
ATOM 1772 C CA . ALA A 1 227 ? 7.589 15.378 -8.140 1.00 93.88 227 ALA A CA 1
ATOM 1773 C C . ALA A 1 227 ? 8.460 16.317 -7.282 1.00 93.88 227 ALA A C 1
ATOM 1775 O O . ALA A 1 227 ? 9.442 16.849 -7.790 1.00 93.88 227 ALA A O 1
ATOM 1776 N N . CYS A 1 228 ? 8.132 16.533 -6.001 1.00 92.56 228 CYS A N 1
ATOM 1777 C CA . CYS A 1 228 ? 8.987 17.298 -5.083 1.00 92.56 228 CYS A CA 1
ATOM 1778 C C . CYS A 1 228 ? 10.206 16.486 -4.627 1.00 92.56 228 CYS A C 1
ATOM 1780 O O . CYS A 1 228 ? 11.252 17.065 -4.352 1.00 92.56 228 CYS A O 1
ATOM 1782 N N . LEU A 1 229 ? 10.063 15.159 -4.544 1.00 88.38 229 LEU A N 1
ATOM 1783 C CA . LEU A 1 229 ? 11.122 14.218 -4.176 1.00 88.38 229 LEU A CA 1
ATOM 1784 C C . LEU A 1 229 ? 11.287 13.157 -5.280 1.00 88.38 229 LEU A C 1
ATOM 1786 O O . LEU A 1 229 ? 11.046 11.973 -5.037 1.00 88.38 229 LEU A O 1
ATOM 1790 N N . PRO A 1 230 ? 11.651 13.558 -6.514 1.00 89.56 230 PRO A N 1
ATOM 1791 C CA . PRO A 1 230 ? 11.727 12.625 -7.623 1.00 89.56 230 PRO A CA 1
ATOM 1792 C C . PRO A 1 230 ? 12.922 11.677 -7.436 1.00 89.56 230 PRO A C 1
ATOM 1794 O O . PRO A 1 230 ? 14.013 12.122 -7.063 1.00 89.56 230 PRO A O 1
ATOM 1797 N N . PRO A 1 231 ? 12.770 10.376 -7.736 1.00 87.44 231 PRO A N 1
ATOM 1798 C CA . PRO A 1 231 ? 13.904 9.463 -7.752 1.00 87.44 231 PRO A CA 1
ATOM 1799 C C . PRO A 1 231 ? 14.890 9.867 -8.854 1.00 87.44 231 PRO A C 1
ATOM 1801 O O . PRO A 1 231 ? 14.500 10.456 -9.865 1.00 87.44 231 PRO A O 1
ATOM 1804 N N . LEU A 1 232 ? 16.165 9.498 -8.694 1.00 87.88 232 LEU A N 1
ATOM 1805 C CA . LEU A 1 232 ? 17.248 9.902 -9.601 1.00 87.88 232 LEU A CA 1
ATOM 1806 C C . LEU A 1 232 ? 16.931 9.627 -11.080 1.00 87.88 232 LEU A C 1
ATOM 1808 O O . LEU A 1 232 ? 17.181 10.477 -11.924 1.00 87.88 232 LEU A O 1
ATOM 1812 N N . VAL A 1 233 ? 16.327 8.475 -11.387 1.00 87.88 233 VAL A N 1
ATOM 1813 C CA . VAL A 1 233 ? 15.946 8.090 -12.759 1.00 87.88 233 VAL A CA 1
ATOM 1814 C C . VAL A 1 233 ? 15.000 9.116 -13.391 1.00 87.88 233 VAL A C 1
ATOM 1816 O O . VAL A 1 233 ? 15.205 9.526 -14.532 1.00 87.88 233 VAL A O 1
ATOM 1819 N N . VAL A 1 234 ? 14.007 9.580 -12.627 1.00 89.00 234 VAL A N 1
ATOM 1820 C CA . VAL A 1 234 ? 13.045 10.598 -13.067 1.00 89.00 234 VAL A CA 1
ATOM 1821 C C . VAL A 1 234 ? 13.716 11.970 -13.137 1.00 89.00 234 VAL A C 1
ATOM 1823 O O . VAL A 1 234 ? 13.547 12.677 -14.123 1.00 89.00 234 VAL A O 1
ATOM 1826 N N . ALA A 1 235 ? 14.525 12.333 -12.137 1.00 89.50 235 ALA A N 1
ATOM 1827 C CA . ALA A 1 235 ? 15.232 13.615 -12.107 1.00 89.50 235 ALA A CA 1
ATOM 1828 C C . ALA A 1 235 ? 16.231 13.776 -13.270 1.00 89.50 235 ALA A C 1
ATOM 1830 O O . ALA A 1 235 ? 16.413 14.874 -13.790 1.00 89.50 235 ALA A O 1
ATOM 1831 N N . SER A 1 236 ? 16.865 12.681 -13.694 1.00 90.06 236 SER A N 1
ATOM 1832 C CA . SER A 1 236 ? 17.798 12.643 -14.823 1.00 90.06 236 SER A CA 1
ATOM 1833 C C . SER A 1 236 ? 17.123 12.413 -16.181 1.00 90.06 236 SER A C 1
ATOM 1835 O O . SER A 1 236 ? 17.831 12.323 -17.180 1.00 90.06 236 SER A O 1
ATOM 1837 N N . ASN A 1 237 ? 15.786 12.320 -16.245 1.00 88.25 237 ASN A N 1
ATOM 1838 C CA . ASN A 1 237 ? 15.021 12.020 -17.465 1.00 88.25 237 ASN A CA 1
ATOM 1839 C C . ASN A 1 237 ? 15.508 10.761 -18.212 1.00 88.25 237 ASN A C 1
ATOM 1841 O O . ASN A 1 237 ? 15.501 10.708 -19.443 1.00 88.25 237 ASN A O 1
ATOM 1845 N N . ILE A 1 238 ? 15.945 9.742 -17.469 1.00 87.94 238 ILE A N 1
ATOM 1846 C CA . ILE A 1 238 ? 16.344 8.453 -18.039 1.00 87.94 238 ILE A CA 1
ATOM 1847 C C . ILE A 1 238 ? 15.086 7.595 -18.192 1.00 87.94 238 ILE A C 1
ATOM 1849 O O . ILE A 1 238 ? 14.301 7.468 -17.254 1.00 87.94 238 ILE A O 1
ATOM 1853 N N . ASP A 1 239 ? 14.895 6.980 -19.362 1.00 82.69 239 ASP A N 1
ATOM 1854 C CA . ASP A 1 239 ? 13.768 6.068 -19.580 1.00 82.69 239 ASP A CA 1
ATOM 1855 C C . ASP A 1 239 ? 13.944 4.796 -18.732 1.00 82.69 239 ASP A C 1
ATOM 1857 O O . ASP A 1 239 ? 14.923 4.063 -18.889 1.00 82.69 239 ASP A O 1
ATOM 1861 N N . GLU A 1 240 ? 12.979 4.507 -17.854 1.00 79.44 240 GLU A N 1
ATOM 1862 C CA . GLU A 1 240 ? 12.958 3.324 -16.979 1.00 79.44 240 GLU A CA 1
ATOM 1863 C C . GLU A 1 240 ? 13.114 2.015 -17.772 1.00 79.44 240 GLU A C 1
ATOM 1865 O O . GLU A 1 240 ? 13.718 1.052 -17.293 1.00 79.44 240 GLU A O 1
ATOM 1870 N N . LYS A 1 241 ? 12.635 1.982 -19.022 1.00 78.81 241 LYS A N 1
ATOM 1871 C CA . LYS A 1 241 ? 12.756 0.809 -19.901 1.00 78.81 241 LYS A CA 1
ATOM 1872 C C . LYS A 1 241 ? 14.207 0.452 -20.210 1.00 78.81 241 LYS A C 1
ATOM 1874 O O . LYS A 1 241 ? 14.499 -0.714 -20.444 1.00 78.81 241 LYS A O 1
ATOM 1879 N N . THR A 1 242 ? 15.120 1.421 -20.161 1.00 78.50 242 THR A N 1
ATOM 1880 C CA . THR A 1 242 ? 16.556 1.183 -20.384 1.00 78.50 242 THR A CA 1
ATOM 1881 C C . THR A 1 242 ? 17.234 0.476 -19.209 1.00 78.50 242 THR A C 1
ATOM 1883 O O . THR A 1 242 ? 18.263 -0.173 -19.398 1.00 78.50 242 THR A O 1
ATOM 1886 N N . LEU A 1 243 ? 16.651 0.553 -18.006 1.00 75.56 243 LEU A N 1
ATOM 1887 C CA . LEU A 1 243 ? 17.170 -0.108 -16.806 1.00 75.56 243 LEU A CA 1
ATOM 1888 C C . LEU A 1 243 ? 16.715 -1.571 -16.704 1.00 75.56 243 LEU A C 1
ATOM 1890 O O . LEU A 1 243 ? 17.450 -2.413 -16.183 1.00 75.56 243 LEU A O 1
ATOM 1894 N N . LYS A 1 244 ? 15.525 -1.895 -17.224 1.00 72.69 244 LYS A N 1
ATOM 1895 C CA . LYS A 1 244 ? 14.977 -3.257 -17.194 1.00 72.69 244 LYS A CA 1
ATOM 1896 C C . LYS A 1 244 ? 15.657 -4.126 -18.252 1.00 72.69 244 LYS A C 1
ATOM 1898 O O . LYS A 1 244 ? 15.418 -3.982 -19.446 1.00 72.69 244 LYS A O 1
ATOM 1903 N N . ARG A 1 245 ? 16.500 -5.065 -17.812 1.00 70.81 245 ARG A N 1
ATOM 1904 C CA . ARG A 1 245 ? 17.086 -6.089 -18.693 1.00 70.81 245 ARG A CA 1
ATOM 1905 C C . ARG A 1 245 ? 16.051 -7.168 -19.002 1.00 70.81 245 ARG A C 1
ATOM 1907 O O . ARG A 1 245 ? 15.445 -7.721 -18.084 1.00 70.81 245 ARG A O 1
ATOM 1914 N N . GLU A 1 246 ? 15.888 -7.509 -20.279 1.00 60.81 246 GLU A N 1
ATOM 1915 C CA . GLU A 1 246 ? 15.006 -8.606 -20.692 1.00 60.81 246 GLU A CA 1
ATOM 1916 C C . GLU A 1 246 ? 15.407 -9.925 -20.005 1.00 60.81 246 GLU A C 1
ATOM 1918 O O . GLU A 1 246 ? 16.583 -10.287 -19.946 1.00 60.81 246 GLU A O 1
ATOM 1923 N N . GLY A 1 247 ? 14.422 -10.635 -19.446 1.00 60.03 247 GLY A N 1
ATOM 1924 C CA . GLY A 1 247 ? 14.626 -11.898 -18.727 1.00 60.03 247 GLY A CA 1
ATOM 1925 C C . GLY A 1 247 ? 15.007 -11.768 -17.246 1.00 60.03 247 GLY A C 1
ATOM 1926 O O . GLY A 1 247 ? 15.078 -12.786 -16.559 1.00 60.03 247 GLY A O 1
ATOM 1927 N N . VAL A 1 248 ? 15.204 -10.552 -16.722 1.00 70.25 248 VAL A N 1
ATOM 1928 C CA . VAL A 1 248 ? 15.429 -10.310 -15.287 1.00 70.25 248 VAL A CA 1
ATOM 1929 C C . VAL A 1 248 ? 14.137 -9.789 -14.660 1.00 70.25 248 VAL A C 1
ATOM 1931 O O . VAL A 1 248 ? 13.688 -8.687 -14.958 1.00 70.25 248 VAL A O 1
ATOM 1934 N N . CYS A 1 249 ? 13.522 -10.590 -13.789 1.00 69.00 249 CYS A N 1
ATOM 1935 C CA . CYS A 1 249 ? 12.351 -10.173 -13.018 1.00 69.00 249 CYS A CA 1
ATOM 1936 C C . CYS A 1 249 ? 12.782 -9.593 -11.668 1.00 69.00 249 CYS A C 1
ATOM 1938 O O . CYS A 1 249 ? 13.685 -10.133 -11.027 1.00 69.00 249 CYS A O 1
ATOM 1940 N N . ALA A 1 250 ? 12.093 -8.546 -11.207 1.00 77.44 250 ALA A N 1
ATOM 1941 C CA . ALA A 1 250 ? 12.229 -8.080 -9.831 1.00 77.44 250 ALA A CA 1
ATOM 1942 C C . ALA A 1 250 ? 11.884 -9.220 -8.861 1.00 77.44 250 ALA A C 1
ATOM 1944 O O . ALA A 1 250 ? 10.881 -9.927 -9.043 1.00 77.44 250 ALA A O 1
ATOM 1945 N N . ALA A 1 251 ? 12.704 -9.397 -7.824 1.00 81.06 251 ALA A N 1
ATOM 1946 C CA . ALA A 1 251 ? 12.369 -10.314 -6.750 1.00 81.06 251 ALA A CA 1
ATOM 1947 C C . ALA A 1 251 ? 11.088 -9.818 -6.075 1.00 81.06 251 ALA A C 1
ATOM 1949 O O . ALA A 1 251 ? 10.802 -8.623 -6.016 1.00 81.06 251 ALA A O 1
ATOM 1950 N N . SER A 1 252 ? 10.264 -10.746 -5.599 1.00 83.12 252 SER A N 1
ATOM 1951 C CA . SER A 1 252 ? 8.954 -10.388 -5.072 1.00 83.12 252 SER A CA 1
ATOM 1952 C C . SER A 1 252 ? 8.570 -11.372 -3.977 1.00 83.12 252 SER A C 1
ATOM 1954 O O . SER A 1 252 ? 8.417 -12.565 -4.248 1.00 83.12 252 SER A O 1
ATOM 1956 N N . LEU A 1 253 ? 8.451 -10.867 -2.748 1.00 89.31 253 LEU A N 1
ATOM 1957 C CA . LEU A 1 253 ? 8.195 -11.651 -1.546 1.00 89.31 253 LEU A CA 1
ATOM 1958 C C . LEU A 1 253 ? 6.779 -11.339 -1.028 1.00 89.31 253 LEU A C 1
ATOM 1960 O O . LEU A 1 253 ? 6.470 -10.166 -0.789 1.00 89.31 253 LEU A O 1
ATOM 1964 N N . PRO A 1 254 ? 5.908 -12.347 -0.833 1.00 92.31 254 PRO A N 1
ATOM 1965 C CA . PRO A 1 254 ? 4.521 -12.114 -0.427 1.00 92.31 254 PRO A CA 1
ATOM 1966 C C . PRO A 1 254 ? 4.407 -11.464 0.957 1.00 92.31 254 PRO A C 1
ATOM 1968 O O . PRO A 1 254 ? 3.459 -10.726 1.210 1.00 92.31 254 PRO A O 1
ATOM 1971 N N . THR A 1 255 ? 5.381 -11.688 1.844 1.00 92.62 255 THR A N 1
ATOM 1972 C CA . THR A 1 255 ? 5.415 -11.096 3.188 1.00 92.62 255 THR A CA 1
ATOM 1973 C C . THR A 1 255 ? 5.583 -9.580 3.135 1.00 92.62 255 THR A C 1
ATOM 1975 O O . THR A 1 255 ? 4.774 -8.866 3.719 1.00 92.62 255 THR A O 1
ATOM 1978 N N . THR A 1 256 ? 6.573 -9.077 2.395 1.00 91.31 256 THR A N 1
ATOM 1979 C CA . THR A 1 256 ? 6.828 -7.634 2.253 1.00 91.31 256 THR A CA 1
ATOM 1980 C C . THR A 1 256 ? 5.630 -6.931 1.625 1.00 91.31 256 THR A C 1
ATOM 1982 O O . THR A 1 256 ? 5.196 -5.891 2.114 1.00 91.31 256 THR A O 1
ATOM 1985 N N . MET A 1 257 ? 5.022 -7.542 0.602 1.00 93.38 257 MET A N 1
ATOM 1986 C CA . MET A 1 257 ? 3.809 -7.008 -0.027 1.00 93.38 257 MET A CA 1
ATOM 1987 C C . MET A 1 257 ? 2.633 -6.939 0.946 1.00 93.38 257 MET A C 1
ATOM 1989 O O . MET A 1 257 ? 1.945 -5.924 0.982 1.00 93.38 257 MET A O 1
ATOM 1993 N N . ALA A 1 258 ? 2.415 -7.982 1.752 1.00 93.81 258 ALA A N 1
ATOM 1994 C CA . ALA A 1 258 ? 1.342 -8.008 2.741 1.00 93.81 258 ALA A CA 1
ATOM 1995 C C . ALA A 1 258 ? 1.544 -6.966 3.852 1.00 93.81 258 ALA A C 1
ATOM 1997 O O . ALA A 1 258 ? 0.577 -6.334 4.273 1.00 93.81 258 ALA A O 1
ATOM 1998 N N . VAL A 1 259 ? 2.788 -6.757 4.303 1.00 93.75 259 VAL A N 1
ATOM 1999 C CA . VAL A 1 259 ? 3.120 -5.728 5.301 1.00 93.75 259 VAL A CA 1
ATOM 2000 C C . VAL A 1 259 ? 2.836 -4.336 4.739 1.00 93.75 259 VAL A C 1
ATOM 2002 O O . VAL A 1 259 ? 2.087 -3.579 5.355 1.00 93.75 259 VAL A O 1
ATOM 2005 N N . VAL A 1 260 ? 3.363 -4.015 3.553 1.00 94.19 260 VAL A N 1
ATOM 2006 C CA . VAL A 1 260 ? 3.140 -2.710 2.907 1.00 94.19 260 VAL A CA 1
ATOM 2007 C C . VAL A 1 260 ? 1.650 -2.480 2.631 1.00 94.19 260 VAL A C 1
ATOM 2009 O O . VAL A 1 260 ? 1.128 -1.422 2.975 1.00 94.19 260 VAL A O 1
ATOM 2012 N N . ALA A 1 261 ? 0.935 -3.482 2.108 1.00 96.19 261 ALA A N 1
ATOM 2013 C CA . ALA A 1 261 ? -0.512 -3.415 1.888 1.00 96.19 261 ALA A CA 1
ATOM 2014 C C . ALA A 1 261 ? -1.291 -3.168 3.191 1.00 96.19 261 ALA A C 1
ATOM 2016 O O . ALA A 1 261 ? -2.168 -2.306 3.232 1.00 96.19 261 ALA A O 1
ATOM 2017 N N . GLY A 1 262 ? -0.947 -3.884 4.266 1.00 95.31 262 GLY A N 1
ATOM 2018 C CA . GLY A 1 262 ? -1.577 -3.725 5.575 1.00 95.31 262 GLY A CA 1
ATOM 2019 C C . GLY A 1 262 ? -1.404 -2.318 6.140 1.00 95.31 262 GLY A C 1
ATOM 2020 O O . GLY A 1 262 ? -2.381 -1.704 6.569 1.00 95.31 262 GLY A O 1
ATOM 2021 N N . PHE A 1 263 ? -0.190 -1.766 6.086 1.00 93.75 263 PHE A N 1
ATOM 2022 C CA . PHE A 1 263 ? 0.060 -0.396 6.535 1.00 93.75 263 PHE A CA 1
ATOM 2023 C C . PHE A 1 263 ? -0.585 0.661 5.627 1.00 93.75 263 PHE A C 1
ATOM 2025 O O . PHE A 1 263 ? -1.080 1.672 6.134 1.00 93.75 263 PHE A O 1
ATOM 2032 N N . LEU A 1 264 ? -0.632 0.434 4.310 1.00 95.38 264 LEU A N 1
ATOM 2033 C CA . LEU A 1 264 ? -1.321 1.324 3.375 1.00 95.38 264 LEU A CA 1
ATOM 2034 C C . LEU A 1 264 ? -2.816 1.410 3.703 1.00 95.38 264 LEU A C 1
ATOM 2036 O O . LEU A 1 264 ? -3.359 2.506 3.842 1.00 95.38 264 LEU A O 1
ATOM 2040 N N . VAL A 1 265 ? -3.471 0.261 3.896 1.00 95.56 265 VAL A N 1
ATOM 2041 C CA . VAL A 1 265 ? -4.893 0.196 4.266 1.00 95.56 265 VAL A CA 1
ATOM 2042 C C . VAL A 1 265 ? -5.122 0.793 5.647 1.00 95.56 265 VAL A C 1
ATOM 2044 O O . VAL A 1 265 ? -6.076 1.542 5.829 1.00 95.56 265 VAL A O 1
ATOM 2047 N N . GLN A 1 266 ? -4.242 0.531 6.615 1.00 91.88 266 GLN A N 1
ATOM 2048 C CA . GLN A 1 266 ? -4.364 1.118 7.947 1.00 91.88 266 GLN A CA 1
ATOM 2049 C C . GLN A 1 266 ? -4.321 2.653 7.899 1.00 91.88 266 GLN A C 1
ATOM 2051 O O . GLN A 1 266 ? -5.138 3.305 8.548 1.00 91.88 266 GLN A O 1
ATOM 2056 N N . ASN A 1 267 ? -3.418 3.242 7.107 1.00 90.94 267 ASN A N 1
ATOM 2057 C CA . ASN A 1 267 ? -3.381 4.692 6.905 1.00 90.94 267 ASN A CA 1
ATOM 2058 C C . ASN A 1 267 ? -4.607 5.208 6.139 1.00 90.94 267 ASN A C 1
ATOM 2060 O O . ASN A 1 267 ? -5.158 6.243 6.514 1.00 90.94 267 ASN A O 1
ATOM 2064 N N . ALA A 1 268 ? -5.079 4.476 5.126 1.00 91.94 268 ALA A N 1
ATOM 2065 C CA . ALA A 1 268 ? -6.310 4.813 4.418 1.00 91.94 268 ALA A CA 1
ATOM 2066 C C . ALA A 1 268 ? -7.522 4.838 5.368 1.00 91.94 268 ALA A C 1
ATOM 2068 O O . ALA A 1 268 ? -8.301 5.787 5.349 1.00 91.94 268 ALA A O 1
ATOM 2069 N N . LEU A 1 269 ? -7.657 3.847 6.255 1.00 89.94 269 LEU A N 1
ATOM 2070 C CA . LEU A 1 269 ? -8.714 3.807 7.269 1.00 89.94 269 LEU A CA 1
ATOM 2071 C C . LEU A 1 269 ? -8.578 4.950 8.280 1.00 89.94 269 LEU A C 1
ATOM 2073 O O . LEU A 1 269 ? -9.577 5.584 8.617 1.00 89.94 269 LEU A O 1
ATOM 2077 N N . ASN A 1 270 ? -7.359 5.261 8.729 1.00 86.44 270 ASN A N 1
ATOM 2078 C CA . ASN A 1 270 ? -7.115 6.393 9.625 1.00 86.44 270 ASN A CA 1
ATOM 2079 C C . ASN A 1 270 ? -7.557 7.724 8.989 1.00 86.44 270 ASN A C 1
ATOM 2081 O O . ASN A 1 270 ? -8.236 8.519 9.640 1.00 86.44 270 ASN A O 1
ATOM 2085 N N . PHE A 1 271 ? -7.238 7.932 7.708 1.00 86.44 271 PHE A N 1
ATOM 2086 C CA . PHE A 1 271 ? -7.675 9.099 6.941 1.00 86.44 271 PHE A CA 1
ATOM 2087 C C . PHE A 1 271 ? -9.204 9.151 6.819 1.00 86.44 271 PHE A C 1
ATOM 2089 O O . PHE A 1 271 ? -9.841 10.114 7.244 1.00 86.44 271 PHE A O 1
ATOM 2096 N N . ILE A 1 272 ? -9.800 8.074 6.303 1.00 84.25 272 ILE A N 1
ATOM 2097 C CA . ILE A 1 272 ? -11.222 8.002 5.951 1.00 84.25 272 ILE A CA 1
ATOM 2098 C C . ILE A 1 272 ? -12.134 8.098 7.182 1.00 84.25 272 ILE A C 1
ATOM 2100 O O . ILE A 1 272 ? -13.187 8.738 7.128 1.00 84.25 272 ILE A O 1
ATOM 2104 N N . GLN A 1 273 ? -11.773 7.424 8.276 1.00 74.25 273 GLN A N 1
ATOM 2105 C CA . GLN A 1 273 ? -12.674 7.205 9.410 1.00 74.25 273 GLN A CA 1
ATOM 2106 C C . GLN A 1 273 ? -12.478 8.211 10.544 1.00 74.25 273 GLN A C 1
ATOM 2108 O O . GLN A 1 273 ? -13.422 8.479 11.291 1.00 74.25 273 GLN A O 1
ATOM 2113 N N . TYR A 1 274 ? -11.274 8.769 10.686 1.00 61.62 274 TYR A N 1
ATOM 2114 C CA . TYR A 1 274 ? -10.937 9.571 11.855 1.00 61.62 274 TYR A CA 1
ATOM 2115 C C . TYR A 1 274 ? -10.665 11.039 11.563 1.00 61.62 274 TYR A C 1
ATOM 2117 O O . TYR A 1 274 ? -10.598 11.816 12.516 1.00 61.62 274 TYR A O 1
ATOM 2125 N N . ASN A 1 275 ? -10.486 11.424 10.292 1.00 54.91 275 ASN A N 1
ATOM 2126 C CA . ASN A 1 275 ? -10.009 12.761 9.926 1.00 54.91 275 ASN A CA 1
ATOM 2127 C C . ASN A 1 275 ? -8.785 13.178 10.782 1.00 54.91 275 ASN A C 1
ATOM 2129 O O . ASN A 1 275 ? -8.619 14.339 11.154 1.00 54.91 275 ASN A O 1
ATOM 2133 N N . LEU A 1 276 ? -7.988 12.188 11.213 1.00 48.94 276 LEU A N 1
ATOM 2134 C CA . LEU A 1 276 ? -6.886 12.378 12.145 1.00 48.94 276 LEU A CA 1
ATOM 2135 C C . LEU A 1 276 ? -5.667 12.835 11.356 1.00 48.94 276 LEU A C 1
ATOM 2137 O O . LEU A 1 276 ? -5.197 12.120 10.478 1.00 48.94 276 LEU A O 1
ATOM 2141 N N . ASN A 1 277 ? -5.076 13.954 11.774 1.00 44.56 277 ASN A N 1
ATOM 2142 C CA . ASN A 1 277 ? -3.776 14.453 11.305 1.00 44.56 277 ASN A CA 1
ATOM 2143 C C . ASN A 1 277 ? -2.583 13.585 11.780 1.00 44.56 277 ASN A C 1
ATOM 2145 O O . ASN A 1 277 ? -1.500 14.105 12.046 1.00 44.56 277 ASN A O 1
ATOM 2149 N N . LYS A 1 278 ? -2.777 12.275 11.983 1.00 50.44 278 LYS A N 1
ATOM 2150 C CA . LYS A 1 278 ? -1.728 11.329 12.390 1.00 50.44 278 LYS A CA 1
ATOM 2151 C C . LYS A 1 278 ? -1.552 10.286 11.300 1.00 50.44 278 LYS A C 1
ATOM 2153 O O . LYS A 1 278 ? -2.246 9.272 11.284 1.00 50.44 278 LYS A O 1
ATOM 2158 N N . PHE A 1 279 ? -0.601 10.558 10.418 1.00 55.31 279 PHE A N 1
ATOM 2159 C CA . PHE A 1 279 ? -0.196 9.649 9.357 1.00 55.31 279 PHE A CA 1
ATOM 2160 C C . PHE A 1 279 ? 1.084 8.930 9.765 1.00 55.31 279 PHE A C 1
ATOM 2162 O O . PHE A 1 279 ? 2.001 9.541 10.324 1.00 55.31 279 PHE A O 1
ATOM 2169 N N . TYR A 1 280 ? 1.125 7.628 9.502 1.00 54.34 280 TYR A N 1
ATOM 2170 C CA . TYR A 1 280 ? 2.310 6.808 9.704 1.00 54.34 280 TYR A CA 1
ATOM 2171 C C . TYR A 1 280 ? 3.055 6.731 8.375 1.00 54.34 280 TYR A C 1
ATOM 2173 O O . TYR A 1 280 ? 2.558 6.113 7.432 1.00 54.34 280 TYR A O 1
ATOM 2181 N N . HIS A 1 281 ? 4.227 7.356 8.303 1.00 57.28 281 HIS A N 1
ATOM 2182 C CA . HIS A 1 281 ? 5.190 7.084 7.248 1.00 57.28 281 HIS A CA 1
ATOM 2183 C C . HIS A 1 281 ? 5.913 5.787 7.613 1.00 57.28 281 HIS A C 1
ATOM 2185 O O . HIS A 1 281 ? 6.443 5.656 8.719 1.00 57.28 281 HIS A O 1
ATOM 2191 N N . LEU A 1 282 ? 5.880 4.808 6.713 1.00 59.03 282 LEU A N 1
ATOM 2192 C CA . LEU A 1 282 ? 6.586 3.546 6.899 1.00 59.03 282 LEU A CA 1
ATOM 2193 C C . LEU A 1 282 ? 7.759 3.509 5.937 1.00 59.03 282 LEU A C 1
ATOM 2195 O O . LEU A 1 282 ? 7.556 3.629 4.731 1.00 59.03 282 LEU A O 1
ATOM 2199 N N . GLU A 1 283 ? 8.944 3.255 6.474 1.00 59.59 283 GLU A N 1
ATOM 2200 C CA . GLU A 1 283 ? 10.107 2.862 5.695 1.00 59.59 283 GLU A CA 1
ATOM 2201 C C . GLU A 1 283 ? 10.639 1.539 6.257 1.00 59.59 283 GLU A C 1
ATOM 2203 O O . GLU A 1 283 ? 11.120 1.448 7.390 1.00 59.59 283 GLU A O 1
ATOM 2208 N N . LEU A 1 284 ? 10.478 0.467 5.481 1.00 58.12 284 LEU A N 1
ATOM 2209 C CA . LEU A 1 284 ? 11.121 -0.811 5.757 1.00 58.12 284 LEU A CA 1
ATOM 2210 C C . LEU A 1 284 ? 12.514 -0.746 5.147 1.00 58.12 284 LEU A C 1
ATOM 2212 O O . LEU A 1 284 ? 12.640 -0.807 3.927 1.00 58.12 284 LEU A O 1
ATOM 2216 N N . VAL A 1 285 ? 13.544 -0.629 5.977 1.00 55.31 285 VAL A N 1
ATOM 2217 C CA . VAL A 1 285 ? 14.949 -0.679 5.553 1.00 55.31 285 VAL A CA 1
ATOM 2218 C C . VAL A 1 285 ? 15.544 -1.974 6.097 1.00 55.31 285 VAL A C 1
ATOM 2220 O O . VAL A 1 285 ? 15.109 -2.465 7.137 1.00 55.31 285 VAL A O 1
ATOM 2223 N N . ASN A 1 286 ? 16.505 -2.575 5.394 1.00 44.41 286 ASN A N 1
ATOM 2224 C CA . ASN A 1 286 ? 17.133 -3.828 5.824 1.00 44.41 286 ASN A CA 1
ATOM 2225 C C . ASN A 1 286 ? 17.438 -3.817 7.335 1.00 44.41 286 ASN A C 1
ATOM 2227 O O . ASN A 1 286 ? 18.039 -2.875 7.843 1.00 44.41 286 ASN A O 1
ATOM 2231 N N . GLU A 1 287 ? 16.977 -4.861 8.032 1.00 41.72 287 GLU A N 1
ATOM 2232 C CA . GLU A 1 287 ? 17.140 -5.093 9.480 1.00 41.72 287 GLU A CA 1
ATOM 2233 C C . GLU A 1 287 ? 16.349 -4.174 10.440 1.00 41.72 287 GLU A C 1
ATOM 2235 O O . GLU A 1 287 ? 16.353 -4.439 11.643 1.00 41.72 287 GLU A O 1
ATOM 2240 N N . SER A 1 288 ? 15.602 -3.162 9.969 1.00 43.94 288 SER A N 1
ATOM 2241 C CA . SER A 1 288 ? 14.821 -2.277 10.855 1.00 43.94 288 SER A CA 1
ATOM 2242 C C . SER A 1 288 ? 13.508 -1.752 10.248 1.00 43.94 288 SER A C 1
ATOM 2244 O O . SER A 1 288 ? 13.422 -1.369 9.086 1.00 43.94 288 SER A O 1
ATOM 2246 N N . VAL A 1 289 ? 12.447 -1.727 11.063 1.00 48.03 289 VAL A N 1
ATOM 2247 C CA . VAL A 1 289 ? 11.163 -1.105 10.704 1.00 48.03 289 VAL A CA 1
ATOM 2248 C C . VAL A 1 289 ? 11.150 0.303 11.286 1.00 48.03 289 VAL A C 1
ATOM 2250 O O . VAL A 1 289 ? 11.030 0.455 12.503 1.00 48.03 289 VAL A O 1
ATOM 2253 N N . VAL A 1 290 ? 11.269 1.324 10.438 1.00 51.53 290 VAL A N 1
ATOM 2254 C CA . VAL A 1 290 ? 11.158 2.721 10.865 1.00 51.53 290 VAL A CA 1
ATOM 2255 C C . VAL A 1 290 ? 9.728 3.188 10.597 1.00 51.53 290 VAL A C 1
ATOM 2257 O O . VAL A 1 290 ? 9.266 3.232 9.457 1.00 51.53 290 VAL A O 1
ATOM 2260 N N . VAL A 1 291 ? 8.998 3.491 11.672 1.00 52.91 291 VAL A N 1
ATOM 2261 C CA . VAL A 1 291 ? 7.661 4.094 11.609 1.00 52.91 291 VAL A CA 1
ATOM 2262 C C . VAL A 1 291 ? 7.777 5.527 12.111 1.00 52.91 291 VAL A C 1
ATOM 2264 O O . VAL A 1 291 ? 7.894 5.751 13.316 1.00 52.91 291 VAL A O 1
ATOM 2267 N N . GLU A 1 292 ? 7.733 6.497 11.204 1.00 48.34 292 GLU A N 1
ATOM 2268 C CA . GLU A 1 292 ? 7.729 7.915 11.562 1.00 48.34 292 GLU A CA 1
ATOM 2269 C C . GLU A 1 292 ? 6.292 8.441 11.589 1.00 48.34 292 GLU A C 1
ATOM 2271 O O . GLU A 1 292 ? 5.509 8.244 10.659 1.00 48.34 292 GLU A O 1
ATOM 2276 N N . THR A 1 293 ? 5.906 9.111 12.677 1.00 42.50 293 THR A N 1
ATOM 2277 C CA . THR A 1 293 ? 4.602 9.779 12.773 1.00 42.50 293 THR A CA 1
ATOM 2278 C C . THR A 1 293 ? 4.765 11.262 12.487 1.00 42.50 293 THR A C 1
ATOM 2280 O O . THR A 1 293 ? 5.328 11.983 13.311 1.00 42.50 293 THR A O 1
ATOM 2283 N N . ASN A 1 294 ? 4.210 11.742 11.377 1.00 41.81 294 ASN A N 1
ATOM 2284 C CA . ASN A 1 294 ? 4.139 13.176 11.112 1.00 41.81 294 ASN A CA 1
ATOM 2285 C C . ASN A 1 294 ? 2.902 13.752 11.812 1.00 41.81 294 ASN A C 1
ATOM 2287 O O . ASN A 1 294 ? 1.777 13.588 11.344 1.00 41.81 294 ASN A O 1
ATOM 2291 N N . THR A 1 295 ? 3.092 14.407 12.961 1.00 34.78 295 THR A N 1
ATOM 2292 C CA . THR A 1 295 ? 2.070 15.276 13.565 1.00 34.78 295 THR A CA 1
ATOM 2293 C C . THR A 1 295 ? 2.229 16.689 13.020 1.00 34.78 295 THR A C 1
ATOM 2295 O O . THR A 1 295 ? 3.206 17.362 13.347 1.00 34.78 295 THR A O 1
ATOM 2298 N N . SER A 1 296 ? 1.266 17.168 12.231 1.00 32.78 296 SER A N 1
ATOM 2299 C CA . SER A 1 296 ? 1.182 18.591 11.895 1.00 32.78 296 SER A CA 1
ATOM 2300 C C . SER A 1 296 ? 0.808 19.396 13.145 1.00 32.78 296 SER A C 1
ATOM 2302 O O . SER A 1 296 ? -0.210 19.127 13.785 1.00 32.78 296 SER A O 1
ATOM 2304 N N . VAL A 1 297 ? 1.642 20.373 13.492 1.00 32.84 297 VAL A N 1
ATOM 2305 C CA . VAL A 1 297 ? 1.391 21.388 14.523 1.00 32.84 297 VAL A CA 1
ATOM 2306 C C . VAL A 1 297 ? 0.177 22.233 14.120 1.00 32.84 297 VAL A C 1
ATOM 2308 O O . VAL A 1 297 ? 0.144 22.734 13.001 1.00 32.84 297 VAL A O 1
ATOM 2311 N N . GLY A 1 298 ? -0.783 22.417 15.032 1.00 32.16 298 GLY A N 1
ATOM 2312 C CA . GLY A 1 298 ? -1.877 23.386 14.879 1.00 32.16 298 GLY A CA 1
ATOM 2313 C C . GLY A 1 298 ? -3.250 22.821 15.230 1.00 32.16 298 GLY A C 1
ATOM 2314 O O . GLY A 1 298 ? -3.920 22.267 14.371 1.00 32.16 298 GLY A O 1
ATOM 2315 N N . ASP A 1 299 ? -3.595 22.883 16.517 1.00 25.34 299 ASP A N 1
ATOM 2316 C CA . ASP A 1 299 ? -4.882 23.358 17.053 1.00 25.34 299 ASP A CA 1
ATOM 2317 C C . ASP A 1 299 ? -5.012 22.875 18.499 1.00 25.34 299 ASP A C 1
ATOM 2319 O O . ASP A 1 299 ? -5.127 21.684 18.802 1.00 25.34 299 ASP A O 1
ATOM 2323 N N . GLY A 1 300 ? -4.916 23.833 19.422 1.00 30.67 300 GLY A N 1
ATOM 2324 C CA . GLY A 1 300 ? -5.189 23.609 20.830 1.00 30.67 300 GLY A CA 1
ATOM 2325 C C . GLY A 1 300 ? -6.658 23.255 21.004 1.00 30.67 300 GLY A C 1
ATOM 2326 O O . GLY A 1 300 ? -7.516 24.128 20.964 1.00 30.67 300 GLY A O 1
ATOM 2327 N N . ILE A 1 301 ? -6.949 21.975 21.222 1.00 26.42 301 ILE A N 1
ATOM 2328 C CA . ILE A 1 301 ? -8.231 21.563 21.787 1.00 26.42 301 ILE A CA 1
ATOM 2329 C C . ILE A 1 301 ? -8.062 21.593 23.303 1.00 26.42 301 ILE A C 1
ATOM 2331 O O . ILE A 1 301 ? -7.547 20.659 23.924 1.00 26.42 301 ILE A O 1
ATOM 2335 N N . GLU A 1 302 ? -8.459 22.724 23.877 1.00 24.06 302 GLU A N 1
ATOM 2336 C CA . GLU A 1 302 ? -8.780 22.873 25.290 1.00 24.06 302 GLU A CA 1
ATOM 2337 C C . GLU A 1 302 ? -9.875 21.855 25.640 1.00 24.06 302 GLU A C 1
ATOM 2339 O O . GLU A 1 302 ? -11.028 21.981 25.231 1.00 24.06 302 GLU A O 1
ATOM 2344 N N . TYR A 1 303 ? -9.527 20.810 26.390 1.00 28.61 303 TYR A N 1
ATOM 2345 C CA . TYR A 1 303 ? -10.539 20.047 27.113 1.00 28.61 303 TYR A CA 1
ATOM 2346 C C . TYR A 1 303 ? -10.855 20.827 28.387 1.00 28.61 303 TYR A C 1
ATOM 2348 O O . TYR A 1 303 ? -10.186 20.655 29.407 1.00 28.61 303 TYR A O 1
ATOM 2356 N N . ALA A 1 304 ? -11.856 21.703 28.312 1.00 24.20 304 ALA A N 1
ATOM 2357 C CA . ALA A 1 304 ? -12.481 22.280 29.489 1.00 24.20 304 ALA A CA 1
ATOM 2358 C C . ALA A 1 304 ? -13.163 21.152 30.280 1.00 24.20 304 ALA A C 1
ATOM 2360 O O . ALA A 1 304 ? -14.248 20.688 29.934 1.00 24.20 304 ALA A O 1
ATOM 2361 N N . TYR A 1 305 ? -12.496 20.684 31.330 1.00 27.05 305 TYR A N 1
ATOM 2362 C CA . TYR A 1 305 ? -13.148 20.007 32.441 1.00 27.05 305 TYR A CA 1
ATOM 2363 C C . TYR A 1 305 ? -13.052 20.943 33.638 1.00 27.05 305 TYR A C 1
ATOM 2365 O O . TYR A 1 305 ? -12.020 21.013 34.303 1.00 27.05 305 TYR A O 1
ATOM 2373 N N . GLU A 1 306 ? -14.130 21.681 33.889 1.00 27.98 306 GLU A N 1
ATOM 2374 C CA . GLU A 1 306 ? -14.354 22.296 35.191 1.00 27.98 306 GLU A CA 1
ATOM 2375 C C . GLU A 1 306 ? -14.519 21.169 36.218 1.00 27.98 306 GLU A C 1
ATOM 2377 O O . GLU A 1 306 ? -15.410 20.325 36.109 1.00 27.98 306 GLU A O 1
ATOM 2382 N N . LEU A 1 307 ? -13.631 21.137 37.210 1.00 27.38 307 LEU A N 1
ATOM 2383 C CA . LEU A 1 307 ? -13.799 20.354 38.429 1.00 27.38 307 LEU A CA 1
ATOM 2384 C C . LEU A 1 307 ? -13.692 21.300 39.636 1.00 27.38 307 LEU A C 1
ATOM 2386 O O . LEU A 1 307 ? -12.934 22.271 39.572 1.00 27.38 307 LEU A O 1
ATOM 2390 N N . PRO A 1 308 ? -14.457 21.050 40.715 1.00 27.03 308 PRO A N 1
ATOM 2391 C CA . PRO A 1 308 ? -14.711 22.028 41.764 1.00 27.03 308 PRO A CA 1
ATOM 2392 C C . PRO A 1 308 ? -13.498 22.279 42.661 1.00 27.03 308 PRO A C 1
ATOM 2394 O O . PRO A 1 308 ? -12.661 21.407 42.889 1.00 27.03 308 PRO A O 1
ATOM 2397 N N . THR A 1 309 ? -13.483 23.489 43.209 1.00 27.33 309 THR A N 1
ATOM 2398 C CA . THR A 1 309 ? -12.659 23.984 44.314 1.00 27.33 309 THR A CA 1
ATOM 2399 C C . THR A 1 309 ? -12.700 23.075 45.543 1.00 27.33 309 THR A C 1
ATOM 2401 O O . THR A 1 309 ? -13.797 22.735 45.973 1.00 27.33 309 THR A O 1
ATOM 2404 N N . GLU A 1 310 ? -11.536 22.773 46.141 1.00 25.55 310 GLU A N 1
ATOM 2405 C CA . GLU A 1 310 ? -11.192 23.070 47.551 1.00 25.55 310 GLU A CA 1
ATOM 2406 C C . GLU A 1 310 ? -9.912 22.344 48.043 1.00 25.55 310 GLU A C 1
ATOM 2408 O O . GLU A 1 310 ? -9.757 21.151 47.806 1.00 25.55 310 GLU A O 1
ATOM 2413 N N . ILE A 1 311 ? -9.080 23.086 48.812 1.00 25.70 311 ILE A N 1
ATOM 2414 C CA . ILE A 1 311 ? -8.245 22.626 49.960 1.00 25.70 311 ILE A CA 1
ATOM 2415 C C . ILE A 1 311 ? -6.984 21.790 49.592 1.00 25.70 311 ILE A C 1
ATOM 2417 O O . ILE A 1 311 ? -7.053 20.828 48.848 1.00 25.70 311 ILE A O 1
ATOM 2421 N N . GLU A 1 312 ? -5.748 22.030 50.048 1.00 24.98 312 GLU A N 1
ATOM 2422 C CA . GLU A 1 312 ? -5.147 22.913 51.052 1.00 24.98 312 GLU A CA 1
ATOM 2423 C C . GLU A 1 312 ? -3.631 23.020 50.780 1.00 24.98 312 GLU A C 1
ATOM 2425 O O . GLU A 1 312 ? -3.014 22.152 50.159 1.00 24.98 312 GLU A O 1
ATOM 2430 N N . LYS A 1 313 ? -3.027 24.096 51.289 1.00 28.62 313 LYS A N 1
ATOM 2431 C CA . LYS A 1 313 ? -1.578 24.324 51.348 1.00 28.62 313 LYS A CA 1
ATOM 2432 C C . LYS A 1 313 ? -0.902 23.229 52.171 1.00 28.62 313 LYS A C 1
ATOM 2434 O O . LYS A 1 313 ? -1.392 22.939 53.252 1.00 28.62 313 LYS A O 1
ATOM 2439 N N . ASN A 1 314 ? 0.276 22.763 51.756 1.00 25.50 314 ASN A N 1
ATOM 2440 C CA . ASN A 1 314 ? 1.341 22.435 52.705 1.00 25.50 314 ASN A CA 1
ATOM 2441 C C . ASN A 1 314 ? 2.729 22.559 52.069 1.00 25.50 314 ASN A C 1
ATOM 2443 O O . ASN A 1 314 ? 3.033 21.964 51.037 1.00 25.50 314 ASN A O 1
ATOM 2447 N N . ASN A 1 315 ? 3.541 23.378 52.733 1.00 24.31 315 ASN A N 1
ATOM 2448 C CA . ASN A 1 315 ? 4.966 23.569 52.526 1.00 24.31 315 ASN A CA 1
ATOM 2449 C C . ASN A 1 315 ? 5.729 22.322 52.993 1.00 24.31 315 ASN A C 1
ATOM 2451 O O . ASN A 1 315 ? 5.395 21.767 54.038 1.00 24.31 315 ASN A O 1
ATOM 2455 N N . ALA A 1 316 ? 6.810 21.962 52.303 1.00 25.34 316 ALA A N 1
ATOM 2456 C CA . ALA A 1 316 ? 7.939 21.282 52.930 1.00 25.34 316 ALA A CA 1
ATOM 2457 C C . ALA A 1 316 ? 9.227 21.574 52.149 1.00 25.34 316 ALA A C 1
ATOM 2459 O O . ALA A 1 316 ? 9.295 21.434 50.930 1.00 25.34 316 ALA A O 1
ATOM 2460 N N . GLU A 1 317 ? 10.213 22.036 52.903 1.00 23.02 317 GLU A N 1
ATOM 2461 C CA . GLU A 1 317 ? 11.544 22.468 52.509 1.00 23.02 317 GLU A CA 1
ATOM 2462 C C . GLU A 1 317 ? 12.498 21.297 52.186 1.00 23.02 317 GLU A C 1
ATOM 2464 O O . GLU A 1 317 ? 12.408 20.223 52.771 1.00 23.02 317 GLU A O 1
ATOM 2469 N N . MET A 1 318 ? 13.457 21.592 51.297 1.00 22.09 318 MET A N 1
ATOM 2470 C CA . MET A 1 318 ? 14.913 21.399 51.448 1.00 22.09 318 MET A CA 1
ATOM 2471 C C . MET A 1 318 ? 15.502 19.987 51.648 1.00 22.09 318 MET A C 1
ATOM 2473 O O . MET A 1 318 ? 15.294 19.318 52.652 1.00 22.09 318 MET A O 1
ATOM 2477 N N . SER A 1 319 ? 16.446 19.615 50.775 1.00 22.53 319 SER A N 1
ATOM 2478 C CA . SER A 1 319 ? 17.868 19.529 51.166 1.00 22.53 319 SER A CA 1
ATOM 2479 C C . SER A 1 319 ? 18.788 19.138 50.002 1.00 22.53 319 SER A C 1
ATOM 2481 O O . SER A 1 319 ? 18.532 18.230 49.218 1.00 22.53 319 SER A O 1
ATOM 2483 N N . THR A 1 320 ? 19.881 19.889 49.920 1.00 21.69 320 THR A N 1
ATOM 2484 C CA . THR A 1 320 ? 21.080 19.725 49.095 1.00 21.69 320 THR A CA 1
ATOM 2485 C C . THR A 1 320 ? 21.998 18.639 49.652 1.00 21.69 320 THR A C 1
ATOM 2487 O O . THR A 1 320 ? 22.212 18.616 50.864 1.00 21.69 320 THR A O 1
ATOM 2490 N N . VAL A 1 321 ? 22.647 17.844 48.792 1.00 22.36 321 VAL A N 1
ATOM 2491 C CA . VAL A 1 321 ? 23.881 17.119 49.146 1.00 22.36 321 VAL A CA 1
ATOM 2492 C C . VAL A 1 321 ? 24.859 17.126 47.965 1.00 22.36 321 VAL A C 1
ATOM 2494 O O . VAL A 1 321 ? 24.619 16.494 46.940 1.00 22.36 321 VAL A O 1
ATOM 2497 N N . ASP A 1 322 ? 25.973 17.834 48.158 1.00 21.58 322 ASP A N 1
ATOM 2498 C CA . ASP A 1 322 ? 27.234 17.730 47.417 1.00 21.58 322 ASP A CA 1
ATOM 2499 C C . ASP A 1 322 ? 28.036 16.515 47.902 1.00 21.58 322 ASP A C 1
ATOM 2501 O O . ASP A 1 322 ? 28.212 16.371 49.111 1.00 21.58 322 ASP A O 1
ATOM 2505 N N . VAL A 1 323 ? 28.646 15.735 46.997 1.00 24.50 323 VAL A N 1
ATOM 2506 C CA . VAL A 1 323 ? 29.910 15.021 47.280 1.00 24.50 323 VAL A CA 1
ATOM 2507 C C . VAL A 1 323 ? 30.755 14.900 46.008 1.00 24.50 323 VAL A C 1
ATOM 2509 O O . VAL A 1 323 ? 30.407 14.222 45.045 1.00 24.50 323 VAL A O 1
ATOM 2512 N N . SER A 1 324 ? 31.932 15.518 46.061 1.00 21.03 324 SER A N 1
ATOM 2513 C CA . SER A 1 324 ? 33.066 15.327 45.160 1.00 21.03 324 SER A CA 1
ATOM 2514 C C . SER A 1 324 ? 33.944 14.150 45.613 1.00 21.03 324 SER A C 1
ATOM 2516 O O . SER A 1 324 ? 34.100 13.932 46.815 1.00 21.03 324 SER A O 1
ATOM 2518 N N . LYS A 1 325 ? 34.597 13.440 44.674 1.00 25.12 325 LYS A N 1
ATOM 2519 C CA . LYS A 1 325 ? 35.962 12.886 44.848 1.00 25.12 325 LYS A CA 1
ATOM 2520 C C . LYS A 1 325 ? 36.566 12.335 43.544 1.00 25.12 325 LYS A C 1
ATOM 2522 O O . LYS A 1 325 ? 35.914 11.645 42.772 1.00 25.12 325 LYS A O 1
ATOM 2527 N N . LYS A 1 326 ? 37.845 12.679 43.348 1.00 25.02 326 LYS A N 1
ATOM 2528 C CA . LYS A 1 326 ? 38.760 12.362 42.234 1.00 25.02 326 LYS A CA 1
ATOM 2529 C C . LYS A 1 326 ? 39.369 10.953 42.337 1.00 25.02 326 LYS A C 1
ATOM 2531 O O . LYS A 1 326 ? 39.566 10.455 43.440 1.00 25.02 326 LYS A O 1
ATOM 2536 N N . GLY A 1 327 ? 39.835 10.428 41.199 1.00 23.02 327 GLY A N 1
ATOM 2537 C CA . GLY A 1 327 ? 40.828 9.352 41.083 1.00 23.02 327 GLY A CA 1
ATOM 2538 C C . GLY A 1 327 ? 41.685 9.534 39.819 1.00 23.02 327 GLY A C 1
ATOM 2539 O O . GLY A 1 327 ? 41.159 9.843 38.758 1.00 23.02 327 GLY A O 1
ATOM 2540 N N . SER A 1 328 ? 43.003 9.421 39.968 1.00 22.70 328 SER A N 1
ATOM 2541 C CA . SER A 1 328 ? 44.095 9.859 39.078 1.00 22.70 328 SER A CA 1
ATOM 2542 C C . SER A 1 328 ? 44.926 8.706 38.488 1.00 22.70 328 SER A C 1
ATOM 2544 O O . SER A 1 328 ? 45.019 7.685 39.157 1.00 22.70 328 SER A O 1
ATOM 2546 N N . LEU A 1 329 ? 45.623 8.941 37.358 1.00 23.14 329 LEU A N 1
ATOM 2547 C CA . LEU A 1 329 ? 46.999 8.524 36.934 1.00 23.14 329 LEU A CA 1
ATOM 2548 C C . LEU A 1 329 ? 47.018 8.283 35.403 1.00 23.14 329 LEU A C 1
ATOM 2550 O O . LEU A 1 329 ? 46.069 7.725 34.878 1.00 23.14 329 LEU A O 1
ATOM 2554 N N . GLY A 1 330 ? 48.038 8.614 34.603 1.00 23.23 330 GLY A N 1
ATOM 2555 C CA . GLY A 1 330 ? 49.361 9.195 34.833 1.00 23.23 330 GLY A CA 1
ATOM 2556 C C . GLY A 1 330 ? 50.069 9.410 33.477 1.00 23.23 330 GLY A C 1
ATOM 2557 O O . GLY A 1 330 ? 49.823 8.678 32.521 1.00 23.23 330 GLY A O 1
ATOM 2558 N N . SER A 1 331 ? 50.913 10.443 33.380 1.00 20.42 331 SER A N 1
ATOM 2559 C CA . SER A 1 331 ? 51.666 10.808 32.170 1.00 20.42 331 SER A CA 1
ATOM 2560 C C . SER A 1 331 ? 53.034 10.125 32.111 1.00 20.42 331 SER A C 1
ATOM 2562 O O . SER A 1 331 ? 53.720 10.064 33.131 1.00 20.42 331 SER A O 1
ATOM 2564 N N . LEU A 1 332 ? 53.491 9.763 30.913 1.00 22.22 332 LEU A N 1
ATOM 2565 C CA . LEU A 1 332 ? 54.886 9.426 30.623 1.00 22.22 332 LEU A CA 1
ATOM 2566 C C . LEU A 1 332 ? 55.444 10.418 29.594 1.00 22.22 332 LEU A C 1
ATOM 2568 O O . LEU A 1 332 ? 54.904 10.582 28.506 1.00 22.22 332 LEU A O 1
ATOM 2572 N N . THR A 1 333 ? 56.524 11.101 29.974 1.00 19.84 333 THR A N 1
ATOM 2573 C CA . THR A 1 333 ? 57.301 12.043 29.157 1.00 19.84 333 THR A CA 1
ATOM 2574 C C . THR A 1 333 ? 58.683 11.457 28.876 1.00 19.84 333 THR A C 1
ATOM 2576 O O . THR A 1 333 ? 59.329 10.946 29.787 1.00 19.84 333 THR A O 1
ATOM 2579 N N . VAL A 1 334 ? 59.190 11.619 27.647 1.00 22.05 334 VAL A N 1
ATOM 2580 C CA . VAL A 1 334 ? 60.628 11.542 27.328 1.00 22.05 334 VAL A CA 1
ATOM 2581 C C . VAL A 1 334 ? 61.011 12.711 26.409 1.00 22.05 334 VAL A C 1
ATOM 2583 O O . VAL A 1 334 ? 60.310 13.040 25.460 1.00 22.05 334 VAL A O 1
ATOM 2586 N N . ARG A 1 335 ? 62.129 13.364 26.755 1.00 20.03 335 ARG A N 1
ATOM 2587 C CA . ARG A 1 335 ? 62.718 14.595 26.191 1.00 20.03 335 ARG A CA 1
ATOM 2588 C C . ARG A 1 335 ? 63.788 14.325 25.113 1.00 20.03 335 ARG A C 1
ATOM 2590 O O . ARG A 1 335 ? 64.603 13.428 25.306 1.00 20.03 335 ARG A O 1
ATOM 2597 N N . LYS A 1 336 ? 63.952 15.260 24.158 1.00 21.70 336 LYS A N 1
ATOM 2598 C CA . LYS A 1 336 ? 65.246 15.835 23.666 1.00 21.70 336 LYS A CA 1
ATOM 2599 C C . LYS A 1 336 ? 64.955 17.085 22.794 1.00 21.70 336 LYS A C 1
ATOM 2601 O O . LYS A 1 336 ? 64.172 16.974 21.868 1.00 21.70 336 LYS A O 1
ATOM 2606 N N . LYS A 1 337 ? 65.268 18.323 23.238 1.00 23.06 337 LYS A N 1
ATOM 2607 C CA . LYS A 1 337 ? 66.463 19.189 22.958 1.00 23.06 337 LYS A CA 1
ATOM 2608 C C . LYS A 1 337 ? 66.738 19.439 21.459 1.00 23.06 337 LYS A C 1
ATOM 2610 O O . LYS A 1 337 ? 66.863 18.453 20.756 1.00 23.06 337 LYS A O 1
ATOM 2615 N N . ARG A 1 338 ? 67.067 20.630 20.927 1.00 22.02 338 ARG A N 1
ATOM 2616 C CA . ARG A 1 338 ? 66.951 22.094 21.209 1.00 22.02 338 ARG A CA 1
ATOM 2617 C C . ARG A 1 338 ? 67.716 22.802 20.054 1.00 22.02 338 ARG A C 1
ATOM 2619 O O . ARG A 1 338 ? 68.770 22.298 19.683 1.00 22.02 338 ARG A O 1
ATOM 2626 N N . GLY A 1 339 ? 67.256 23.981 19.622 1.00 21.62 339 GLY A N 1
ATOM 2627 C CA . GLY A 1 339 ? 67.946 25.006 18.796 1.00 21.62 339 GLY A CA 1
ATOM 2628 C C . GLY A 1 339 ? 66.872 25.820 18.049 1.00 21.62 339 GLY A C 1
ATOM 2629 O O . GLY A 1 339 ? 66.145 25.205 17.284 1.00 21.62 339 GLY A O 1
ATOM 2630 N N . VAL A 1 340 ? 66.473 27.057 18.406 1.00 24.25 340 VAL A N 1
ATOM 2631 C CA . VAL A 1 340 ? 67.176 28.373 18.462 1.00 24.25 340 VAL A CA 1
ATOM 2632 C C . VAL A 1 340 ? 67.767 28.700 17.082 1.00 24.25 340 VAL A C 1
ATOM 2634 O O . VAL A 1 340 ? 68.569 27.911 16.606 1.00 24.25 340 VAL A O 1
ATOM 2637 N N . ASP A 1 341 ? 67.292 29.705 16.335 1.00 22.36 341 ASP A N 1
ATOM 2638 C CA . ASP A 1 341 ? 67.318 31.164 16.596 1.00 22.36 341 ASP A CA 1
ATOM 2639 C C . ASP A 1 341 ? 65.975 31.878 16.265 1.00 22.36 341 ASP A C 1
ATOM 2641 O O . ASP A 1 341 ? 65.340 31.540 15.272 1.00 22.36 341 ASP A O 1
ATOM 2645 N N . LYS A 1 342 ? 65.400 32.664 17.205 1.00 22.62 342 LYS A N 1
ATOM 2646 C CA . LYS A 1 342 ? 65.371 34.161 17.338 1.00 22.62 342 LYS A CA 1
ATOM 2647 C C . LYS A 1 342 ? 64.373 34.852 16.390 1.00 22.62 342 LYS A C 1
ATOM 2649 O O . LYS A 1 342 ? 64.298 34.462 15.239 1.00 22.62 342 LYS A O 1
ATOM 2654 N N . CYS A 1 343 ? 63.632 35.918 16.702 1.00 22.41 343 CYS A N 1
ATOM 2655 C CA . CYS A 1 343 ? 63.344 36.849 17.824 1.00 22.41 343 CYS A CA 1
ATOM 2656 C C . CYS A 1 343 ? 62.290 37.823 17.195 1.00 22.41 343 CYS A C 1
ATOM 2658 O O . CYS A 1 343 ? 62.300 37.955 15.976 1.00 22.41 343 CYS A O 1
ATOM 2660 N N . GLU A 1 344 ? 61.279 38.447 17.810 1.00 23.09 344 GLU A N 1
ATOM 2661 C CA . GLU A 1 344 ? 61.146 39.329 18.992 1.00 23.09 344 GLU A CA 1
ATOM 2662 C C . GLU A 1 344 ? 59.614 39.562 19.206 1.00 23.09 344 GLU A C 1
ATOM 2664 O O . GLU A 1 344 ? 58.885 39.725 18.232 1.00 23.09 344 GLU A O 1
ATOM 2669 N N . ASP A 1 345 ? 59.017 39.274 20.374 1.00 23.95 345 ASP A N 1
ATOM 2670 C CA . ASP A 1 345 ? 58.652 40.175 21.506 1.00 23.95 345 ASP A CA 1
ATOM 2671 C C . ASP A 1 345 ? 57.657 41.334 21.175 1.00 23.95 345 ASP A C 1
ATOM 2673 O O . ASP A 1 345 ? 58.053 42.330 20.590 1.00 23.95 345 ASP A O 1
ATOM 2677 N N . LYS A 1 346 ? 56.333 41.189 21.446 1.00 21.97 346 LYS A N 1
ATOM 2678 C CA . LYS A 1 346 ? 55.524 41.658 22.634 1.00 21.97 346 LYS A CA 1
ATOM 2679 C C . LYS A 1 346 ? 55.003 43.126 22.540 1.00 21.97 346 LYS A C 1
ATOM 2681 O O . LYS A 1 346 ? 55.618 43.882 21.805 1.00 21.97 346 LYS A O 1
ATOM 2686 N N . PRO A 1 347 ? 53.994 43.615 23.326 1.00 30.56 347 PRO A N 1
ATOM 2687 C CA . PRO A 1 347 ? 53.025 42.968 24.244 1.00 30.56 347 PRO A CA 1
ATOM 2688 C C . PRO A 1 347 ? 51.541 43.489 24.212 1.00 30.56 347 PRO A C 1
ATOM 2690 O O . PRO A 1 347 ? 51.215 44.512 23.630 1.00 30.56 347 PRO A O 1
ATOM 2693 N N . LYS A 1 348 ? 50.683 42.732 24.923 1.00 27.33 348 LYS A N 1
ATOM 2694 C CA . LYS A 1 348 ? 49.447 42.995 25.720 1.00 27.33 348 LYS A CA 1
ATOM 2695 C C . LYS A 1 348 ? 48.778 44.395 25.808 1.00 27.33 348 LYS A C 1
ATOM 2697 O O . LYS A 1 348 ? 49.458 45.372 26.097 1.00 27.33 348 LYS A O 1
ATOM 2702 N N . ASN A 1 349 ? 47.431 44.400 25.783 1.00 24.06 349 ASN A N 1
ATOM 2703 C CA . ASN A 1 349 ? 46.447 44.889 26.799 1.00 24.06 349 ASN A CA 1
ATOM 2704 C C . ASN A 1 349 ? 45.088 45.127 26.085 1.00 24.06 349 ASN A C 1
ATOM 2706 O O . ASN A 1 349 ? 45.072 45.740 25.028 1.00 24.06 349 ASN A O 1
ATOM 2710 N N . GLU A 1 350 ? 44.002 44.408 26.384 1.00 26.16 350 GLU A N 1
ATOM 2711 C CA . GLU A 1 350 ? 42.993 44.601 27.451 1.00 26.16 350 GLU A CA 1
ATOM 2712 C C . GLU A 1 350 ? 42.107 45.870 27.325 1.00 26.16 350 GLU A C 1
ATOM 2714 O O . GLU A 1 350 ? 42.609 46.982 27.419 1.00 26.16 350 GLU A O 1
ATOM 2719 N N . VAL A 1 351 ? 40.790 45.597 27.214 1.00 28.64 351 VAL A N 1
ATOM 2720 C CA . VAL A 1 351 ? 39.560 46.388 27.490 1.00 28.64 351 VAL A CA 1
ATOM 2721 C C . VAL A 1 351 ? 39.208 47.583 26.580 1.00 28.64 351 VAL A C 1
ATOM 2723 O O . VAL A 1 351 ? 39.904 48.585 26.559 1.00 28.64 351 VAL A O 1
ATOM 2726 N N . ASP A 1 352 ? 38.102 47.490 25.827 1.00 25.41 352 ASP A N 1
ATOM 2727 C CA . ASP A 1 352 ? 36.810 48.108 26.193 1.00 25.41 352 ASP A CA 1
ATOM 2728 C C . ASP A 1 352 ? 35.711 47.825 25.151 1.00 25.41 352 ASP A C 1
ATOM 2730 O O . ASP A 1 352 ? 35.947 47.758 23.944 1.00 25.41 352 ASP A O 1
ATOM 2734 N N . ASN A 1 353 ? 34.505 47.585 25.671 1.00 31.06 353 ASN A N 1
ATOM 2735 C CA . ASN A 1 353 ? 33.250 47.555 24.926 1.00 31.06 353 ASN A CA 1
ATOM 2736 C C . ASN A 1 353 ? 32.971 48.946 24.356 1.00 31.06 353 ASN A C 1
ATOM 2738 O O . ASN A 1 353 ? 33.208 49.912 25.064 1.00 31.06 353 ASN A O 1
ATOM 2742 N N . ASP A 1 354 ? 32.365 49.025 23.170 1.00 25.36 354 ASP A N 1
ATOM 2743 C CA . ASP A 1 354 ? 31.194 49.880 22.958 1.00 25.36 354 ASP A CA 1
ATOM 2744 C C . ASP A 1 354 ? 30.471 49.500 21.659 1.00 25.36 354 ASP A C 1
ATOM 2746 O O . ASP A 1 354 ? 31.058 49.324 20.591 1.00 25.36 354 ASP A O 1
ATOM 2750 N N . TYR A 1 355 ? 29.158 49.329 21.795 1.00 31.30 355 TYR A N 1
ATOM 2751 C CA . TYR A 1 355 ? 28.208 49.255 20.696 1.00 31.30 355 TYR A CA 1
ATOM 2752 C C . TYR A 1 355 ? 27.992 50.666 20.149 1.00 31.30 355 TYR A C 1
ATOM 2754 O O . TYR A 1 355 ? 27.585 51.527 20.915 1.00 31.30 355 TYR A O 1
ATOM 2762 N N . GLU A 1 356 ? 28.111 50.866 18.834 1.00 27.08 356 GLU A N 1
ATOM 2763 C CA . GLU A 1 356 ? 27.159 51.705 18.098 1.00 27.08 356 GLU A CA 1
ATOM 2764 C C . GLU A 1 356 ? 27.225 51.471 16.581 1.00 27.08 356 GLU A C 1
ATOM 2766 O O . GLU A 1 356 ? 28.283 51.433 15.954 1.00 27.08 356 GLU A O 1
ATOM 2771 N N . ASN A 1 357 ? 26.037 51.301 15.998 1.00 36.56 357 ASN A N 1
ATOM 2772 C CA . ASN A 1 357 ? 25.789 51.225 14.566 1.00 36.56 357 ASN A CA 1
ATOM 2773 C C . ASN A 1 357 ? 26.222 52.520 13.872 1.00 36.56 357 ASN A C 1
ATOM 2775 O O . ASN A 1 357 ? 25.652 53.577 14.127 1.00 36.56 357 ASN A O 1
ATOM 2779 N N . THR A 1 358 ? 27.106 52.417 12.884 1.00 24.44 358 THR A N 1
ATOM 2780 C CA . THR A 1 358 ? 27.198 53.406 11.804 1.00 24.44 358 THR A CA 1
ATOM 2781 C C . THR A 1 358 ? 27.428 52.703 10.473 1.00 24.44 358 THR A C 1
ATOM 2783 O O . THR A 1 358 ? 28.471 52.120 10.193 1.00 24.44 358 THR A O 1
ATOM 2786 N N . THR A 1 359 ? 26.397 52.755 9.636 1.00 38.00 359 THR A N 1
ATOM 2787 C CA . THR A 1 359 ? 26.466 52.519 8.197 1.00 38.00 359 THR A CA 1
ATOM 2788 C C . THR A 1 359 ? 27.485 53.465 7.568 1.00 38.00 359 THR A C 1
ATOM 2790 O O . THR A 1 359 ? 27.267 54.674 7.612 1.00 38.00 359 THR A O 1
ATOM 2793 N N . CYS A 1 360 ? 28.528 52.938 6.927 1.00 24.17 360 CYS A N 1
ATOM 2794 C CA . CYS A 1 360 ? 29.374 53.700 6.010 1.00 24.17 360 CYS A CA 1
ATOM 2795 C C . CYS A 1 360 ? 29.810 52.822 4.833 1.00 24.17 360 CYS A C 1
ATOM 2797 O O . CYS A 1 360 ? 30.262 51.691 4.996 1.00 24.17 360 CYS A O 1
ATOM 2799 N N . ALA A 1 361 ? 29.616 53.389 3.646 1.00 38.50 361 ALA A N 1
ATOM 2800 C CA . ALA A 1 361 ? 29.909 52.846 2.335 1.00 38.50 361 ALA A CA 1
ATOM 2801 C C . ALA A 1 361 ? 31.350 52.335 2.210 1.00 38.50 361 ALA A C 1
ATOM 2803 O O . ALA A 1 361 ? 32.294 53.016 2.607 1.00 38.50 361 ALA A O 1
ATOM 2804 N N . PHE A 1 362 ? 31.516 51.163 1.592 1.00 28.72 362 PHE A N 1
ATOM 2805 C CA . PHE A 1 362 ? 32.824 50.721 1.130 1.00 28.72 362 PHE A CA 1
ATOM 2806 C C . PHE A 1 362 ? 33.051 51.219 -0.296 1.00 28.72 362 PHE A C 1
ATOM 2808 O O . PHE A 1 362 ? 32.400 50.780 -1.246 1.00 28.72 362 PHE A O 1
ATOM 2815 N N . ASP A 1 363 ? 33.977 52.170 -0.403 1.00 28.38 363 ASP A N 1
ATOM 2816 C CA . ASP A 1 363 ? 34.531 52.702 -1.639 1.00 28.38 363 ASP A CA 1
ATOM 2817 C C . ASP A 1 363 ? 35.035 51.579 -2.550 1.00 28.38 363 ASP A C 1
ATOM 2819 O O . ASP A 1 363 ? 35.942 50.813 -2.206 1.00 28.38 363 ASP A O 1
ATOM 2823 N N . VAL A 1 364 ? 34.499 51.548 -3.769 1.00 38.41 364 VAL A N 1
ATOM 2824 C CA . VAL A 1 364 ? 35.035 50.774 -4.888 1.00 38.41 364 VAL A CA 1
ATOM 2825 C C . VAL A 1 364 ? 36.346 51.430 -5.326 1.00 38.41 364 VAL A C 1
ATOM 2827 O O . VAL A 1 364 ? 36.397 52.214 -6.273 1.00 38.41 364 VAL A O 1
ATOM 2830 N N . LYS A 1 365 ? 37.441 51.124 -4.626 1.00 36.38 365 LYS A N 1
ATOM 2831 C CA . LYS A 1 365 ? 38.786 51.372 -5.150 1.00 36.38 365 LYS A CA 1
ATOM 2832 C C . LYS A 1 365 ? 39.112 50.287 -6.168 1.00 36.38 365 LYS A C 1
ATOM 2834 O O . LYS A 1 365 ? 39.407 49.146 -5.831 1.00 36.38 365 LYS A O 1
ATOM 2839 N N . THR A 1 366 ? 39.025 50.704 -7.423 1.00 43.69 366 THR A N 1
ATOM 2840 C CA . THR A 1 366 ? 39.539 50.106 -8.657 1.00 43.69 366 THR A CA 1
ATOM 2841 C C . THR A 1 366 ? 40.742 49.182 -8.437 1.00 43.69 366 THR A C 1
ATOM 2843 O O . THR A 1 366 ? 41.901 49.596 -8.494 1.00 43.69 366 THR A O 1
ATOM 2846 N N . MET A 1 367 ? 40.473 47.887 -8.273 1.00 37.97 367 MET A N 1
ATOM 2847 C CA . MET A 1 367 ? 41.437 46.860 -8.645 1.00 37.97 367 MET A CA 1
ATOM 2848 C C . MET A 1 367 ? 41.469 46.824 -10.173 1.00 37.97 367 MET A C 1
ATOM 2850 O O . MET A 1 367 ? 40.526 46.368 -10.814 1.00 37.97 367 MET A O 1
ATOM 2854 N N . LYS A 1 368 ? 42.532 47.368 -10.776 1.00 42.31 368 LYS A N 1
ATOM 2855 C CA . LYS A 1 368 ? 42.818 47.149 -12.199 1.00 42.31 368 LYS A CA 1
ATOM 2856 C C . LYS A 1 368 ? 42.905 45.640 -12.425 1.00 42.31 368 LYS A C 1
ATOM 2858 O O . LYS A 1 368 ? 43.825 44.999 -11.919 1.00 42.31 368 LYS A O 1
ATOM 2863 N N . ALA A 1 369 ? 41.946 45.099 -13.170 1.00 43.88 369 ALA A N 1
ATOM 2864 C CA . ALA A 1 369 ? 41.982 43.729 -13.647 1.00 43.88 369 ALA A CA 1
ATOM 2865 C C . ALA A 1 369 ? 43.320 43.486 -14.362 1.00 43.88 369 ALA A C 1
ATOM 2867 O O . ALA A 1 369 ? 43.709 44.256 -15.246 1.00 43.88 369 ALA A O 1
ATOM 2868 N N . LYS A 1 370 ? 44.044 42.437 -13.955 1.00 48.16 370 LYS A N 1
ATOM 2869 C CA . LYS A 1 370 ? 45.128 41.881 -14.772 1.00 48.16 370 LYS A CA 1
ATOM 2870 C C . LYS A 1 370 ? 44.542 41.573 -16.151 1.00 48.16 370 LYS A C 1
ATOM 2872 O O . LYS A 1 370 ? 43.433 41.051 -16.232 1.00 48.16 370 LYS A O 1
ATOM 2877 N N . SER A 1 371 ? 45.271 41.928 -17.208 1.00 50.97 371 SER A N 1
ATOM 2878 C CA . SER A 1 371 ? 44.933 41.576 -18.588 1.00 50.97 371 SER A CA 1
ATOM 2879 C C . SER A 1 371 ? 44.585 40.092 -18.655 1.00 50.97 371 SER A C 1
ATOM 2881 O O . SER A 1 371 ? 45.385 39.271 -18.204 1.00 50.97 371 SER A O 1
ATOM 2883 N N . VAL A 1 372 ? 43.395 39.785 -19.165 1.00 56.41 372 VAL A N 1
ATOM 2884 C CA . VAL A 1 372 ? 42.906 38.421 -19.378 1.00 56.41 372 VAL A CA 1
ATOM 2885 C C . VAL A 1 372 ? 43.988 37.650 -20.141 1.00 56.41 372 VAL A C 1
ATOM 2887 O O . VAL A 1 372 ? 44.379 38.057 -21.235 1.00 56.41 372 VAL A O 1
ATOM 2890 N N . LEU A 1 373 ? 44.553 36.620 -19.505 1.00 62.19 373 LEU A N 1
ATOM 2891 C CA . LEU A 1 373 ? 45.466 35.680 -20.155 1.00 62.19 373 LEU A CA 1
ATOM 2892 C C . LEU A 1 373 ? 44.705 34.982 -21.282 1.00 62.19 373 LEU A C 1
ATOM 2894 O O . LEU A 1 373 ? 43.512 34.723 -21.149 1.00 62.19 373 LEU A O 1
ATOM 2898 N N . ASN A 1 374 ? 45.389 34.742 -22.397 1.00 58.03 374 ASN A N 1
ATOM 2899 C CA . ASN A 1 374 ? 44.797 34.175 -23.599 1.00 58.03 374 ASN A CA 1
ATOM 2900 C C . ASN A 1 374 ? 44.146 32.819 -23.265 1.00 58.03 374 ASN A C 1
ATOM 2902 O O . ASN A 1 374 ? 44.842 31.902 -22.844 1.00 58.03 374 ASN A O 1
ATOM 2906 N N . GLU A 1 375 ? 42.827 32.690 -23.430 1.00 55.66 375 GLU A N 1
ATOM 2907 C CA . GLU A 1 375 ? 42.067 31.484 -23.039 1.00 55.66 375 GLU A CA 1
ATOM 2908 C C . GLU A 1 375 ? 42.497 30.223 -23.817 1.00 55.66 375 GLU A C 1
ATOM 2910 O O . GLU A 1 375 ? 42.264 29.104 -23.371 1.00 55.66 375 GLU A O 1
ATOM 2915 N N . TYR A 1 376 ? 43.213 30.407 -24.930 1.00 56.00 376 TYR A N 1
ATOM 2916 C CA . TYR A 1 376 ? 43.750 29.360 -25.804 1.00 56.00 376 TYR A CA 1
ATOM 2917 C C . TYR A 1 376 ? 45.097 28.773 -25.344 1.00 56.00 376 TYR A C 1
ATOM 2919 O O . TYR A 1 376 ? 45.821 28.201 -26.145 1.00 56.00 376 TYR A O 1
ATOM 2927 N N . GLU A 1 377 ? 45.513 28.968 -24.091 1.00 57.69 377 GLU A N 1
ATOM 2928 C CA . GLU A 1 377 ? 46.848 28.538 -23.642 1.00 57.69 377 GLU A CA 1
ATOM 2929 C C . GLU A 1 377 ? 46.879 27.115 -23.055 1.00 57.69 377 GLU A C 1
ATOM 2931 O O . GLU A 1 377 ? 47.969 26.594 -22.816 1.00 57.69 377 GLU A O 1
ATOM 2936 N N . TYR A 1 378 ? 45.724 26.479 -22.792 1.00 56.72 378 TYR A N 1
ATOM 2937 C CA . TYR A 1 378 ? 45.728 25.221 -22.030 1.00 56.72 378 TYR A CA 1
ATOM 2938 C C . TYR A 1 378 ? 44.792 24.096 -22.482 1.00 56.72 378 TYR A C 1
ATOM 2940 O O . TYR A 1 378 ? 45.211 22.945 -22.387 1.00 56.72 378 TYR A O 1
ATOM 2948 N N . ASP A 1 379 ? 43.572 24.363 -22.955 1.00 54.75 379 ASP A N 1
ATOM 2949 C CA . ASP A 1 379 ? 42.700 23.301 -23.481 1.00 54.75 379 ASP A CA 1
ATOM 2950 C C . ASP A 1 379 ? 41.486 23.909 -24.189 1.00 54.75 379 ASP A C 1
ATOM 2952 O O . ASP A 1 379 ? 40.533 24.337 -23.535 1.00 54.75 379 ASP A O 1
ATOM 2956 N N . SER A 1 380 ? 41.514 23.967 -25.519 1.00 42.88 380 SER A N 1
ATOM 2957 C CA . SER A 1 380 ? 40.311 24.268 -26.284 1.00 42.88 380 SER A CA 1
ATOM 2958 C C . SER A 1 380 ? 40.128 23.241 -27.388 1.00 42.88 380 SER A C 1
ATOM 2960 O O . SER A 1 380 ? 40.981 23.042 -28.250 1.00 42.88 380 SER A O 1
ATOM 2962 N N . SER A 1 381 ? 38.975 22.573 -27.344 1.00 53.78 381 SER A N 1
ATOM 2963 C CA . SER A 1 381 ? 38.534 21.556 -28.306 1.00 53.78 381 SER A CA 1
ATOM 2964 C C . SER A 1 381 ? 38.390 22.093 -29.743 1.00 53.78 381 SER A C 1
ATOM 2966 O O . SER A 1 381 ? 38.034 21.327 -30.640 1.00 53.78 381 SER A O 1
ATOM 2968 N N . ASP A 1 382 ? 38.625 23.388 -29.952 1.00 51.38 382 ASP A N 1
ATOM 2969 C CA . ASP A 1 382 ? 38.527 24.127 -31.204 1.00 51.38 382 ASP A CA 1
ATOM 2970 C C . ASP A 1 382 ? 39.868 24.732 -31.657 1.00 51.38 382 ASP A C 1
ATOM 2972 O O . ASP A 1 382 ? 39.855 25.628 -32.502 1.00 51.38 382 ASP A O 1
ATOM 2976 N N . GLU A 1 383 ? 41.018 24.259 -31.149 1.00 54.88 383 GLU A N 1
ATOM 2977 C CA . GLU A 1 383 ? 42.311 24.595 -31.755 1.00 54.88 383 GLU A CA 1
ATOM 2978 C C . GLU A 1 383 ? 42.365 24.051 -33.193 1.00 54.88 383 GLU A C 1
ATOM 2980 O O . GLU A 1 383 ? 42.858 22.959 -33.480 1.00 54.88 383 GLU A O 1
ATOM 2985 N N . GLU A 1 384 ? 41.844 24.836 -34.131 1.00 53.72 384 GLU A N 1
ATOM 2986 C CA . GLU A 1 384 ? 42.240 24.766 -35.522 1.00 53.72 384 GLU A CA 1
ATOM 2987 C C . GLU A 1 384 ? 43.747 25.027 -35.539 1.00 53.72 384 GLU A C 1
ATOM 2989 O O . GLU A 1 384 ? 44.203 26.087 -35.103 1.00 53.72 384 GLU A O 1
ATOM 2994 N N . ASP A 1 385 ? 44.534 24.040 -35.980 1.00 58.31 385 ASP A N 1
ATOM 2995 C CA . ASP A 1 385 ? 45.981 24.183 -36.128 1.00 58.31 385 ASP A CA 1
ATOM 2996 C C . ASP A 1 385 ? 46.215 25.442 -36.976 1.00 58.31 385 ASP A C 1
ATOM 2998 O O . ASP A 1 385 ? 45.957 25.438 -38.177 1.00 58.31 385 ASP A O 1
ATOM 3002 N N . LEU A 1 386 ? 46.646 26.549 -36.352 1.00 58.16 386 LEU A N 1
ATOM 3003 C CA . LEU A 1 386 ? 46.685 27.899 -36.952 1.00 58.16 386 LEU A CA 1
ATOM 3004 C C . LEU A 1 386 ? 47.507 27.971 -38.253 1.00 58.16 386 LEU A C 1
ATOM 3006 O O . LEU A 1 386 ? 47.483 28.977 -38.959 1.00 58.16 386 LEU A O 1
ATOM 3010 N N . ARG A 1 387 ? 48.256 26.903 -38.537 1.00 62.44 387 ARG A N 1
ATOM 3011 C CA . ARG A 1 387 ? 49.059 26.653 -39.734 1.00 62.44 387 ARG A CA 1
ATOM 3012 C C . ARG A 1 387 ? 48.252 26.159 -40.936 1.00 62.44 387 ARG A C 1
ATOM 3014 O O . ARG A 1 387 ? 48.816 26.072 -42.018 1.00 62.44 387 ARG A O 1
ATOM 3021 N N . ASN A 1 388 ? 46.994 25.755 -40.768 1.00 66.56 388 ASN A N 1
ATOM 3022 C CA . ASN A 1 388 ? 46.162 25.253 -41.853 1.00 66.56 388 ASN A CA 1
ATOM 3023 C C . ASN A 1 388 ? 44.717 25.747 -41.724 1.00 66.56 388 ASN A C 1
ATOM 3025 O O . ASN A 1 388 ? 43.973 25.308 -40.854 1.00 66.56 388 ASN A O 1
ATOM 3029 N N . THR A 1 389 ? 44.303 26.631 -42.633 1.00 74.31 389 THR A N 1
ATOM 3030 C CA . THR A 1 389 ? 42.970 27.261 -42.601 1.00 74.31 389 THR A CA 1
ATOM 3031 C C . THR A 1 389 ? 41.938 26.584 -43.512 1.00 74.31 389 THR A C 1
ATOM 3033 O O . THR A 1 389 ? 40.801 27.040 -43.606 1.00 74.31 389 THR A O 1
ATOM 3036 N N . ILE A 1 390 ? 42.302 25.495 -44.203 1.00 75.00 390 ILE A N 1
ATOM 3037 C CA . ILE A 1 390 ? 41.418 24.850 -45.193 1.00 75.00 390 ILE A CA 1
ATOM 3038 C C . ILE A 1 390 ? 40.245 24.081 -44.561 1.00 75.00 390 ILE A C 1
ATOM 3040 O O . ILE A 1 390 ? 39.323 23.692 -45.272 1.00 75.00 390 ILE A O 1
ATOM 3044 N N . GLY A 1 391 ? 40.263 23.834 -43.249 1.00 71.88 391 GLY A N 1
ATOM 3045 C CA . GLY A 1 391 ? 39.222 23.075 -42.552 1.00 71.88 391 GLY A CA 1
ATOM 3046 C C . GLY A 1 391 ? 39.115 21.605 -42.997 1.00 71.88 391 GLY A C 1
ATOM 3047 O O . GLY A 1 391 ? 40.069 20.997 -43.484 1.00 71.88 391 GLY A O 1
ATOM 3048 N N . ASN A 1 392 ? 37.938 20.996 -42.813 1.00 75.31 392 ASN A N 1
ATOM 3049 C CA . ASN A 1 392 ? 37.693 19.573 -43.097 1.00 75.31 392 ASN A CA 1
ATOM 3050 C C . ASN A 1 392 ? 37.289 19.317 -44.565 1.00 75.31 392 ASN A C 1
ATOM 3052 O O . ASN A 1 392 ? 36.168 18.893 -44.853 1.00 75.31 392 ASN A O 1
ATOM 3056 N N . ILE A 1 393 ? 38.197 19.605 -45.499 1.00 78.44 393 ILE A N 1
ATOM 3057 C CA . ILE A 1 393 ? 38.006 19.420 -46.947 1.00 78.44 393 ILE A CA 1
ATOM 3058 C C . ILE A 1 393 ? 38.904 18.267 -47.439 1.00 78.44 393 ILE A C 1
ATOM 3060 O O . ILE A 1 393 ? 39.999 18.078 -46.903 1.00 78.44 393 ILE A O 1
ATOM 3064 N N . PRO A 1 394 ? 38.493 17.473 -48.451 1.00 78.00 394 PRO A N 1
ATOM 3065 C CA . PRO A 1 394 ? 39.357 16.453 -49.038 1.00 78.00 394 PRO A CA 1
ATOM 3066 C C . PRO A 1 394 ? 40.668 17.040 -49.585 1.00 78.00 394 PRO A C 1
ATOM 3068 O O . PRO A 1 394 ? 40.673 17.818 -50.537 1.00 78.00 394 PRO A O 1
ATOM 3071 N N . VAL A 1 395 ? 41.798 16.614 -49.014 1.00 73.88 395 VAL A N 1
ATOM 3072 C CA . VAL A 1 395 ? 43.147 17.099 -49.378 1.00 73.88 395 VAL A CA 1
ATOM 3073 C C . VAL A 1 395 ? 43.550 16.712 -50.806 1.00 73.88 395 VAL A C 1
ATOM 3075 O O . VAL A 1 395 ? 44.428 17.339 -51.398 1.00 73.88 395 VAL A O 1
ATOM 3078 N N . ASP A 1 396 ? 42.855 15.741 -51.404 1.00 80.06 396 ASP A N 1
ATOM 3079 C CA . ASP A 1 396 ? 43.091 15.300 -52.779 1.00 80.06 396 ASP A CA 1
ATOM 3080 C C . ASP A 1 396 ? 42.927 16.412 -53.822 1.00 80.06 396 ASP A C 1
ATOM 3082 O O . ASP A 1 396 ? 43.549 16.353 -54.880 1.00 80.06 396 ASP A O 1
ATOM 3086 N N . TRP A 1 397 ? 42.142 17.451 -53.521 1.00 79.75 397 TRP A N 1
ATOM 3087 C CA . TRP A 1 397 ? 41.930 18.596 -54.416 1.00 79.75 397 TRP A CA 1
ATOM 3088 C C . TRP A 1 397 ? 43.193 19.421 -54.657 1.00 79.75 397 TRP A C 1
ATOM 3090 O O . TRP A 1 397 ? 43.283 20.124 -55.657 1.00 79.75 397 TRP A O 1
ATOM 3100 N N . TYR A 1 398 ? 44.178 19.308 -53.768 1.00 79.12 398 TYR A N 1
ATOM 3101 C CA . TYR A 1 398 ? 45.457 19.990 -53.901 1.00 79.12 398 TYR A CA 1
ATOM 3102 C C . TYR A 1 398 ? 46.540 19.081 -54.475 1.00 79.12 398 TYR A C 1
ATOM 3104 O O . TYR A 1 398 ? 47.682 19.515 -54.548 1.00 79.12 398 TYR A O 1
ATOM 3112 N N . ASN A 1 399 ? 46.256 17.831 -54.870 1.00 77.12 399 ASN A N 1
ATOM 3113 C CA . ASN A 1 399 ? 47.285 16.885 -55.330 1.00 77.12 399 ASN A CA 1
ATOM 3114 C C . ASN A 1 399 ? 48.105 17.416 -56.518 1.00 77.12 399 ASN A C 1
ATOM 3116 O O . ASN A 1 399 ? 49.326 17.237 -56.507 1.00 77.12 399 ASN A O 1
ATOM 3120 N N . ASP A 1 400 ? 47.463 18.135 -57.440 1.00 83.12 400 ASP A N 1
ATOM 3121 C CA . ASP A 1 400 ? 48.078 18.701 -58.649 1.00 83.12 400 ASP A CA 1
ATOM 3122 C C . ASP A 1 400 ? 48.767 20.062 -58.418 1.00 83.12 400 ASP A C 1
ATOM 3124 O O . ASP A 1 400 ? 49.485 20.552 -59.286 1.00 83.12 400 ASP A O 1
ATOM 3128 N N . GLU A 1 401 ? 48.591 20.658 -57.235 1.00 78.81 401 GLU A N 1
ATOM 3129 C CA . GLU A 1 401 ? 49.112 21.980 -56.874 1.00 78.81 401 GLU A CA 1
ATOM 3130 C C . GLU A 1 401 ? 50.400 21.889 -56.035 1.00 78.81 401 GLU A C 1
ATOM 3132 O O . GLU A 1 401 ? 50.586 20.965 -55.245 1.00 78.81 401 GLU A O 1
ATOM 3137 N N . ASP A 1 402 ? 51.294 22.877 -56.116 1.00 80.06 402 ASP A N 1
ATOM 3138 C CA . ASP A 1 402 ? 52.555 22.883 -55.341 1.00 80.06 402 ASP A CA 1
ATOM 3139 C C . ASP A 1 402 ? 52.376 23.245 -53.843 1.00 80.06 402 ASP A C 1
ATOM 3141 O O . ASP A 1 402 ? 53.321 23.185 -53.047 1.00 80.06 402 ASP A O 1
ATOM 3145 N N . HIS A 1 403 ? 51.159 23.618 -53.440 1.00 81.50 403 HIS A N 1
ATOM 3146 C CA . HIS A 1 403 ? 50.801 24.141 -52.117 1.00 81.50 403 HIS A CA 1
ATOM 3147 C C . HIS A 1 403 ? 49.493 23.512 -51.604 1.00 81.50 403 HIS A C 1
ATOM 3149 O O . HIS A 1 403 ? 48.740 22.930 -52.383 1.00 81.50 403 HIS A O 1
ATOM 3155 N N . ILE A 1 404 ? 49.235 23.599 -50.296 1.00 77.62 404 ILE A N 1
ATOM 3156 C CA . ILE A 1 404 ? 48.008 23.114 -49.640 1.00 77.62 404 ILE A CA 1
ATOM 3157 C C . ILE A 1 404 ? 47.334 24.314 -48.966 1.00 77.62 404 ILE A C 1
ATOM 3159 O O . ILE A 1 404 ? 47.588 24.599 -47.804 1.00 77.62 404 ILE A O 1
ATOM 3163 N N . GLY A 1 405 ? 46.494 25.039 -49.706 1.00 81.06 405 GLY A N 1
ATOM 3164 C CA . GLY A 1 405 ? 45.759 26.191 -49.172 1.00 81.06 405 GLY A CA 1
ATOM 3165 C C . GLY A 1 405 ? 46.612 27.429 -48.854 1.00 81.06 405 GLY A C 1
ATOM 3166 O O . GLY A 1 405 ? 47.750 27.572 -49.312 1.00 81.06 405 GLY A O 1
ATOM 3167 N N . TYR A 1 406 ? 46.019 28.350 -48.091 1.00 82.94 406 TYR A N 1
ATOM 3168 C CA . TYR A 1 406 ? 46.594 29.653 -47.748 1.00 82.94 406 TYR A CA 1
ATOM 3169 C C . TYR A 1 406 ? 46.498 29.926 -46.243 1.00 82.94 406 TYR A C 1
ATOM 3171 O O . TYR A 1 406 ? 45.569 29.462 -45.586 1.00 82.94 406 TYR A O 1
ATOM 3179 N N . ASP A 1 407 ? 47.428 30.702 -45.696 1.00 76.56 407 ASP A N 1
ATOM 3180 C CA . ASP A 1 407 ? 47.388 31.141 -44.298 1.00 76.56 407 ASP A CA 1
ATOM 3181 C C . ASP A 1 407 ? 46.382 32.287 -44.082 1.00 76.56 407 ASP A C 1
ATOM 3183 O O . ASP A 1 407 ? 45.910 32.917 -45.030 1.00 76.56 407 ASP A O 1
ATOM 3187 N N . LYS A 1 408 ? 46.089 32.627 -42.816 1.00 77.31 408 LYS A N 1
ATOM 3188 C CA . LYS A 1 408 ? 45.195 33.745 -42.429 1.00 77.31 408 LYS A CA 1
ATOM 3189 C C . LYS A 1 408 ? 45.621 35.105 -43.011 1.00 77.31 408 LYS A C 1
ATOM 3191 O O . LYS A 1 408 ? 44.803 36.014 -43.133 1.00 77.31 408 LYS A O 1
ATOM 3196 N N . THR A 1 409 ? 46.897 35.250 -43.361 1.00 80.69 409 THR A N 1
ATOM 3197 C CA . THR A 1 409 ? 47.493 36.432 -44.004 1.00 80.69 409 THR A CA 1
ATOM 3198 C C . THR A 1 409 ? 47.453 36.383 -45.538 1.00 80.69 409 THR A C 1
ATOM 3200 O O . THR A 1 409 ? 47.781 37.380 -46.177 1.00 80.69 409 THR A O 1
ATOM 3203 N N . GLY A 1 410 ? 47.033 35.261 -46.137 1.00 76.44 410 GLY A N 1
ATOM 3204 C CA . GLY A 1 410 ? 46.938 35.061 -47.587 1.00 76.44 410 GLY A CA 1
ATOM 3205 C C . GLY A 1 410 ? 48.204 34.513 -48.258 1.00 76.44 410 GLY A C 1
ATOM 3206 O O . GLY A 1 410 ? 48.287 34.517 -49.487 1.00 76.44 410 GLY A O 1
ATOM 3207 N N . GLU A 1 411 ? 49.193 34.044 -47.494 1.00 81.25 411 GLU A N 1
ATOM 3208 C CA . GLU A 1 411 ? 50.408 33.412 -48.030 1.00 81.25 411 GLU A CA 1
ATOM 3209 C C . GLU A 1 411 ? 50.187 31.923 -48.354 1.00 81.25 411 GLU A C 1
ATOM 3211 O O . GLU A 1 411 ? 49.343 31.270 -47.748 1.00 81.25 411 GLU A O 1
ATOM 3216 N N . LYS A 1 412 ? 50.913 31.378 -49.343 1.00 82.56 412 LYS A N 1
ATOM 3217 C CA . LYS A 1 412 ? 50.766 29.976 -49.785 1.00 82.56 412 LYS A CA 1
ATOM 3218 C C . LYS A 1 412 ? 51.458 29.011 -48.819 1.00 82.56 412 LYS A C 1
ATOM 3220 O O . LYS A 1 412 ? 52.665 29.128 -48.611 1.00 82.56 412 LYS A O 1
ATOM 3225 N N . ILE A 1 413 ? 50.750 27.978 -48.361 1.00 81.00 413 ILE A N 1
ATOM 3226 C CA . ILE A 1 413 ? 51.317 26.933 -47.494 1.00 81.00 413 ILE A CA 1
ATOM 3227 C C . ILE A 1 413 ? 51.989 25.851 -48.355 1.00 81.00 413 ILE A C 1
ATOM 3229 O O . ILE A 1 413 ? 51.332 25.086 -49.061 1.00 81.00 413 ILE A O 1
ATOM 3233 N N . SER A 1 414 ? 53.321 25.766 -48.332 1.00 78.12 414 SER A N 1
ATOM 3234 C CA . SER A 1 414 ? 54.078 24.818 -49.169 1.00 78.12 414 SER A CA 1
ATOM 3235 C C . SER A 1 414 ? 53.925 23.355 -48.734 1.00 78.12 414 SER A C 1
ATOM 3237 O O . SER A 1 414 ? 53.957 23.057 -47.539 1.00 78.12 414 SER A O 1
ATOM 3239 N N . LYS A 1 415 ? 53.888 22.421 -49.695 1.00 74.81 415 LYS A N 1
ATOM 3240 C CA . LYS A 1 415 ? 53.858 20.980 -49.401 1.00 74.81 415 LYS A CA 1
ATOM 3241 C C . LYS A 1 415 ? 55.155 20.478 -48.745 1.00 74.81 415 LYS A C 1
ATOM 3243 O O . LYS A 1 415 ? 56.250 20.747 -49.250 1.00 74.81 415 LYS A O 1
ATOM 3248 N N . PRO A 1 416 ? 55.069 19.664 -47.680 1.00 69.69 416 PRO A N 1
ATOM 3249 C CA . PRO A 1 416 ? 56.248 19.066 -47.069 1.00 69.69 416 PRO A CA 1
ATOM 3250 C C . PRO A 1 416 ? 56.831 17.915 -47.903 1.00 69.69 416 PRO A C 1
ATOM 3252 O O . PRO A 1 416 ? 56.132 17.173 -48.595 1.00 69.69 416 PRO A O 1
ATOM 3255 N N . LYS A 1 417 ? 58.152 17.718 -47.812 1.00 69.31 417 LYS A N 1
ATOM 3256 C CA . LYS A 1 417 ? 58.854 16.618 -48.498 1.00 69.31 417 LYS A CA 1
ATOM 3257 C C . LYS A 1 417 ? 58.597 15.288 -47.781 1.00 69.31 417 LYS A C 1
ATOM 3259 O O . LYS A 1 417 ? 58.998 15.130 -46.628 1.00 69.31 417 LYS A O 1
ATOM 3264 N N . LYS A 1 418 ? 58.019 14.303 -48.481 1.00 59.66 418 LYS A N 1
ATOM 3265 C CA . LYS A 1 418 ? 57.800 12.940 -47.955 1.00 59.66 418 LYS A CA 1
ATOM 3266 C C . LYS A 1 418 ? 59.126 12.315 -47.493 1.00 59.66 418 LYS A C 1
ATOM 3268 O O . LYS A 1 418 ? 60.064 12.184 -48.279 1.00 59.66 418 LYS A O 1
ATOM 3273 N N . ARG A 1 419 ? 59.207 11.917 -46.220 1.00 59.06 419 ARG A N 1
ATOM 3274 C CA . ARG A 1 419 ? 60.335 11.167 -45.632 1.00 59.06 419 ARG A CA 1
ATOM 3275 C C . ARG A 1 419 ? 59.843 9.824 -45.079 1.00 59.06 419 ARG A C 1
ATOM 3277 O O . ARG A 1 419 ? 58.653 9.627 -44.882 1.00 59.06 419 ARG A O 1
ATOM 3284 N N . GLY A 1 420 ? 60.762 8.873 -44.899 1.00 58.78 420 GLY A N 1
ATOM 3285 C CA . GLY A 1 420 ? 60.442 7.478 -44.568 1.00 58.78 420 GLY A CA 1
ATOM 3286 C C . GLY A 1 420 ? 59.746 7.269 -43.214 1.00 58.78 420 GLY A C 1
ATOM 3287 O O . GLY A 1 420 ? 59.972 8.015 -42.257 1.00 58.78 420 GLY A O 1
ATOM 3288 N N . LYS A 1 421 ? 58.938 6.200 -43.145 1.00 56.12 421 LYS A N 1
ATOM 3289 C CA . LYS A 1 421 ? 58.154 5.779 -41.972 1.00 56.12 421 LYS A CA 1
ATOM 3290 C C . LYS A 1 421 ? 59.057 5.450 -40.775 1.00 56.12 421 LYS A C 1
ATOM 3292 O O . LYS A 1 421 ? 59.979 4.649 -40.893 1.00 56.12 421 LYS A O 1
ATOM 3297 N N . SER A 1 422 ? 58.743 6.015 -39.609 1.00 62.94 422 SER A N 1
ATOM 3298 C CA . SER A 1 422 ? 59.359 5.684 -38.315 1.00 62.94 422 SER A CA 1
ATOM 3299 C C . SER A 1 422 ? 58.271 5.363 -37.288 1.00 62.94 422 SER A C 1
ATOM 3301 O O . SER A 1 422 ? 57.186 5.931 -37.348 1.00 62.94 422 SER A O 1
ATOM 3303 N N . ARG A 1 423 ? 58.555 4.476 -36.326 1.00 60.66 423 ARG A N 1
ATOM 3304 C CA . ARG A 1 423 ? 57.587 3.982 -35.322 1.00 60.66 423 ARG A CA 1
ATOM 3305 C C . ARG A 1 423 ? 56.999 5.058 -34.392 1.00 60.66 423 ARG A C 1
ATOM 3307 O O . ARG A 1 423 ? 55.979 4.796 -33.775 1.00 60.66 423 ARG A O 1
ATOM 3314 N N . ARG A 1 424 ? 57.628 6.235 -34.280 1.00 68.06 424 ARG A N 1
ATOM 3315 C CA . ARG A 1 424 ? 57.188 7.360 -33.421 1.00 68.06 424 ARG A CA 1
ATOM 3316 C C . ARG A 1 424 ? 56.414 8.456 -34.173 1.00 68.06 424 ARG A C 1
ATOM 3318 O O . ARG A 1 424 ? 56.123 9.496 -33.592 1.00 68.06 424 ARG A O 1
ATOM 3325 N N . LYS A 1 425 ? 56.148 8.260 -35.468 1.00 78.12 425 LYS A N 1
ATOM 3326 C CA . LYS A 1 425 ? 55.510 9.256 -36.336 1.00 78.12 425 LYS A CA 1
ATOM 3327 C C . LYS A 1 425 ? 54.077 8.856 -36.663 1.00 78.12 425 LYS A C 1
ATOM 3329 O O . LYS A 1 425 ? 53.854 7.745 -37.141 1.00 78.12 425 LYS A O 1
ATOM 3334 N N . VAL A 1 426 ? 53.139 9.770 -36.442 1.00 77.00 426 VAL A N 1
ATOM 3335 C CA . VAL A 1 426 ? 51.749 9.664 -36.895 1.00 77.00 426 VAL A CA 1
ATOM 3336 C C . VAL A 1 426 ? 51.577 10.597 -38.088 1.00 77.00 426 VAL A C 1
ATOM 3338 O O . VAL A 1 426 ? 51.999 11.749 -38.041 1.00 77.00 426 VAL A O 1
ATOM 3341 N N . PHE A 1 427 ? 51.004 10.084 -39.174 1.00 75.12 427 PHE A N 1
ATOM 3342 C CA . PHE A 1 427 ? 50.726 10.888 -40.360 1.00 75.12 427 PHE A CA 1
ATOM 3343 C C . PHE A 1 427 ? 49.478 11.734 -40.115 1.00 75.12 427 PHE A C 1
ATOM 3345 O O . PHE A 1 427 ? 48.394 11.174 -39.923 1.00 75.12 427 PHE A O 1
ATOM 3352 N N . ASP A 1 428 ? 49.629 13.055 -40.134 1.00 73.31 428 ASP A N 1
ATOM 3353 C CA . ASP A 1 428 ? 48.499 13.971 -40.091 1.00 73.31 428 ASP A CA 1
ATOM 3354 C C . ASP A 1 428 ? 47.987 14.236 -41.514 1.00 73.31 428 ASP A C 1
ATOM 3356 O O . ASP A 1 428 ? 48.726 14.638 -42.417 1.00 73.31 428 ASP A O 1
ATOM 3360 N N . LYS A 1 429 ? 46.691 13.983 -41.715 1.00 68.56 429 LYS A N 1
ATOM 3361 C CA . LYS A 1 429 ? 46.033 14.121 -43.014 1.00 68.56 429 LYS A CA 1
ATOM 3362 C C . LYS A 1 429 ? 45.843 15.578 -43.410 1.00 68.56 429 LYS A C 1
ATOM 3364 O O . LYS A 1 429 ? 45.861 15.843 -44.604 1.00 68.56 429 LYS A O 1
ATOM 3369 N N . GLN A 1 430 ? 45.656 16.489 -42.455 1.00 65.81 430 GLN A N 1
ATOM 3370 C CA . GLN A 1 430 ? 45.338 17.888 -42.750 1.00 65.81 430 GLN A CA 1
ATOM 3371 C C . GLN A 1 430 ? 46.591 18.686 -43.117 1.00 65.81 430 GLN A C 1
ATOM 3373 O O . GLN A 1 430 ? 46.591 19.378 -44.130 1.00 65.81 430 GLN A O 1
ATOM 3378 N N . SER A 1 431 ? 47.681 18.550 -42.356 1.00 65.69 431 SER A N 1
ATOM 3379 C CA . SER A 1 431 ? 48.947 19.240 -42.655 1.00 65.69 431 SER A CA 1
ATOM 3380 C C . SER A 1 431 ? 49.846 18.504 -43.662 1.00 65.69 431 SER A C 1
ATOM 3382 O O . SER A 1 431 ? 50.842 19.059 -44.133 1.00 65.69 431 SER A O 1
ATOM 3384 N N . GLY A 1 432 ? 49.543 17.237 -43.979 1.00 66.31 432 GLY A N 1
ATOM 3385 C CA . GLY A 1 432 ? 50.349 16.390 -44.868 1.00 66.31 432 GLY A CA 1
ATOM 3386 C C . GLY A 1 432 ? 51.738 16.039 -44.314 1.00 66.31 432 GLY A C 1
ATOM 3387 O O . GLY A 1 432 ? 52.582 15.516 -45.050 1.00 66.31 432 GLY A O 1
ATOM 3388 N N . ASN A 1 433 ? 51.983 16.338 -43.034 1.00 71.44 433 ASN A N 1
ATOM 3389 C CA . ASN A 1 433 ? 53.237 16.120 -42.323 1.00 71.44 433 ASN A CA 1
ATOM 3390 C C . ASN A 1 433 ? 53.182 14.877 -41.423 1.00 71.44 433 ASN A C 1
ATOM 3392 O O . ASN A 1 433 ? 52.142 14.501 -40.888 1.00 71.44 433 ASN A O 1
ATOM 3396 N N . ASP A 1 434 ? 54.348 14.273 -41.189 1.00 75.12 434 ASP A N 1
ATOM 3397 C CA . ASP A 1 434 ? 54.513 13.264 -40.141 1.00 75.12 434 ASP A CA 1
ATOM 3398 C C . ASP A 1 434 ? 54.776 13.949 -38.789 1.00 75.12 434 ASP A C 1
ATOM 3400 O O . ASP A 1 434 ? 55.876 14.470 -38.560 1.00 75.12 434 ASP A O 1
ATOM 3404 N N . VAL A 1 435 ? 53.811 13.901 -37.871 1.00 79.31 435 VAL A N 1
ATOM 3405 C CA . VAL A 1 435 ? 53.941 14.435 -36.508 1.00 79.31 435 VAL A CA 1
ATOM 3406 C C . VAL A 1 435 ? 54.669 13.420 -35.627 1.00 79.31 435 VAL A C 1
ATOM 3408 O O . VAL A 1 435 ? 54.297 12.248 -35.558 1.00 79.31 435 VAL A O 1
ATOM 3411 N N . VAL A 1 436 ? 55.736 13.855 -34.954 1.00 82.75 436 VAL A N 1
ATOM 3412 C CA . VAL A 1 436 ? 56.462 13.034 -33.973 1.00 82.75 436 VAL A CA 1
ATOM 3413 C C . VAL A 1 436 ? 55.792 13.208 -32.613 1.00 82.75 436 VAL A C 1
ATOM 3415 O O . VAL A 1 436 ? 55.730 14.327 -32.114 1.00 82.75 436 VAL A O 1
ATOM 3418 N N . LEU A 1 437 ? 55.313 12.113 -32.018 1.00 82.75 437 LEU A N 1
ATOM 3419 C CA . LEU A 1 437 ? 54.696 12.150 -30.688 1.00 82.75 437 LEU A CA 1
ATOM 3420 C C . LEU A 1 437 ? 55.751 12.358 -29.593 1.00 82.75 437 LEU A C 1
ATOM 3422 O O . LEU A 1 437 ? 56.844 11.784 -29.665 1.00 82.75 437 LEU A O 1
ATOM 3426 N N . SER A 1 438 ? 55.407 13.145 -28.570 1.00 86.19 438 SER A N 1
ATOM 3427 C CA . SER A 1 438 ? 56.244 13.300 -27.376 1.00 86.19 438 SER A CA 1
ATOM 3428 C C . SER A 1 438 ? 56.231 12.028 -26.519 1.00 86.19 438 SER A C 1
ATOM 3430 O O . SER A 1 438 ? 55.328 11.194 -26.618 1.00 86.19 438 SER A O 1
ATOM 3432 N N . GLU A 1 439 ? 57.241 11.860 -25.663 1.00 84.12 439 GLU A N 1
ATOM 3433 C CA . GLU A 1 439 ? 57.334 10.681 -24.790 1.00 84.12 439 GLU A CA 1
ATOM 3434 C C . GLU A 1 439 ? 56.168 10.624 -23.787 1.00 84.12 439 GLU A C 1
ATOM 3436 O O . GLU A 1 439 ? 55.595 9.555 -23.587 1.00 84.12 439 GLU A O 1
ATOM 3441 N N . GLU A 1 440 ? 55.714 11.778 -23.285 1.00 83.50 440 GLU A N 1
ATOM 3442 C CA . GLU A 1 440 ? 54.515 11.884 -22.443 1.00 83.50 440 GLU A CA 1
ATOM 3443 C C . GLU A 1 440 ? 53.240 11.458 -23.185 1.00 83.50 440 GLU A C 1
ATOM 3445 O O . GLU A 1 440 ? 52.420 10.727 -22.637 1.00 83.50 440 GLU A O 1
ATOM 3450 N N . GLN A 1 441 ? 53.057 11.872 -24.445 1.00 84.31 441 GLN A N 1
ATOM 3451 C CA . GLN A 1 441 ? 51.890 11.483 -25.251 1.00 84.31 441 GLN A CA 1
ATOM 3452 C C . GLN A 1 441 ? 51.851 9.973 -25.505 1.00 84.31 441 GLN A C 1
ATOM 3454 O O . GLN A 1 441 ? 50.781 9.362 -25.473 1.00 84.31 441 GLN A O 1
ATOM 3459 N N . ILE A 1 442 ? 53.016 9.361 -25.727 1.00 86.12 442 ILE A N 1
ATOM 3460 C CA . ILE A 1 442 ? 53.146 7.911 -25.897 1.00 86.12 442 ILE A CA 1
ATOM 3461 C C . ILE A 1 442 ? 52.784 7.186 -24.592 1.00 86.12 442 ILE A C 1
ATOM 3463 O O . ILE A 1 442 ? 52.054 6.195 -24.627 1.00 86.12 442 ILE A O 1
ATOM 3467 N N . GLU A 1 443 ? 53.233 7.688 -23.440 1.00 85.94 443 GLU A N 1
ATOM 3468 C CA . GLU A 1 443 ? 52.910 7.113 -22.131 1.00 85.94 443 GLU A CA 1
ATOM 3469 C C . GLU A 1 443 ? 51.417 7.237 -21.788 1.00 85.94 443 GLU A C 1
ATOM 3471 O O . GLU A 1 443 ? 50.802 6.255 -21.369 1.00 85.94 443 GLU A O 1
ATOM 3476 N N . LYS A 1 444 ? 50.790 8.387 -22.079 1.00 86.94 444 LYS A N 1
ATOM 3477 C CA . LYS A 1 444 ? 49.329 8.574 -21.971 1.00 86.94 444 LYS A CA 1
ATOM 3478 C C . LYS A 1 444 ? 48.564 7.540 -22.804 1.00 86.94 444 LYS A C 1
ATOM 3480 O O . LYS A 1 444 ? 47.599 6.944 -22.326 1.00 86.94 444 LYS A O 1
ATOM 3485 N N . LEU A 1 445 ? 49.012 7.292 -24.037 1.00 85.88 445 LEU A N 1
ATOM 3486 C CA . LEU A 1 445 ? 48.380 6.341 -24.955 1.00 85.88 445 LEU A CA 1
ATOM 3487 C C . LEU A 1 445 ? 48.550 4.889 -24.477 1.00 85.88 445 LEU A C 1
ATOM 3489 O O . LEU A 1 445 ? 47.606 4.100 -24.543 1.00 85.88 445 LEU A O 1
ATOM 3493 N N . HIS A 1 446 ? 49.712 4.546 -23.915 1.00 87.81 446 HIS A N 1
ATOM 3494 C CA . HIS A 1 446 ? 49.933 3.257 -23.254 1.00 87.81 446 HIS A CA 1
ATOM 3495 C C . HIS A 1 446 ? 49.070 3.076 -21.997 1.00 87.81 446 HIS A C 1
ATOM 3497 O O . HIS A 1 446 ? 48.541 1.982 -21.774 1.00 87.81 446 HIS A O 1
ATOM 3503 N N . ASN A 1 447 ? 48.889 4.124 -21.191 1.00 87.56 447 ASN A N 1
ATOM 3504 C CA . ASN A 1 447 ? 48.022 4.083 -20.015 1.00 87.56 447 ASN A CA 1
ATOM 3505 C C . ASN A 1 447 ? 46.558 3.868 -20.411 1.00 87.56 447 ASN A C 1
ATOM 3507 O O . ASN A 1 447 ? 45.925 2.952 -19.891 1.00 87.56 447 ASN A O 1
ATOM 3511 N N . LEU A 1 448 ? 46.063 4.600 -21.413 1.00 86.56 448 LEU A N 1
ATOM 3512 C CA . LEU A 1 448 ? 44.719 4.412 -21.969 1.00 86.56 448 LEU A CA 1
ATOM 3513 C C . LEU A 1 448 ? 44.505 2.992 -22.511 1.00 86.56 448 LEU A C 1
ATOM 3515 O O . LEU A 1 448 ? 43.516 2.346 -22.174 1.00 86.56 448 LEU A O 1
ATOM 3519 N N . ALA A 1 449 ? 45.453 2.469 -23.295 1.00 88.62 449 ALA A N 1
ATOM 3520 C CA . ALA A 1 449 ? 45.361 1.118 -23.854 1.00 88.62 449 ALA A CA 1
ATOM 3521 C C . ALA A 1 449 ? 45.398 0.013 -22.781 1.00 88.62 449 ALA A C 1
ATOM 3523 O O . ALA A 1 449 ? 44.846 -1.066 -22.985 1.00 88.62 449 ALA A O 1
ATOM 3524 N N . SER A 1 450 ? 46.046 0.273 -21.642 1.00 86.88 450 SER A N 1
ATOM 3525 C CA . SER A 1 450 ? 46.137 -0.660 -20.512 1.00 86.88 450 SER A CA 1
ATOM 3526 C C . SER A 1 450 ? 45.060 -0.450 -19.440 1.00 86.88 450 SER A C 1
ATOM 3528 O O . SER A 1 450 ? 45.087 -1.144 -18.424 1.00 86.88 450 SER A O 1
ATOM 3530 N N . GLY A 1 451 ? 44.114 0.475 -19.649 1.00 83.69 451 GLY A N 1
ATOM 3531 C CA . GLY A 1 451 ? 43.046 0.788 -18.691 1.00 83.69 451 GLY A CA 1
ATOM 3532 C C . GLY A 1 451 ? 43.521 1.511 -17.422 1.00 83.69 451 GLY A C 1
ATOM 3533 O O . GLY A 1 451 ? 42.828 1.482 -16.408 1.00 83.69 451 GLY A O 1
ATOM 3534 N N . LYS A 1 452 ? 44.708 2.129 -17.452 1.00 84.12 452 LYS A N 1
ATOM 3535 C CA . LYS A 1 452 ? 45.262 2.959 -16.371 1.00 84.12 452 LYS A CA 1
ATOM 3536 C C . LYS A 1 452 ? 44.868 4.428 -16.555 1.00 84.12 452 LYS A C 1
ATOM 3538 O O . LYS A 1 452 ? 44.474 4.846 -17.642 1.00 84.12 452 LYS A O 1
ATOM 3543 N N . TYR A 1 453 ? 45.020 5.225 -15.498 1.00 85.69 453 TYR A N 1
ATOM 3544 C CA . TYR A 1 453 ? 44.733 6.660 -15.543 1.00 85.69 453 TYR A CA 1
ATOM 3545 C C . TYR A 1 453 ? 45.596 7.375 -16.599 1.00 85.69 453 TYR A C 1
ATOM 3547 O O . TYR A 1 453 ? 46.802 7.123 -16.662 1.00 85.69 453 TYR A O 1
ATOM 3555 N N . PRO A 1 454 ? 45.012 8.262 -17.428 1.00 82.00 454 PRO A N 1
ATOM 3556 C CA . PRO A 1 454 ? 45.742 8.897 -18.525 1.00 82.00 454 PRO A CA 1
ATOM 3557 C C . PRO A 1 454 ? 46.847 9.837 -18.046 1.00 82.00 454 PRO A C 1
ATOM 3559 O O . PRO A 1 454 ? 47.859 9.982 -18.716 1.00 82.00 454 PRO A O 1
ATOM 3562 N N . THR A 1 455 ? 46.675 10.484 -16.898 1.00 83.81 455 THR A N 1
ATOM 3563 C CA . THR A 1 455 ? 47.630 11.445 -16.344 1.00 83.81 455 THR A CA 1
ATOM 3564 C C . THR A 1 455 ? 48.869 10.742 -15.785 1.00 83.81 455 THR A C 1
ATOM 3566 O O . THR A 1 455 ? 48.790 9.885 -14.903 1.00 83.81 455 THR A O 1
ATOM 3569 N N . VAL A 1 456 ? 50.042 11.114 -16.304 1.00 78.12 456 VAL A N 1
ATOM 3570 C CA . VAL A 1 456 ? 51.332 10.582 -15.847 1.00 78.12 456 VAL A CA 1
ATOM 3571 C C . VAL A 1 456 ? 51.583 11.078 -14.419 1.00 78.12 456 VAL A C 1
ATOM 3573 O O . VAL A 1 456 ? 51.577 12.281 -14.172 1.00 78.12 456 VAL A O 1
ATOM 3576 N N . GLY A 1 457 ? 51.757 10.154 -13.471 1.00 80.56 457 GLY A N 1
ATOM 3577 C CA . GLY A 1 457 ? 51.993 10.475 -12.056 1.00 80.56 457 GLY A CA 1
ATOM 3578 C C . GLY A 1 457 ? 50.742 10.613 -11.177 1.00 80.56 457 GLY A C 1
ATOM 3579 O O . GLY A 1 457 ? 50.869 11.008 -10.022 1.00 80.56 457 GLY A O 1
ATOM 3580 N N . TYR A 1 458 ? 49.548 10.277 -11.677 1.00 82.81 458 TYR A N 1
ATOM 3581 C CA . TYR A 1 458 ? 48.324 10.301 -10.870 1.00 82.81 458 TYR A CA 1
ATOM 3582 C C . TYR A 1 458 ? 48.307 9.195 -9.808 1.00 82.81 458 TYR A C 1
ATOM 3584 O O . TYR A 1 458 ? 48.471 8.014 -10.126 1.00 82.81 458 TYR A O 1
ATOM 3592 N N . ASN A 1 459 ? 48.081 9.577 -8.549 1.00 80.62 459 ASN A N 1
ATOM 3593 C CA . ASN A 1 459 ? 47.919 8.640 -7.445 1.00 80.62 459 ASN A CA 1
ATOM 3594 C C . ASN A 1 459 ? 46.423 8.328 -7.231 1.00 80.62 459 ASN A C 1
ATOM 3596 O O . ASN A 1 459 ? 45.695 9.193 -6.759 1.00 80.62 459 ASN A O 1
ATOM 3600 N N . PRO A 1 460 ? 45.942 7.105 -7.514 1.00 81.19 460 PRO A N 1
ATOM 3601 C CA . PRO A 1 460 ? 44.536 6.749 -7.303 1.00 81.19 460 PRO A CA 1
ATOM 3602 C C . PRO A 1 460 ? 44.150 6.569 -5.830 1.00 81.19 460 PRO A C 1
ATOM 3604 O O . PRO A 1 460 ? 42.968 6.471 -5.513 1.00 81.19 460 PRO A O 1
ATOM 3607 N N . TYR A 1 461 ? 45.135 6.502 -4.934 1.00 86.56 461 TYR A N 1
ATOM 3608 C CA . TYR A 1 461 ? 44.934 6.301 -3.503 1.00 86.56 461 TYR A CA 1
ATOM 3609 C C . TYR A 1 461 ? 45.518 7.480 -2.730 1.00 86.56 461 TYR A C 1
ATOM 3611 O O . TYR A 1 461 ? 46.436 7.329 -1.918 1.00 86.56 461 TYR A O 1
ATOM 3619 N N . GLU A 1 462 ? 45.025 8.682 -3.020 1.00 83.81 462 GLU A N 1
ATOM 3620 C CA . GLU A 1 462 ? 45.334 9.836 -2.185 1.00 83.81 462 GLU A CA 1
ATOM 3621 C C . GLU A 1 462 ? 44.761 9.624 -0.776 1.00 83.81 462 GLU A C 1
ATOM 3623 O O . GLU A 1 462 ? 43.643 9.118 -0.624 1.00 83.81 462 GLU A O 1
ATOM 3628 N N . PRO A 1 463 ? 45.527 9.951 0.280 1.00 84.94 463 PRO A N 1
ATOM 3629 C CA . PRO A 1 463 ? 45.031 9.819 1.637 1.00 84.94 463 PRO A CA 1
ATOM 3630 C C . PRO A 1 463 ? 43.834 10.753 1.832 1.00 84.94 463 PRO A C 1
ATOM 3632 O O . PRO A 1 463 ? 43.900 11.936 1.500 1.00 84.94 463 PRO A O 1
ATOM 3635 N N . PHE A 1 464 ? 42.750 10.223 2.401 1.00 83.06 464 PHE A N 1
ATOM 3636 C CA . PHE A 1 464 ? 41.577 11.020 2.744 1.00 83.06 464 PHE A CA 1
ATOM 3637 C C . PHE A 1 464 ? 41.969 12.099 3.761 1.00 83.06 464 PHE A C 1
ATOM 3639 O O . PHE A 1 464 ? 42.263 11.798 4.920 1.00 83.06 464 PHE A O 1
ATOM 3646 N N . MET A 1 465 ? 42.005 13.354 3.314 1.00 80.31 465 MET A N 1
ATOM 3647 C CA . MET A 1 465 ? 42.191 14.507 4.185 1.00 80.31 465 MET A CA 1
ATOM 3648 C C . MET A 1 465 ? 40.827 15.025 4.612 1.00 80.31 465 MET A C 1
ATOM 3650 O O . MET A 1 465 ? 40.063 15.546 3.799 1.00 80.31 465 MET A O 1
ATOM 3654 N N . ASP A 1 466 ? 40.531 14.896 5.899 1.00 77.81 466 ASP A N 1
ATOM 3655 C CA . ASP A 1 466 ? 39.306 15.436 6.464 1.00 77.81 466 ASP A CA 1
ATOM 3656 C C . ASP A 1 466 ? 39.454 16.947 6.688 1.00 77.81 466 ASP A C 1
ATOM 3658 O O . ASP A 1 466 ? 39.986 17.414 7.698 1.00 77.81 466 ASP A O 1
ATOM 3662 N N . LEU A 1 467 ? 39.017 17.712 5.688 1.00 76.88 467 LEU A N 1
ATOM 3663 C CA . LEU A 1 467 ? 39.060 19.174 5.680 1.00 76.88 467 LEU A CA 1
ATOM 3664 C C . LEU A 1 467 ? 38.189 19.795 6.784 1.00 76.88 467 LEU A C 1
ATOM 3666 O O . LEU A 1 467 ? 38.448 20.926 7.183 1.00 76.88 467 LEU A O 1
ATOM 3670 N N . PHE A 1 468 ? 37.184 19.071 7.292 1.00 68.31 468 PHE A N 1
ATOM 3671 C CA . PHE A 1 468 ? 36.160 19.624 8.181 1.00 68.31 468 PHE A CA 1
ATOM 3672 C C . PHE A 1 468 ? 36.278 19.141 9.630 1.00 68.31 468 PHE A C 1
ATOM 3674 O O . PHE A 1 468 ? 35.985 19.912 10.539 1.00 68.31 468 PHE A O 1
ATOM 3681 N N . SER A 1 469 ? 36.735 17.910 9.890 1.00 70.56 469 SER A N 1
ATOM 3682 C CA . SER A 1 469 ? 36.825 17.397 11.272 1.00 70.56 469 SER A CA 1
ATOM 3683 C C . SER A 1 469 ? 38.062 17.845 12.051 1.00 70.56 469 SER A C 1
ATOM 3685 O O . SER A 1 469 ? 38.158 17.590 13.256 1.00 70.56 469 SER A O 1
ATOM 3687 N N . SER A 1 470 ? 39.012 18.515 11.390 1.00 74.81 470 SER A N 1
ATOM 3688 C CA . SER A 1 470 ? 40.209 19.043 12.053 1.00 74.81 470 SER A CA 1
ATOM 3689 C C . SER A 1 470 ? 39.871 20.098 13.118 1.00 74.81 470 SER A C 1
ATOM 3691 O O . SER A 1 470 ? 40.568 20.204 14.133 1.00 74.81 470 SER A O 1
ATOM 3693 N N . GLU A 1 471 ? 38.755 20.810 12.944 1.00 76.88 471 GLU A N 1
ATOM 3694 C CA . GLU A 1 471 ? 38.228 21.779 13.897 1.00 76.88 471 GLU A CA 1
ATOM 3695 C C . GLU A 1 471 ? 37.131 21.149 14.767 1.00 76.88 471 GLU A C 1
ATOM 3697 O O . GLU A 1 471 ? 36.115 20.644 14.289 1.00 76.88 471 GLU A O 1
ATOM 3702 N N . LYS A 1 472 ? 37.319 21.176 16.091 1.00 78.62 472 LYS A N 1
ATOM 3703 C CA . LYS A 1 472 ? 36.317 20.662 17.034 1.00 78.62 472 LYS A CA 1
ATOM 3704 C C . LYS A 1 472 ? 35.203 21.686 17.227 1.00 78.62 472 LYS A C 1
ATOM 3706 O O . LYS A 1 472 ? 35.469 22.797 17.682 1.00 78.62 472 LYS A O 1
ATOM 3711 N N . MET A 1 473 ? 33.954 21.289 16.987 1.00 82.62 473 MET A N 1
ATOM 3712 C CA . MET A 1 473 ? 32.797 22.128 17.312 1.00 82.62 473 MET A CA 1
ATOM 3713 C C . MET A 1 473 ? 32.633 22.264 18.833 1.00 82.62 473 MET A C 1
ATOM 3715 O O . MET A 1 473 ? 32.532 21.271 19.551 1.00 82.62 473 MET A O 1
ATOM 3719 N N . ILE A 1 474 ? 32.631 23.507 19.320 1.00 87.19 474 ILE A N 1
ATOM 3720 C CA . ILE A 1 474 ? 32.514 23.848 20.751 1.00 87.19 474 ILE A CA 1
ATOM 3721 C C . ILE A 1 474 ? 31.042 23.884 21.191 1.00 87.19 474 ILE A C 1
ATOM 3723 O O . ILE A 1 474 ? 30.721 23.559 22.334 1.00 87.19 474 ILE A O 1
ATOM 3727 N N . HIS A 1 475 ? 30.146 24.257 20.277 1.00 87.31 475 HIS A N 1
ATOM 3728 C CA . HIS A 1 475 ? 28.708 24.337 20.506 1.00 87.31 475 HIS A CA 1
ATOM 3729 C C . HIS A 1 475 ? 27.977 23.170 19.832 1.00 87.31 475 HIS A C 1
ATOM 3731 O O . HIS A 1 475 ? 28.462 22.643 18.826 1.00 87.31 475 HIS A O 1
ATOM 3737 N N . PRO A 1 476 ? 26.805 22.762 20.354 1.00 87.31 476 PRO A N 1
ATOM 3738 C CA . PRO A 1 476 ? 25.916 21.887 19.607 1.00 87.31 476 PRO A CA 1
ATOM 3739 C C . PRO A 1 476 ? 25.501 22.566 18.296 1.00 87.31 476 PRO A C 1
ATOM 3741 O O . PRO A 1 476 ? 25.441 23.791 18.209 1.00 87.31 476 PRO A O 1
ATOM 3744 N N . ILE A 1 477 ? 25.187 21.756 17.286 1.00 85.94 477 ILE A N 1
ATOM 3745 C CA . ILE A 1 477 ? 24.763 22.229 15.956 1.00 85.94 477 ILE A CA 1
ATOM 3746 C C . ILE A 1 477 ? 23.501 23.101 16.047 1.00 85.94 477 ILE A C 1
ATOM 3748 O O . ILE A 1 477 ? 23.305 23.997 15.231 1.00 85.94 477 ILE A O 1
ATOM 3752 N N . ASP A 1 478 ? 22.657 22.855 17.051 1.00 86.12 478 ASP A N 1
ATOM 3753 C CA . ASP A 1 478 ? 21.428 23.602 17.288 1.00 86.12 478 ASP A CA 1
ATOM 3754 C C . ASP A 1 478 ? 21.352 24.089 18.744 1.00 86.12 478 ASP A C 1
ATOM 3756 O O . ASP A 1 478 ? 21.705 23.359 19.672 1.00 86.12 478 ASP A O 1
ATOM 3760 N N . ASN A 1 479 ? 20.859 25.314 18.938 1.00 89.25 479 ASN A N 1
ATOM 3761 C CA . ASN A 1 479 ? 20.693 25.968 20.239 1.00 89.25 479 ASN A CA 1
ATOM 3762 C C . ASN A 1 479 ? 19.214 26.025 20.669 1.00 89.25 479 ASN A C 1
ATOM 3764 O O . ASN A 1 479 ? 18.756 26.993 21.282 1.00 89.25 479 ASN A O 1
ATOM 3768 N N . ARG A 1 480 ? 18.423 25.006 20.309 1.00 90.19 480 ARG A N 1
ATOM 3769 C CA . ARG A 1 480 ? 17.030 24.901 20.762 1.00 90.19 480 ARG A CA 1
ATOM 3770 C C . ARG A 1 480 ? 16.983 24.711 22.280 1.00 90.19 480 ARG A C 1
ATOM 3772 O O . ARG A 1 480 ? 17.650 23.813 22.794 1.00 90.19 480 ARG A O 1
ATOM 3779 N N . PRO A 1 481 ? 16.161 25.491 23.003 1.00 92.50 481 PRO A N 1
ATOM 3780 C CA . PRO A 1 481 ? 15.998 25.305 24.435 1.00 92.50 481 PRO A CA 1
ATOM 3781 C C . PRO A 1 481 ? 15.386 23.931 24.717 1.00 92.50 481 PRO A C 1
ATOM 3783 O O . PRO A 1 481 ? 14.430 23.507 24.060 1.00 92.50 481 PRO A O 1
ATOM 3786 N N . GLU A 1 482 ? 15.930 23.227 25.707 1.00 90.75 482 GLU A N 1
ATOM 3787 C CA . GLU A 1 482 ? 15.431 21.902 26.050 1.00 90.75 482 GLU A CA 1
ATOM 3788 C C . GLU A 1 482 ? 14.016 21.969 26.652 1.00 90.75 482 GLU A C 1
ATOM 3790 O O . GLU A 1 482 ? 13.728 22.816 27.505 1.00 90.75 482 GLU A O 1
ATOM 3795 N N . PRO A 1 483 ? 13.105 21.066 26.249 1.00 91.56 483 PRO A N 1
ATOM 3796 C CA . PRO A 1 483 ? 11.755 21.049 26.786 1.00 91.56 483 PRO A CA 1
ATOM 3797 C C . PRO A 1 483 ? 11.744 20.563 28.239 1.00 91.56 483 PRO A C 1
ATOM 3799 O O . PRO A 1 483 ? 12.434 19.611 28.610 1.00 91.56 483 PRO A O 1
ATOM 3802 N N . LYS A 1 484 ? 10.863 21.152 29.058 1.00 90.62 484 LYS A N 1
ATOM 3803 C CA . LYS A 1 484 ? 10.719 20.818 30.490 1.00 90.62 484 LYS A CA 1
ATOM 3804 C C . LYS A 1 484 ? 10.430 19.336 30.759 1.00 90.62 484 LYS A C 1
ATOM 3806 O O . LYS A 1 484 ? 10.761 18.843 31.831 1.00 90.62 484 LYS A O 1
ATOM 3811 N N . SER A 1 485 ? 9.841 18.618 29.803 1.00 87.38 485 SER A N 1
ATOM 3812 C CA . SER A 1 485 ? 9.553 17.182 29.913 1.00 87.38 485 SER A CA 1
ATOM 3813 C C . SER A 1 485 ? 10.798 16.301 30.040 1.00 87.38 485 SER A C 1
ATOM 3815 O O . SER A 1 485 ? 10.661 15.153 30.438 1.00 87.38 485 SER A O 1
ATOM 3817 N N . ARG A 1 486 ? 11.996 16.809 29.708 1.00 88.81 486 ARG A N 1
ATOM 3818 C CA . ARG A 1 486 ? 13.264 16.102 29.958 1.00 88.81 486 ARG A CA 1
ATOM 3819 C C . ARG A 1 486 ? 13.687 16.141 31.429 1.00 88.81 486 ARG A C 1
ATOM 3821 O O . ARG A 1 486 ? 14.399 15.249 31.870 1.00 88.81 486 ARG A O 1
ATOM 3828 N N . PHE A 1 487 ? 13.245 17.154 32.173 1.00 93.06 487 PHE A N 1
ATOM 3829 C CA . PHE A 1 487 ? 13.629 17.377 33.572 1.00 93.06 487 PHE A CA 1
ATOM 3830 C C . PHE A 1 487 ? 12.527 16.998 34.564 1.00 93.06 487 PHE A C 1
ATOM 3832 O O . PHE A 1 487 ? 12.805 16.654 35.708 1.00 93.06 487 PHE A O 1
ATOM 3839 N N . ILE A 1 488 ? 11.267 17.087 34.139 1.00 92.69 488 ILE A N 1
ATOM 3840 C CA . ILE A 1 488 ? 10.099 16.751 34.955 1.00 92.69 488 ILE A CA 1
ATOM 3841 C C . ILE A 1 488 ? 9.751 15.270 34.736 1.00 92.69 488 ILE A C 1
ATOM 3843 O O . ILE A 1 488 ? 9.865 14.794 33.605 1.00 92.69 488 ILE A O 1
ATOM 3847 N N . PRO A 1 489 ? 9.282 14.542 35.769 1.00 92.44 489 PRO A N 1
ATOM 3848 C CA . PRO A 1 489 ? 8.785 13.179 35.613 1.00 92.44 489 PRO A CA 1
ATOM 3849 C C . PRO A 1 489 ? 7.779 13.024 34.464 1.00 92.44 489 PRO A C 1
ATOM 3851 O O . PRO A 1 489 ? 6.981 13.922 34.172 1.00 92.44 489 PRO A O 1
ATOM 3854 N N . SER A 1 490 ? 7.806 11.858 33.817 1.00 92.56 490 SER A N 1
ATOM 3855 C CA . SER A 1 490 ? 7.024 11.611 32.608 1.00 92.56 490 SER A CA 1
ATOM 3856 C C . SER A 1 490 ? 5.517 11.678 32.872 1.00 92.56 490 SER A C 1
ATOM 3858 O O . SER A 1 490 ? 4.959 10.957 33.703 1.00 92.56 490 SER A O 1
ATOM 3860 N N . ARG A 1 491 ? 4.815 12.504 32.087 1.00 89.88 491 ARG A N 1
ATOM 3861 C CA . ARG A 1 491 ? 3.342 12.560 32.105 1.00 89.88 491 ARG A CA 1
ATOM 3862 C C . ARG A 1 491 ? 2.711 11.269 31.588 1.00 89.88 491 ARG A C 1
ATOM 3864 O O . ARG A 1 491 ? 1.589 10.944 31.974 1.00 89.88 491 ARG A O 1
ATOM 3871 N N . ASP A 1 492 ? 3.410 10.540 30.722 1.00 87.44 492 ASP A N 1
ATOM 3872 C CA . ASP A 1 492 ? 2.919 9.269 30.194 1.00 87.44 492 ASP A CA 1
ATOM 3873 C C . ASP A 1 492 ? 2.997 8.172 31.254 1.00 87.44 492 ASP A C 1
ATOM 3875 O O . ASP A 1 492 ? 2.042 7.412 31.413 1.00 87.44 492 ASP A O 1
ATOM 3879 N N . GLU A 1 493 ? 4.063 8.159 32.054 1.00 92.25 493 GLU A N 1
ATOM 3880 C CA . GLU A 1 493 ? 4.176 7.283 33.222 1.00 92.25 493 GLU A CA 1
ATOM 3881 C C . GLU A 1 493 ? 3.067 7.583 34.235 1.00 92.25 493 GLU A C 1
ATOM 3883 O O . GLU A 1 493 ? 2.338 6.679 34.644 1.00 92.25 493 GLU A O 1
ATOM 3888 N N . MET A 1 494 ? 2.829 8.863 34.536 1.00 93.50 494 MET A N 1
ATOM 3889 C CA . MET A 1 494 ? 1.712 9.281 35.388 1.00 93.50 494 MET A CA 1
ATOM 3890 C C . MET A 1 494 ? 0.356 8.796 34.846 1.00 93.50 494 MET A C 1
ATOM 3892 O O . MET A 1 494 ? -0.499 8.343 35.611 1.00 93.50 494 MET A O 1
ATOM 3896 N N . ARG A 1 495 ? 0.149 8.839 33.521 1.00 92.44 495 ARG A N 1
ATOM 3897 C CA . ARG A 1 495 ? -1.077 8.336 32.879 1.00 92.44 495 ARG A CA 1
ATOM 3898 C C . ARG A 1 495 ? -1.218 6.821 33.041 1.00 92.44 495 ARG A C 1
ATOM 3900 O O . ARG A 1 495 ? -2.322 6.346 33.308 1.00 92.44 495 ARG A O 1
ATOM 3907 N N . ILE A 1 496 ? -0.131 6.067 32.882 1.00 91.12 496 ILE A N 1
ATOM 3908 C CA . ILE A 1 496 ? -0.114 4.606 33.048 1.00 91.12 496 ILE A CA 1
ATOM 3909 C C . ILE A 1 496 ? -0.416 4.238 34.501 1.00 91.12 496 ILE A C 1
ATOM 3911 O O . ILE A 1 496 ? -1.314 3.432 34.748 1.00 91.12 496 ILE A O 1
ATOM 3915 N N . VAL A 1 497 ? 0.257 4.879 35.457 1.00 92.94 497 VAL A N 1
ATOM 3916 C CA . VAL A 1 497 ? 0.025 4.664 36.891 1.00 92.94 497 VAL A CA 1
ATOM 3917 C C . VAL A 1 497 ? -1.421 4.998 37.255 1.00 92.94 497 VAL A C 1
ATOM 3919 O O . VAL A 1 497 ? -2.080 4.199 37.913 1.00 92.94 497 VAL A O 1
ATOM 3922 N N . SER A 1 498 ? -1.969 6.113 36.761 1.00 92.56 498 SER A N 1
ATOM 3923 C CA . SER A 1 498 ? -3.370 6.489 36.998 1.00 92.56 498 SER A CA 1
ATOM 3924 C C . SER A 1 498 ? -4.359 5.435 36.476 1.00 92.56 498 SER A C 1
ATOM 3926 O O . SER A 1 498 ? -5.285 5.040 37.188 1.00 92.56 498 SER A O 1
ATOM 3928 N N . LYS A 1 499 ? -4.120 4.885 35.275 1.00 92.81 499 LYS A N 1
ATOM 3929 C CA . LYS A 1 499 ? -4.916 3.772 34.727 1.00 92.81 499 LYS A CA 1
ATOM 3930 C C . LYS A 1 499 ? -4.813 2.509 35.582 1.00 92.81 499 LYS A C 1
ATOM 3932 O O . LYS A 1 499 ? -5.832 1.871 35.839 1.00 92.81 499 LYS A O 1
ATOM 3937 N N . MET A 1 500 ? -3.612 2.155 36.041 1.00 88.50 500 MET A N 1
ATOM 3938 C CA . MET A 1 500 ? -3.407 0.999 36.920 1.00 88.50 500 MET A CA 1
ATOM 3939 C C . MET A 1 500 ? -4.113 1.186 38.265 1.00 88.50 500 MET A C 1
ATOM 3941 O O . MET A 1 500 ? -4.814 0.285 38.713 1.00 88.50 500 MET A O 1
ATOM 3945 N N . VAL A 1 501 ? -4.010 2.367 38.878 1.00 92.25 501 VAL A N 1
ATOM 3946 C CA . VAL A 1 501 ? -4.714 2.700 40.126 1.00 92.25 501 VAL A CA 1
ATOM 3947 C C . VAL A 1 501 ? -6.227 2.609 39.937 1.00 92.25 501 VAL A C 1
ATOM 3949 O O . VAL A 1 501 ? -6.912 2.052 40.793 1.00 92.25 501 VAL A O 1
ATOM 3952 N N . HIS A 1 502 ? -6.756 3.099 38.814 1.00 91.62 502 HIS A N 1
ATOM 3953 C CA . HIS A 1 502 ? -8.176 2.967 38.492 1.00 91.62 502 HIS A CA 1
ATOM 3954 C C . HIS A 1 502 ? -8.594 1.495 38.358 1.00 91.62 502 HIS A C 1
ATOM 3956 O O . HIS A 1 502 ? -9.567 1.076 38.980 1.00 91.62 502 HIS A O 1
ATOM 3962 N N . ALA A 1 503 ? -7.820 0.685 37.632 1.00 91.56 503 ALA A N 1
ATOM 3963 C CA . ALA A 1 503 ? -8.074 -0.748 37.485 1.00 91.56 503 ALA A CA 1
ATOM 3964 C C . ALA A 1 503 ? -7.998 -1.509 38.822 1.00 91.56 503 ALA A C 1
ATOM 3966 O O . ALA A 1 503 ? -8.776 -2.435 39.045 1.00 91.56 503 ALA A O 1
ATOM 3967 N N . ILE A 1 504 ? -7.101 -1.106 39.729 1.00 90.25 504 ILE A N 1
ATOM 3968 C CA . ILE A 1 504 ? -7.006 -1.662 41.085 1.00 90.25 504 ILE A CA 1
ATOM 3969 C C . ILE A 1 504 ? -8.225 -1.257 41.923 1.00 90.25 504 ILE A C 1
ATOM 3971 O O . ILE A 1 504 ? -8.814 -2.114 42.578 1.00 90.25 504 ILE A O 1
ATOM 3975 N N . LYS A 1 505 ? -8.653 0.014 41.870 1.00 90.00 505 LYS A N 1
ATOM 3976 C CA . LYS A 1 505 ? -9.857 0.501 42.574 1.00 90.00 505 LYS A CA 1
ATOM 3977 C C . LYS A 1 505 ? -11.131 -0.206 42.107 1.00 90.00 505 LYS A C 1
ATOM 3979 O O . LYS A 1 505 ? -11.968 -0.540 42.935 1.00 90.00 505 LYS A O 1
ATOM 3984 N N . MET A 1 506 ? -11.249 -0.468 40.805 1.00 90.62 506 MET A N 1
ATOM 3985 C CA . MET A 1 506 ? -12.363 -1.225 40.221 1.00 90.62 506 MET A CA 1
ATOM 3986 C C . MET A 1 506 ? -12.252 -2.744 40.446 1.00 90.62 506 MET A C 1
ATOM 3988 O O . MET A 1 506 ? -13.164 -3.488 40.095 1.00 90.62 506 MET A O 1
ATOM 3992 N N . GLY A 1 507 ? -11.139 -3.227 41.013 1.00 86.81 507 GLY A N 1
ATOM 3993 C CA . GLY A 1 507 ? -10.906 -4.646 41.293 1.00 86.81 507 GLY A CA 1
ATOM 3994 C C . GLY A 1 507 ? -10.550 -5.500 40.070 1.00 86.81 507 GLY A C 1
ATOM 3995 O O . GLY A 1 507 ? -10.459 -6.721 40.193 1.00 86.81 507 GLY A O 1
ATOM 3996 N N . TRP A 1 508 ? -10.323 -4.889 38.903 1.00 87.56 508 TRP A N 1
ATOM 3997 C CA . TRP A 1 508 ? -9.924 -5.578 37.667 1.00 87.56 508 TRP A CA 1
ATOM 3998 C C . TRP A 1 508 ? -8.476 -6.064 37.710 1.00 87.56 508 TRP A C 1
ATOM 4000 O O . TRP A 1 508 ? -8.141 -7.086 37.117 1.00 87.56 508 TRP A O 1
ATOM 4010 N N . ALA A 1 509 ? -7.622 -5.346 38.439 1.00 81.38 509 ALA A N 1
ATOM 4011 C CA . ALA A 1 509 ? -6.238 -5.719 38.674 1.00 81.38 509 ALA A CA 1
ATOM 4012 C C . ALA A 1 509 ? -6.006 -5.924 40.172 1.00 81.38 509 ALA A C 1
ATOM 4014 O O . ALA A 1 509 ? -6.350 -5.076 40.995 1.00 81.38 509 ALA A O 1
ATOM 4015 N N . LYS A 1 510 ? -5.396 -7.051 40.541 1.00 78.94 510 LYS A N 1
ATOM 4016 C CA . LYS A 1 510 ? -4.911 -7.274 41.906 1.00 78.94 510 LYS A CA 1
ATOM 4017 C C . LYS A 1 510 ? -3.446 -6.866 41.956 1.00 78.94 510 LYS A C 1
ATOM 4019 O O . LYS A 1 510 ? -2.685 -7.207 41.054 1.00 78.94 510 LYS A O 1
ATOM 4024 N N . GLY A 1 511 ? -3.061 -6.144 43.007 1.00 76.69 511 GLY A N 1
ATOM 4025 C CA . GLY A 1 511 ? -1.657 -5.815 43.244 1.00 76.69 511 GLY A CA 1
ATOM 4026 C C . GLY A 1 511 ? -0.793 -7.081 43.331 1.00 76.69 511 GLY A C 1
ATOM 4027 O O . GLY A 1 511 ? -1.320 -8.165 43.618 1.00 76.69 511 GLY A O 1
ATOM 4028 N N . PRO A 1 512 ? 0.523 -6.968 43.094 1.00 71.62 512 PRO A N 1
ATOM 4029 C CA . PRO A 1 512 ? 1.427 -8.102 43.188 1.00 71.62 512 PRO A CA 1
ATOM 4030 C C . PRO A 1 512 ? 1.398 -8.641 44.620 1.00 71.62 512 PRO A C 1
ATOM 4032 O O . PRO A 1 512 ? 1.867 -8.001 45.558 1.00 71.62 512 PRO A O 1
ATOM 4035 N N . LYS A 1 513 ? 0.807 -9.822 44.807 1.00 67.19 513 LYS A N 1
ATOM 4036 C CA . LYS A 1 513 ? 0.961 -10.578 46.050 1.00 67.19 513 LYS A CA 1
ATOM 4037 C C . LYS A 1 513 ? 2.274 -11.343 45.955 1.00 67.19 513 LYS A C 1
ATOM 4039 O O . LYS A 1 513 ? 2.537 -11.962 44.925 1.00 67.19 513 LYS A O 1
ATOM 4044 N N . ALA A 1 514 ? 3.072 -11.324 47.022 1.00 66.75 514 ALA A N 1
ATOM 4045 C CA . ALA A 1 514 ? 4.208 -12.228 47.142 1.00 66.75 514 ALA A CA 1
ATOM 4046 C C . ALA A 1 514 ? 3.704 -13.660 46.901 1.00 66.75 514 ALA A C 1
ATOM 4048 O O . ALA A 1 514 ? 2.753 -14.095 47.560 1.00 66.75 514 ALA A O 1
ATOM 4049 N N . LYS A 1 515 ? 4.277 -14.361 45.914 1.00 63.81 515 LYS A N 1
ATOM 4050 C CA . LYS A 1 515 ? 3.968 -15.776 45.690 1.00 63.81 515 LYS A CA 1
ATOM 4051 C C . LYS A 1 515 ? 4.274 -16.507 46.996 1.00 63.81 515 LYS A C 1
ATOM 4053 O O . LYS A 1 515 ? 5.417 -16.505 47.439 1.00 63.81 515 LYS A O 1
ATOM 4058 N N . LYS A 1 516 ? 3.259 -17.102 47.626 1.00 67.81 516 LYS A N 1
ATOM 4059 C CA . LYS A 1 516 ? 3.507 -18.096 48.668 1.00 67.81 516 LYS A CA 1
ATOM 4060 C C . LYS A 1 516 ? 4.106 -19.305 47.962 1.00 67.81 516 LYS A C 1
ATOM 4062 O O . LYS A 1 516 ? 3.447 -19.890 47.108 1.00 67.81 516 LYS A O 1
ATOM 4067 N N . GLU A 1 517 ? 5.354 -19.632 48.268 1.00 66.88 517 GLU A N 1
ATOM 4068 C CA . GLU A 1 517 ? 5.932 -20.918 47.890 1.00 66.88 517 GLU A CA 1
ATOM 4069 C C . GLU A 1 517 ? 5.184 -22.000 48.670 1.00 66.88 517 GLU A C 1
ATOM 4071 O O . GLU A 1 517 ? 5.412 -22.206 49.863 1.00 66.88 517 GLU A O 1
ATOM 4076 N N . GLU A 1 518 ? 4.220 -22.650 48.027 1.00 66.06 518 GLU A N 1
ATOM 4077 C CA . GLU A 1 518 ? 3.614 -23.849 48.588 1.00 66.06 518 GLU A CA 1
ATOM 4078 C C . GLU A 1 518 ? 4.668 -24.957 48.524 1.00 66.06 518 GLU A C 1
ATOM 4080 O O . GLU A 1 518 ? 5.036 -25.433 47.450 1.00 66.06 518 GLU A O 1
ATOM 4085 N N . LYS A 1 519 ? 5.226 -25.325 49.685 1.00 67.38 519 LYS A N 1
ATOM 4086 C CA . LYS A 1 519 ? 6.093 -26.500 49.789 1.00 67.38 519 LYS A CA 1
ATOM 4087 C C . LYS A 1 519 ? 5.247 -27.711 49.419 1.00 67.38 519 LYS A C 1
ATOM 4089 O O . LYS A 1 519 ? 4.302 -28.030 50.136 1.00 67.38 519 LYS A O 1
ATOM 4094 N N . ASN A 1 520 ? 5.594 -28.384 48.328 1.00 62.38 520 ASN A N 1
ATOM 4095 C CA . ASN A 1 520 ? 4.994 -29.665 47.978 1.00 62.38 520 ASN A CA 1
ATOM 4096 C C . ASN A 1 520 ? 5.369 -30.678 49.066 1.00 62.38 520 ASN A C 1
ATOM 4098 O O . ASN A 1 520 ? 6.474 -31.216 49.065 1.00 62.38 520 ASN A O 1
ATOM 4102 N N . VAL A 1 521 ? 4.473 -30.887 50.030 1.00 71.12 521 VAL A N 1
ATOM 4103 C CA . VAL A 1 521 ? 4.615 -31.924 51.051 1.00 71.12 521 VAL A CA 1
ATOM 4104 C C . VAL A 1 521 ? 4.098 -33.215 50.436 1.00 71.12 521 VAL A C 1
ATOM 4106 O O . VAL A 1 521 ? 2.899 -33.364 50.214 1.00 71.12 521 VAL A O 1
ATOM 4109 N N . TYR A 1 522 ? 5.012 -34.122 50.114 1.00 71.44 522 TYR A N 1
ATOM 4110 C CA . TYR A 1 522 ? 4.692 -35.480 49.696 1.00 71.44 522 TYR A CA 1
ATOM 4111 C C . TYR A 1 522 ? 5.032 -36.433 50.836 1.00 71.44 522 TYR A C 1
ATOM 4113 O O . TYR A 1 522 ? 6.061 -36.282 51.497 1.00 71.44 522 TYR A O 1
ATOM 4121 N N . ASP A 1 523 ? 4.154 -37.403 51.073 1.00 74.44 523 ASP A N 1
ATOM 4122 C CA . ASP A 1 523 ? 4.443 -38.490 51.995 1.00 74.44 523 ASP A CA 1
ATOM 4123 C C . ASP A 1 523 ? 5.394 -39.473 51.304 1.00 74.44 523 ASP A C 1
ATOM 4125 O O . ASP A 1 523 ? 5.002 -40.232 50.417 1.00 74.44 523 ASP A O 1
ATOM 4129 N N . LEU A 1 524 ? 6.674 -39.402 51.675 1.00 64.44 524 LEU A N 1
ATOM 4130 C CA . LEU A 1 524 ? 7.730 -40.255 51.125 1.00 64.44 524 LEU A CA 1
ATOM 4131 C C . LEU A 1 524 ? 7.472 -41.744 51.398 1.00 64.44 524 LEU A C 1
ATOM 4133 O O . LEU A 1 524 ? 7.971 -42.597 50.666 1.00 64.44 524 LEU A O 1
ATOM 4137 N N . TRP A 1 525 ? 6.711 -42.037 52.454 1.00 67.50 525 TRP A N 1
ATOM 4138 C CA . TRP A 1 525 ? 6.527 -43.371 53.011 1.00 67.50 525 TRP A CA 1
ATOM 4139 C C . TRP A 1 525 ? 5.161 -43.974 52.660 1.00 67.50 525 TRP A C 1
ATOM 4141 O O . TRP A 1 525 ? 4.911 -45.129 52.987 1.00 67.50 525 TRP A O 1
ATOM 4151 N N . ALA A 1 526 ? 4.314 -43.264 51.903 1.00 63.47 526 ALA A N 1
ATOM 4152 C CA . ALA A 1 526 ? 2.984 -43.732 51.491 1.00 63.47 526 ALA A CA 1
ATOM 4153 C C . ALA A 1 526 ? 2.989 -45.063 50.706 1.00 63.47 526 ALA A C 1
ATOM 4155 O O . ALA A 1 526 ? 1.962 -45.727 50.595 1.00 63.47 526 ALA A O 1
ATOM 4156 N N . PHE A 1 527 ? 4.136 -45.467 50.148 1.00 58.22 527 PHE A N 1
ATOM 4157 C CA . PHE A 1 527 ? 4.299 -46.743 49.447 1.00 58.22 527 PHE A CA 1
ATOM 4158 C C . PHE A 1 527 ? 4.867 -47.872 50.327 1.00 58.22 527 PHE A C 1
ATOM 4160 O O . PHE A 1 527 ? 4.932 -49.011 49.859 1.00 58.22 527 PHE A O 1
ATOM 4167 N N . GLU A 1 528 ? 5.279 -47.613 51.573 1.00 55.41 528 GLU A N 1
ATOM 4168 C CA . GLU A 1 528 ? 5.839 -48.651 52.453 1.00 55.41 528 GLU A CA 1
ATOM 4169 C C . GLU A 1 528 ? 4.791 -49.607 53.023 1.00 55.41 528 GLU A C 1
ATOM 4171 O O . GLU A 1 528 ? 5.120 -50.771 53.226 1.00 55.41 528 GLU A O 1
ATOM 4176 N N . ASP A 1 529 ? 3.521 -49.209 53.131 1.00 54.44 529 ASP A N 1
ATOM 4177 C CA . ASP A 1 529 ? 2.430 -50.120 53.527 1.00 54.44 529 ASP A CA 1
ATOM 4178 C C . ASP A 1 529 ? 2.226 -51.283 52.528 1.00 54.44 529 ASP A C 1
ATOM 4180 O O . ASP A 1 529 ? 1.545 -52.265 52.812 1.00 54.44 529 ASP A O 1
ATOM 4184 N N . SER A 1 530 ? 2.875 -51.234 51.357 1.00 54.06 530 SER A N 1
ATOM 4185 C CA . SER A 1 530 ? 2.949 -52.357 50.413 1.00 54.06 530 SER A CA 1
ATOM 4186 C C . SER A 1 530 ? 3.990 -53.428 50.783 1.00 54.06 530 SER A C 1
ATOM 4188 O O . SER A 1 530 ? 4.246 -54.337 49.986 1.00 54.06 530 SER A O 1
ATOM 4190 N N . MET A 1 531 ? 4.615 -53.360 51.967 1.00 53.34 531 MET A N 1
ATOM 4191 C CA . MET A 1 531 ? 5.597 -54.359 52.413 1.00 53.34 531 MET A CA 1
ATOM 4192 C C . MET A 1 531 ? 4.993 -55.757 52.602 1.00 53.34 531 MET A C 1
ATOM 4194 O O . MET A 1 531 ? 5.710 -56.743 52.425 1.00 53.34 531 MET A O 1
ATOM 4198 N N . ASP A 1 532 ? 3.680 -55.847 52.835 1.00 56.22 532 ASP A N 1
ATOM 4199 C CA . ASP A 1 532 ? 2.934 -57.111 52.905 1.00 56.22 532 ASP A CA 1
ATOM 4200 C C . ASP A 1 532 ? 2.817 -57.829 51.543 1.00 56.22 532 ASP A C 1
ATOM 4202 O O . ASP A 1 532 ? 2.548 -59.028 51.493 1.00 56.22 532 ASP A O 1
ATOM 4206 N N . ASN A 1 533 ? 3.081 -57.131 50.428 1.00 56.12 533 ASN A N 1
ATOM 4207 C CA . ASN A 1 533 ? 2.969 -57.673 49.066 1.00 56.12 533 ASN A CA 1
ATOM 4208 C C . ASN A 1 533 ? 4.312 -58.092 48.435 1.00 56.12 533 ASN A C 1
ATOM 4210 O O . ASN A 1 533 ? 4.335 -58.528 47.282 1.00 56.12 533 ASN A O 1
ATOM 4214 N N . LYS A 1 534 ? 5.442 -57.971 49.147 1.00 62.16 534 LYS A N 1
ATOM 4215 C CA . LYS A 1 534 ? 6.766 -58.341 48.612 1.00 62.16 534 LYS A CA 1
ATOM 4216 C C . LYS A 1 534 ? 7.021 -59.841 48.746 1.00 62.16 534 LYS A C 1
ATOM 4218 O O . LYS A 1 534 ? 6.760 -60.461 49.776 1.00 62.16 534 LYS A O 1
ATOM 4223 N N . THR A 1 535 ? 7.581 -60.450 47.706 1.00 65.94 535 THR A N 1
ATOM 4224 C CA . THR A 1 535 ? 7.867 -61.893 47.708 1.00 65.94 535 THR A CA 1
ATOM 4225 C C . THR A 1 535 ? 9.015 -62.231 48.673 1.00 65.94 535 THR A C 1
ATOM 4227 O O . THR A 1 535 ? 9.939 -61.438 48.867 1.00 65.94 535 THR A O 1
ATOM 4230 N N . LYS A 1 536 ? 9.018 -63.440 49.266 1.00 65.69 536 LYS A N 1
ATOM 4231 C CA . LYS A 1 536 ? 10.084 -63.917 50.188 1.00 65.69 536 LYS A CA 1
ATOM 4232 C C . LYS A 1 536 ? 11.507 -63.718 49.637 1.00 65.69 536 LYS A C 1
ATOM 4234 O O . LYS A 1 536 ? 12.451 -63.519 50.398 1.00 65.69 536 LYS A O 1
ATOM 4239 N N . THR A 1 537 ? 11.658 -63.755 48.316 1.00 63.66 537 THR A N 1
ATOM 4240 C CA . THR A 1 537 ? 12.919 -63.571 47.588 1.00 63.66 537 THR A CA 1
ATOM 4241 C C . THR A 1 537 ? 13.400 -62.115 47.569 1.00 63.66 537 THR A C 1
ATOM 4243 O O . THR A 1 537 ? 14.606 -61.879 47.583 1.00 63.66 537 THR A O 1
ATOM 4246 N N . GLU A 1 538 ? 12.492 -61.135 47.557 1.00 62.50 538 GLU A N 1
ATOM 4247 C CA . GLU A 1 538 ? 12.811 -59.698 47.598 1.00 62.50 538 GLU A CA 1
ATOM 4248 C C . GLU A 1 538 ? 13.212 -59.256 49.007 1.00 62.50 538 GLU A C 1
ATOM 4250 O O . GLU A 1 538 ? 14.202 -58.544 49.174 1.00 62.50 538 GLU A O 1
ATOM 4255 N N . LEU A 1 539 ? 12.525 -59.775 50.029 1.00 63.84 539 LEU A N 1
ATOM 4256 C CA . LEU A 1 539 ? 12.899 -59.599 51.437 1.00 63.84 539 LEU A CA 1
ATOM 4257 C C . LEU A 1 539 ? 14.295 -60.169 51.735 1.00 63.84 539 LEU A C 1
ATOM 4259 O O . LEU A 1 539 ? 15.081 -59.547 52.443 1.00 63.84 539 LEU A O 1
ATOM 4263 N N . ALA A 1 540 ? 14.651 -61.309 51.136 1.00 61.03 540 ALA A N 1
ATOM 4264 C CA . ALA A 1 540 ? 15.971 -61.918 51.305 1.00 61.03 540 ALA A CA 1
ATOM 4265 C C . ALA A 1 540 ? 17.118 -61.133 50.633 1.00 61.03 540 ALA A C 1
ATOM 4267 O O . ALA A 1 540 ? 18.274 -61.312 51.022 1.00 61.03 540 ALA A O 1
ATOM 4268 N N . ARG A 1 541 ? 16.828 -60.276 49.638 1.00 60.88 541 ARG A N 1
ATOM 4269 C CA . ARG A 1 541 ? 17.823 -59.380 49.011 1.00 60.88 541 ARG A CA 1
ATOM 4270 C C . ARG A 1 541 ? 18.091 -58.131 49.843 1.00 60.88 541 ARG A C 1
ATOM 4272 O O . ARG A 1 541 ? 19.186 -57.582 49.753 1.00 60.88 541 ARG A O 1
ATOM 4279 N N . MET A 1 542 ? 17.153 -57.727 50.699 1.00 62.47 542 MET A N 1
ATOM 4280 C CA . MET A 1 542 ? 17.349 -56.670 51.694 1.00 62.47 542 MET A CA 1
ATOM 4281 C C . MET A 1 542 ? 18.169 -57.200 52.886 1.00 62.47 542 MET A C 1
ATOM 4283 O O . MET A 1 542 ? 17.728 -57.199 54.032 1.00 62.47 542 MET A O 1
ATOM 4287 N N . ARG A 1 543 ? 19.382 -57.707 52.629 1.00 59.03 543 ARG A N 1
ATOM 4288 C CA . ARG A 1 543 ? 20.329 -58.064 53.694 1.00 59.03 543 ARG A CA 1
ATOM 4289 C C . ARG A 1 543 ? 20.906 -56.782 54.287 1.00 59.03 543 ARG A C 1
ATOM 4291 O O . ARG A 1 543 ? 21.765 -56.137 53.693 1.00 59.03 543 ARG A O 1
ATOM 4298 N N . MET A 1 544 ? 20.414 -56.422 55.466 1.00 59.44 544 MET A N 1
ATOM 4299 C CA . MET A 1 544 ? 20.870 -55.275 56.249 1.00 59.44 544 MET A CA 1
ATOM 4300 C C . MET A 1 544 ? 22.319 -55.504 56.709 1.00 59.44 544 MET A C 1
ATOM 4302 O O . MET A 1 544 ? 22.567 -56.220 57.674 1.00 59.44 544 MET A O 1
ATOM 4306 N N . HIS A 1 545 ? 23.293 -54.910 56.012 1.00 65.00 545 HIS A N 1
ATOM 4307 C CA . HIS A 1 545 ? 24.699 -54.902 56.447 1.00 65.00 545 HIS A CA 1
ATOM 4308 C C . HIS A 1 545 ? 24.955 -53.962 57.636 1.00 65.00 545 HIS A C 1
ATOM 4310 O O . HIS A 1 545 ? 26.018 -54.030 58.251 1.00 65.00 545 HIS A O 1
ATOM 4316 N N . MET A 1 546 ? 23.995 -53.096 57.974 1.00 73.12 546 MET A N 1
ATOM 4317 C CA . MET A 1 546 ? 24.105 -52.164 59.090 1.00 73.12 546 MET A CA 1
ATOM 4318 C C . MET A 1 546 ? 23.339 -52.712 60.302 1.00 73.12 546 MET A C 1
ATOM 4320 O O . MET A 1 546 ? 22.122 -52.892 60.210 1.00 73.12 546 MET A O 1
ATOM 4324 N N . PRO A 1 547 ? 24.010 -52.999 61.435 1.00 76.12 547 PRO A N 1
ATOM 4325 C CA . PRO A 1 547 ? 23.306 -53.358 62.656 1.00 76.12 547 PRO A CA 1
ATOM 4326 C C . PRO A 1 547 ? 22.465 -52.165 63.115 1.00 76.12 547 PRO A C 1
ATOM 4328 O O . PRO A 1 547 ? 22.904 -51.017 63.024 1.00 76.12 547 PRO A O 1
ATOM 4331 N N . ALA A 1 548 ? 21.260 -52.439 63.613 1.00 78.00 548 ALA A N 1
ATOM 4332 C CA . ALA A 1 548 ? 20.375 -51.396 64.109 1.00 78.00 548 ALA A CA 1
ATOM 4333 C C . ALA A 1 548 ? 21.072 -50.558 65.201 1.00 78.00 548 ALA A C 1
ATOM 4335 O O . ALA A 1 548 ? 21.804 -51.122 66.029 1.00 78.00 548 ALA A O 1
ATOM 4336 N N . PRO A 1 549 ? 20.856 -49.228 65.230 1.00 83.06 549 PRO A N 1
ATOM 4337 C CA . PRO A 1 549 ? 21.376 -48.394 66.301 1.00 83.06 549 PRO A CA 1
ATOM 4338 C C . PRO A 1 549 ? 20.838 -48.915 67.635 1.00 83.06 549 PRO A C 1
ATOM 4340 O O . PRO A 1 549 ? 19.633 -49.105 67.807 1.00 83.06 549 PRO A O 1
ATOM 4343 N N . LYS A 1 550 ? 21.741 -49.190 68.580 1.00 82.75 550 LYS A N 1
ATOM 4344 C CA . LYS A 1 550 ? 21.343 -49.678 69.901 1.00 82.75 550 LYS A CA 1
ATOM 4345 C C . LYS A 1 550 ? 20.629 -48.544 70.624 1.00 82.75 550 LYS A C 1
ATOM 4347 O O . LYS A 1 550 ? 21.212 -47.479 70.821 1.00 82.75 550 LYS A O 1
ATOM 4352 N N . MET A 1 551 ? 19.379 -48.780 71.009 1.00 83.00 551 MET A N 1
ATOM 4353 C CA . MET A 1 551 ? 18.665 -47.860 71.885 1.00 83.00 551 MET A CA 1
ATOM 4354 C C . MET A 1 551 ? 19.450 -47.707 73.195 1.00 83.00 551 MET A C 1
ATOM 4356 O O . MET A 1 551 ? 20.071 -48.681 73.642 1.00 83.00 551 MET A O 1
ATOM 4360 N N . PRO A 1 552 ? 19.458 -46.510 73.805 1.00 78.75 552 PRO A N 1
ATOM 4361 C CA . PRO A 1 552 ? 20.028 -46.356 75.133 1.00 78.75 552 PRO A CA 1
ATOM 4362 C C . PRO A 1 552 ? 19.349 -47.347 76.080 1.00 78.75 552 PRO A C 1
ATOM 4364 O O . PRO A 1 552 ? 18.154 -47.629 75.954 1.00 78.75 552 PRO A O 1
ATOM 4367 N N . LEU A 1 553 ? 20.132 -47.908 77.000 1.00 81.06 553 LEU A N 1
ATOM 4368 C CA . LEU A 1 553 ? 19.595 -48.840 77.981 1.00 81.06 553 LEU A CA 1
ATOM 4369 C C . LEU A 1 553 ? 18.500 -48.134 78.794 1.00 81.06 553 LEU A C 1
ATOM 4371 O O . LEU A 1 553 ? 18.669 -46.956 79.130 1.00 81.06 553 LEU A O 1
ATOM 4375 N N . PRO A 1 554 ? 17.394 -48.826 79.118 1.00 78.50 554 PRO A N 1
ATOM 4376 C CA . PRO A 1 554 ? 16.390 -48.290 80.020 1.00 78.50 554 PRO A CA 1
ATOM 4377 C C . PRO A 1 554 ? 17.054 -47.822 81.314 1.00 78.50 554 PRO A C 1
ATOM 4379 O O . PRO A 1 554 ? 17.785 -48.569 81.964 1.00 78.50 554 PRO A O 1
ATOM 4382 N N . ILE A 1 555 ? 16.832 -46.562 81.664 1.00 65.75 555 ILE A N 1
ATOM 4383 C CA . ILE A 1 555 ? 17.439 -45.951 82.843 1.00 65.75 555 ILE A CA 1
ATOM 4384 C C . ILE A 1 555 ? 16.702 -46.514 84.063 1.00 65.75 555 ILE A C 1
ATOM 4386 O O . ILE A 1 555 ? 15.486 -46.365 84.166 1.00 65.75 555 ILE A O 1
ATOM 4390 N N . HIS A 1 556 ? 17.398 -47.211 84.961 1.00 64.12 556 HIS A N 1
ATOM 4391 C CA . HIS A 1 556 ? 16.830 -47.722 86.225 1.00 64.12 556 HIS A CA 1
ATOM 4392 C C . HIS A 1 556 ? 17.534 -47.154 87.470 1.00 64.12 556 HIS A C 1
ATOM 4394 O O . HIS A 1 556 ? 17.178 -47.521 88.583 1.00 64.12 556 HIS A O 1
ATOM 4400 N N . ALA A 1 557 ? 18.517 -46.261 87.305 1.00 59.97 557 ALA A N 1
ATOM 4401 C CA . ALA A 1 557 ? 19.467 -45.927 88.370 1.00 59.97 557 ALA A CA 1
ATOM 4402 C C . ALA A 1 557 ? 19.283 -44.552 89.042 1.00 59.97 557 ALA A C 1
ATOM 4404 O O . ALA A 1 557 ? 19.946 -44.295 90.036 1.00 59.97 557 ALA A O 1
ATOM 4405 N N . GLU A 1 558 ? 18.395 -43.672 88.571 1.00 65.06 558 GLU A N 1
ATOM 4406 C CA . GLU A 1 558 ? 18.251 -42.324 89.156 1.00 65.06 558 GLU A CA 1
ATOM 4407 C C . GLU A 1 558 ? 16.780 -41.902 89.231 1.00 65.06 558 GLU A C 1
ATOM 4409 O O . GLU A 1 558 ? 16.340 -40.926 88.623 1.00 65.06 558 GLU A O 1
ATOM 4414 N N . SER A 1 559 ? 15.978 -42.663 89.983 1.00 70.56 559 SER A N 1
ATOM 4415 C CA . SER A 1 559 ? 14.725 -42.100 90.491 1.00 70.56 559 SER A CA 1
ATOM 4416 C C . SER A 1 559 ? 15.078 -40.962 91.453 1.00 70.56 559 SER A C 1
ATOM 4418 O O . SER A 1 559 ? 16.037 -41.091 92.210 1.00 70.56 559 SER A O 1
ATOM 4420 N N . TYR A 1 560 ? 14.308 -39.873 91.455 1.00 72.44 560 TYR A N 1
ATOM 4421 C CA . TYR A 1 560 ? 14.560 -38.705 92.315 1.00 72.44 560 TYR A CA 1
ATOM 4422 C C . TYR A 1 560 ? 14.648 -39.049 93.819 1.00 72.44 560 TYR A C 1
ATOM 4424 O O . TYR A 1 560 ? 15.205 -38.278 94.593 1.00 72.44 560 TYR A O 1
ATOM 4432 N N . ASN A 1 561 ? 14.125 -40.211 94.230 1.00 79.19 561 ASN A N 1
ATOM 4433 C CA . ASN A 1 561 ? 14.184 -40.718 95.597 1.00 79.19 561 ASN A CA 1
ATOM 4434 C C . ASN A 1 561 ? 14.725 -42.165 95.625 1.00 79.19 561 ASN A C 1
ATOM 4436 O O . ASN A 1 561 ? 13.930 -43.106 95.720 1.00 79.19 561 ASN A O 1
ATOM 4440 N N . PRO A 1 562 ? 16.044 -42.377 95.460 1.00 80.62 562 PRO A N 1
ATOM 4441 C CA . PRO A 1 562 ? 16.618 -43.715 95.489 1.00 80.62 562 PRO A CA 1
ATOM 4442 C C . PRO A 1 562 ? 16.681 -44.256 96.932 1.00 80.62 562 PRO A C 1
ATOM 4444 O O . PRO A 1 562 ? 16.755 -43.469 97.877 1.00 80.62 562 PRO A O 1
ATOM 4447 N N . PRO A 1 563 ? 16.678 -45.589 97.129 1.00 79.44 563 PRO A N 1
ATOM 4448 C CA . PRO A 1 563 ? 16.993 -46.171 98.430 1.00 79.44 563 PRO A CA 1
ATOM 4449 C C . PRO A 1 563 ? 18.402 -45.759 98.871 1.00 79.44 563 PRO A C 1
ATOM 4451 O O . PRO A 1 563 ? 19.282 -45.571 98.030 1.00 79.44 563 PRO A O 1
ATOM 4454 N N . GLU A 1 564 ? 18.626 -45.661 100.183 1.00 76.62 564 GLU A N 1
ATOM 4455 C CA . GLU A 1 564 ? 19.885 -45.150 100.747 1.00 76.62 564 GLU A CA 1
ATOM 4456 C C . GLU A 1 564 ? 21.123 -45.937 100.285 1.00 76.62 564 GLU A C 1
ATOM 4458 O O . GLU A 1 564 ? 22.183 -45.348 100.114 1.00 76.62 564 GLU A O 1
ATOM 4463 N N . GLU A 1 565 ? 20.974 -47.227 99.974 1.00 79.38 565 GLU A N 1
ATOM 4464 C CA . GLU A 1 565 ? 22.036 -48.096 99.441 1.00 79.38 565 GLU A CA 1
ATOM 4465 C C . GLU A 1 565 ? 22.623 -47.627 98.092 1.00 79.38 565 GLU A C 1
ATOM 4467 O O . GLU A 1 565 ? 23.731 -48.018 97.738 1.00 79.38 565 GLU A O 1
ATOM 4472 N N . TYR A 1 566 ? 21.895 -46.803 97.326 1.00 75.81 566 TYR A N 1
ATOM 4473 C CA . TYR A 1 566 ? 22.345 -46.261 96.035 1.00 75.81 566 TYR A CA 1
ATOM 4474 C C . TYR A 1 566 ? 22.945 -44.852 96.143 1.00 75.81 566 TYR A C 1
ATOM 4476 O O . TYR A 1 566 ? 23.442 -44.318 95.148 1.00 75.81 566 TYR A O 1
ATOM 4484 N N . LEU A 1 567 ? 22.884 -44.220 97.319 1.00 81.06 567 LEU A N 1
ATOM 4485 C CA . LEU A 1 567 ? 23.535 -42.935 97.546 1.00 81.06 567 LEU A CA 1
ATOM 4486 C C . LEU A 1 567 ? 25.037 -43.167 97.718 1.00 81.06 567 LEU A C 1
ATOM 4488 O O . LEU A 1 567 ? 25.455 -43.958 98.553 1.00 81.06 567 LEU A O 1
ATOM 4492 N N . PHE A 1 568 ? 25.856 -42.457 96.941 1.00 81.38 568 PHE A N 1
ATOM 4493 C CA . PHE A 1 568 ? 27.308 -42.582 97.049 1.00 81.38 568 PHE A CA 1
ATOM 4494 C C . PHE A 1 568 ? 27.820 -42.210 98.443 1.00 81.38 568 PHE A C 1
ATOM 4496 O O . PHE A 1 568 ? 27.477 -41.148 98.979 1.00 81.38 568 PHE A O 1
ATOM 4503 N N . ASP A 1 569 ? 28.759 -43.008 98.943 1.00 85.88 569 ASP A N 1
ATOM 4504 C CA . ASP A 1 569 ? 29.581 -42.640 100.090 1.00 85.88 569 ASP A CA 1
ATOM 4505 C C . ASP A 1 569 ? 30.502 -41.454 99.755 1.00 85.88 569 ASP A C 1
ATOM 4507 O O . ASP A 1 569 ? 30.856 -41.196 98.600 1.00 85.88 569 ASP A O 1
ATOM 4511 N N . GLU A 1 570 ? 30.952 -40.720 100.775 1.00 84.00 570 GLU A N 1
ATOM 4512 C CA . GLU A 1 570 ? 31.809 -39.537 100.591 1.00 84.00 570 GLU A CA 1
ATOM 4513 C C . GLU A 1 570 ? 33.148 -39.852 99.888 1.00 84.00 570 GLU A C 1
ATOM 4515 O O . GLU A 1 570 ? 33.692 -39.013 99.161 1.00 84.00 570 GLU A O 1
ATOM 4520 N N . GLU A 1 571 ? 33.681 -41.068 100.044 1.00 84.62 571 GLU A N 1
ATOM 4521 C CA . GLU A 1 571 ? 34.870 -41.523 99.308 1.00 84.62 571 GLU A CA 1
ATOM 4522 C C . GLU A 1 571 ? 34.566 -41.848 97.839 1.00 84.62 571 GLU A C 1
ATOM 4524 O O . GLU A 1 571 ? 35.358 -41.524 96.945 1.00 84.62 571 GLU A O 1
ATOM 4529 N N . GLU A 1 572 ? 33.405 -42.445 97.567 1.00 84.62 572 GLU A N 1
ATOM 4530 C CA . GLU A 1 572 ? 32.962 -42.784 96.216 1.00 84.62 572 GLU A CA 1
ATOM 4531 C C . GLU A 1 572 ? 32.610 -41.535 95.411 1.00 84.62 572 GLU A C 1
ATOM 4533 O O . GLU A 1 572 ? 33.019 -41.430 94.255 1.00 84.62 572 GLU A O 1
ATOM 4538 N N . LYS A 1 573 ? 31.986 -40.523 96.033 1.00 82.94 573 LYS A N 1
ATOM 4539 C CA . LYS A 1 573 ? 31.767 -39.201 95.416 1.00 82.94 573 LYS A CA 1
ATOM 4540 C C . LYS A 1 573 ? 33.079 -38.564 94.958 1.00 82.94 573 LYS A C 1
ATOM 4542 O O . LYS A 1 573 ? 33.160 -38.009 93.857 1.00 82.94 573 LYS A O 1
ATOM 4547 N N . LYS A 1 574 ? 34.137 -38.651 95.776 1.00 84.12 574 LYS A N 1
ATOM 4548 C CA . LYS A 1 574 ? 35.471 -38.136 95.416 1.00 84.12 574 LYS A CA 1
ATOM 4549 C C . LYS A 1 574 ? 36.085 -38.909 94.249 1.00 84.12 574 LYS A C 1
ATOM 4551 O O . LYS A 1 574 ? 36.582 -38.285 93.316 1.00 84.12 574 LYS A O 1
ATOM 4556 N N . LYS A 1 575 ? 36.005 -40.244 94.244 1.00 85.19 575 LYS A N 1
ATOM 4557 C CA . LYS A 1 575 ? 36.465 -41.058 93.100 1.00 85.19 575 LYS A CA 1
ATOM 4558 C C . LYS A 1 575 ? 35.663 -40.778 91.827 1.00 85.19 575 LYS A C 1
ATOM 4560 O O . LYS A 1 575 ? 36.246 -40.640 90.755 1.00 85.19 575 LYS A O 1
ATOM 4565 N N . TYR A 1 576 ? 34.345 -40.654 91.935 1.00 82.25 576 TYR A N 1
ATOM 4566 C CA . TYR A 1 576 ? 33.452 -40.397 90.809 1.00 82.25 576 TYR A CA 1
ATOM 4567 C C . TYR A 1 576 ? 33.708 -39.019 90.183 1.00 82.25 576 TYR A C 1
ATOM 4569 O O . TYR A 1 576 ? 33.898 -38.912 88.972 1.00 82.25 576 TYR A O 1
ATOM 4577 N N . SER A 1 577 ? 33.813 -37.972 91.010 1.00 81.31 577 SER A N 1
ATOM 4578 C CA . SER A 1 577 ? 34.162 -36.617 90.556 1.00 81.31 577 SER A CA 1
ATOM 4579 C C . SER A 1 577 ? 35.546 -36.551 89.909 1.00 81.31 577 SER A C 1
ATOM 4581 O O . SER A 1 577 ? 35.691 -35.919 88.862 1.00 81.31 577 SER A O 1
ATOM 4583 N N . TYR A 1 578 ? 36.538 -37.249 90.471 1.00 84.25 578 TYR A N 1
ATOM 4584 C CA . TYR A 1 578 ? 37.869 -37.353 89.876 1.00 84.25 578 TYR A CA 1
ATOM 4585 C C . TYR A 1 578 ? 37.819 -38.015 88.491 1.00 84.25 578 TYR A C 1
ATOM 4587 O O . TYR A 1 578 ? 38.348 -37.466 87.525 1.00 84.25 578 TYR A O 1
ATOM 4595 N N . ASN A 1 579 ? 37.104 -39.137 88.364 1.00 80.94 579 ASN A N 1
ATOM 4596 C CA . ASN A 1 579 ? 36.951 -39.855 87.097 1.00 80.94 579 ASN A CA 1
ATOM 4597 C C . ASN A 1 579 ? 36.201 -39.033 86.037 1.00 80.94 579 ASN A C 1
ATOM 4599 O O . ASN A 1 579 ? 36.569 -39.063 84.863 1.00 80.94 579 ASN A O 1
ATOM 4603 N N . ILE A 1 580 ? 35.181 -38.263 86.430 1.00 81.06 580 ILE A N 1
ATOM 4604 C CA . ILE A 1 580 ? 34.475 -37.344 85.524 1.00 81.06 580 ILE A CA 1
ATOM 4605 C C . ILE A 1 580 ? 35.401 -36.232 85.042 1.00 81.06 580 ILE A C 1
ATOM 4607 O O . ILE A 1 580 ? 35.394 -35.898 83.857 1.00 81.06 580 ILE A O 1
ATOM 4611 N N . LEU A 1 581 ? 36.193 -35.651 85.944 1.00 77.31 581 LEU A N 1
ATOM 4612 C CA . LEU A 1 581 ? 37.175 -34.628 85.595 1.00 77.31 581 LEU A CA 1
ATOM 4613 C C . LEU A 1 581 ? 38.202 -35.175 84.606 1.00 77.31 581 LEU A C 1
ATOM 4615 O O . LEU A 1 581 ? 38.449 -34.538 83.585 1.00 77.31 581 LEU A O 1
ATOM 4619 N N . GLU A 1 582 ? 38.733 -36.374 84.850 1.00 80.38 582 GLU A N 1
ATOM 4620 C CA . GLU A 1 582 ? 39.680 -37.030 83.947 1.00 80.38 582 GLU A CA 1
ATOM 4621 C C . GLU A 1 582 ? 39.049 -37.342 82.578 1.00 80.38 582 GLU A C 1
ATOM 4623 O O . GLU A 1 582 ? 39.655 -37.088 81.533 1.00 80.38 582 GLU A O 1
ATOM 4628 N N . PHE A 1 583 ? 37.808 -37.838 82.560 1.00 77.94 583 PHE A N 1
ATOM 4629 C CA . PHE A 1 583 ? 37.071 -38.126 81.330 1.00 77.94 583 PHE A CA 1
ATOM 4630 C C . PHE A 1 583 ? 36.790 -36.855 80.521 1.00 77.94 583 PHE A C 1
ATOM 4632 O O . PHE A 1 583 ? 37.036 -36.822 79.314 1.00 77.94 583 PHE A O 1
ATOM 4639 N N . ASN A 1 584 ? 36.343 -35.783 81.176 1.00 77.12 584 ASN A N 1
ATOM 4640 C CA . ASN A 1 584 ? 36.104 -34.492 80.535 1.00 77.12 584 ASN A CA 1
ATOM 4641 C C . ASN A 1 584 ? 37.400 -33.863 80.019 1.00 77.12 584 ASN A C 1
ATOM 4643 O O . ASN A 1 584 ? 37.392 -33.272 78.938 1.00 77.12 584 ASN A O 1
ATOM 4647 N N . LEU A 1 585 ? 38.521 -34.041 80.728 1.00 78.38 585 LEU A N 1
ATOM 4648 C CA . LEU A 1 585 ? 39.833 -33.615 80.244 1.00 78.38 585 LEU A CA 1
ATOM 4649 C C . LEU A 1 585 ? 40.207 -34.376 78.965 1.00 78.38 585 LEU A C 1
ATOM 4651 O O . LEU A 1 585 ? 40.540 -33.759 77.954 1.00 78.38 585 LEU A O 1
ATOM 4655 N N . LYS A 1 586 ? 40.083 -35.710 78.965 1.00 77.00 586 LYS A N 1
ATOM 4656 C CA . LYS A 1 586 ? 40.351 -36.547 77.781 1.00 77.00 586 LYS A CA 1
ATOM 4657 C C . LYS A 1 586 ? 39.438 -36.184 76.608 1.00 77.00 586 LYS A C 1
ATOM 4659 O O . LYS A 1 586 ? 39.916 -36.082 75.479 1.00 77.00 586 LYS A O 1
ATOM 4664 N N . LEU A 1 587 ? 38.157 -35.912 76.857 1.00 73.81 587 LEU A N 1
ATOM 4665 C CA . LEU A 1 587 ? 37.202 -35.485 75.832 1.00 73.81 587 LEU A CA 1
ATOM 4666 C C . LEU A 1 587 ? 37.537 -34.091 75.276 1.00 73.81 587 LEU A C 1
ATOM 4668 O O . LEU A 1 587 ? 37.402 -33.859 74.075 1.00 73.81 587 LEU A O 1
ATOM 4672 N N . ALA A 1 588 ? 37.996 -33.165 76.123 1.00 74.19 588 ALA A N 1
ATOM 4673 C CA . ALA A 1 588 ? 38.446 -31.839 75.708 1.00 74.19 588 ALA A CA 1
ATOM 4674 C C . ALA A 1 588 ? 39.713 -31.917 74.845 1.00 74.19 588 ALA A C 1
ATOM 4676 O O . ALA A 1 588 ? 39.768 -31.279 73.793 1.00 74.19 588 ALA A O 1
ATOM 4677 N N . HIS A 1 589 ? 40.680 -32.759 75.223 1.00 76.75 589 HIS A N 1
ATOM 4678 C CA . HIS A 1 589 ? 41.854 -33.053 74.399 1.00 76.75 589 HIS A CA 1
ATOM 4679 C C . HIS A 1 589 ? 41.462 -33.668 73.049 1.00 76.75 589 HIS A C 1
ATOM 4681 O O . HIS A 1 589 ? 41.979 -33.246 72.015 1.00 76.75 589 HIS A O 1
ATOM 4687 N N . LEU A 1 590 ? 40.501 -34.596 73.029 1.00 70.88 590 LEU A N 1
ATOM 4688 C CA . LEU A 1 590 ? 39.994 -35.198 71.794 1.00 70.88 590 LEU A CA 1
ATOM 4689 C C . LEU A 1 590 ? 39.296 -34.157 70.899 1.00 70.88 590 LEU A C 1
ATOM 4691 O O . LEU A 1 590 ? 39.564 -34.078 69.704 1.00 70.88 590 LEU A O 1
ATOM 4695 N N . ARG A 1 591 ? 38.435 -33.303 71.471 1.00 68.31 591 ARG A N 1
ATOM 4696 C CA . ARG A 1 591 ? 37.764 -32.213 70.742 1.00 68.31 591 ARG A CA 1
ATOM 4697 C C . ARG A 1 591 ? 38.761 -31.194 70.194 1.00 68.31 591 ARG A C 1
ATOM 4699 O O . ARG A 1 591 ? 38.595 -30.761 69.060 1.00 68.31 591 ARG A O 1
ATOM 4706 N N . ALA A 1 592 ? 39.794 -30.838 70.957 1.00 68.50 592 ALA A N 1
ATOM 4707 C CA . ALA A 1 592 ? 40.871 -29.961 70.499 1.00 68.50 592 ALA A CA 1
ATOM 4708 C C . ALA A 1 592 ? 41.680 -30.600 69.357 1.00 68.50 592 ALA A C 1
ATOM 4710 O O . ALA A 1 592 ? 41.991 -29.927 68.375 1.00 68.50 592 ALA A O 1
ATOM 4711 N N . PHE A 1 593 ? 41.947 -31.907 69.440 1.00 68.94 593 PHE A N 1
ATOM 4712 C CA . PHE A 1 593 ? 42.603 -32.669 68.377 1.00 68.94 593 PHE A CA 1
ATOM 4713 C C . PHE A 1 593 ? 41.786 -32.659 67.075 1.00 68.94 593 PHE A C 1
ATOM 4715 O O . PHE A 1 593 ? 42.334 -32.395 66.007 1.00 68.94 593 PHE A O 1
ATOM 4722 N N . PHE A 1 594 ? 40.465 -32.854 67.153 1.00 60.25 594 PHE A N 1
ATOM 4723 C CA . PHE A 1 594 ? 39.593 -32.794 65.975 1.00 60.25 594 PHE A CA 1
ATOM 4724 C C . PHE A 1 594 ? 39.393 -31.370 65.431 1.00 60.25 594 PHE A C 1
ATOM 4726 O O . PHE A 1 594 ? 39.302 -31.209 64.218 1.00 60.25 594 PHE A O 1
ATOM 4733 N N . ARG A 1 595 ? 39.393 -30.335 66.285 1.00 59.62 595 ARG A N 1
ATOM 4734 C CA . ARG A 1 595 ? 39.297 -28.923 65.858 1.00 59.62 595 ARG A CA 1
ATOM 4735 C C . ARG A 1 595 ? 40.524 -28.442 65.082 1.00 59.62 595 ARG A C 1
ATOM 4737 O O . ARG A 1 595 ? 40.382 -27.630 64.177 1.00 59.62 595 ARG A O 1
ATOM 4744 N N . ASN A 1 596 ? 41.707 -28.948 65.429 1.00 60.03 596 ASN A N 1
ATOM 4745 C CA . ASN A 1 596 ? 42.964 -28.614 64.752 1.00 60.03 596 ASN A CA 1
ATOM 4746 C C . ASN A 1 596 ? 43.260 -29.511 63.541 1.00 60.03 596 ASN A C 1
ATOM 4748 O O . ASN A 1 596 ? 44.253 -29.298 62.846 1.00 60.03 596 ASN A O 1
ATOM 4752 N N . SER A 1 597 ? 42.420 -30.512 63.271 1.00 59.72 597 SER A N 1
ATOM 4753 C CA . SER A 1 597 ? 42.574 -31.363 62.098 1.00 59.72 597 SER A CA 1
ATOM 4754 C C . SER A 1 597 ? 41.957 -30.684 60.872 1.00 59.72 597 SER A C 1
ATOM 4756 O O . SER A 1 597 ? 40.798 -30.273 60.890 1.00 59.72 597 SER A O 1
ATOM 4758 N N . ILE A 1 598 ? 42.731 -30.595 59.784 1.00 57.91 598 ILE A N 1
ATOM 4759 C CA . ILE A 1 598 ? 42.381 -29.983 58.480 1.00 57.91 598 ILE A CA 1
ATOM 4760 C C . ILE A 1 598 ? 41.016 -30.447 57.938 1.00 57.91 598 ILE A C 1
ATOM 4762 O O . ILE A 1 598 ? 40.342 -29.712 57.216 1.00 57.91 598 ILE A O 1
ATOM 4766 N N . ILE A 1 599 ? 40.574 -31.637 58.344 1.00 58.09 599 ILE A N 1
ATOM 4767 C CA . ILE A 1 599 ? 39.294 -32.237 57.966 1.00 58.09 599 ILE A CA 1
ATOM 4768 C C . ILE A 1 599 ? 38.100 -31.369 58.406 1.00 58.09 599 ILE A C 1
ATOM 4770 O O .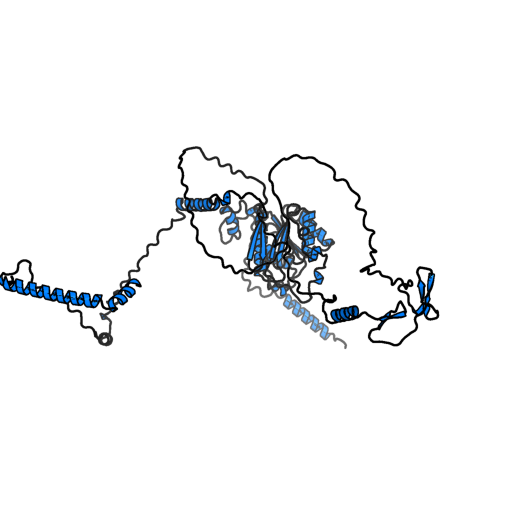 ILE A 1 599 ? 37.119 -31.302 57.671 1.00 58.09 599 ILE A O 1
ATOM 4774 N N . TRP A 1 600 ? 38.178 -30.654 59.537 1.00 52.09 600 TRP A N 1
ATOM 4775 C CA . TRP A 1 600 ? 37.062 -29.838 60.046 1.00 52.09 600 TRP A CA 1
ATOM 4776 C C . TRP A 1 600 ? 36.832 -28.550 59.233 1.00 52.09 600 TRP A C 1
ATOM 4778 O O . TRP A 1 600 ? 35.697 -28.111 59.064 1.00 52.09 600 TRP A O 1
ATOM 4788 N N . ASN A 1 601 ? 37.893 -27.973 58.656 1.00 53.28 601 ASN A N 1
ATOM 4789 C CA . ASN A 1 601 ? 37.776 -26.812 57.762 1.00 53.28 601 ASN A CA 1
ATOM 4790 C C . ASN A 1 601 ? 37.249 -27.193 56.369 1.00 53.28 601 ASN A C 1
ATOM 4792 O O . ASN A 1 601 ? 36.580 -26.386 55.725 1.00 53.28 601 ASN A O 1
ATOM 4796 N N . LEU A 1 602 ? 37.513 -28.420 55.905 1.00 53.78 602 LEU A N 1
ATOM 4797 C CA . LEU A 1 602 ? 36.953 -28.906 54.641 1.00 53.78 602 LEU A CA 1
ATOM 4798 C C . LEU A 1 602 ? 35.449 -29.183 54.745 1.00 53.78 602 LEU A C 1
ATOM 4800 O O . LEU A 1 602 ? 34.713 -28.865 53.815 1.00 53.78 602 LEU A O 1
ATOM 4804 N N . SER A 1 603 ? 34.968 -29.716 55.869 1.00 51.38 603 SER A N 1
ATOM 4805 C CA . SER A 1 603 ? 33.539 -29.993 56.054 1.00 51.38 603 SER A CA 1
ATOM 4806 C C . SER A 1 603 ? 32.694 -28.739 56.304 1.00 51.38 603 SER A C 1
ATOM 4808 O O . SER A 1 603 ? 31.541 -28.716 55.877 1.00 51.38 603 SER A O 1
ATOM 4810 N N . LEU A 1 604 ? 33.246 -27.668 56.891 1.00 48.41 604 LEU A N 1
ATOM 4811 C CA . LEU A 1 604 ? 32.516 -26.401 57.055 1.00 48.41 604 LEU A CA 1
ATOM 4812 C C . LEU A 1 604 ? 32.265 -25.685 55.713 1.00 48.41 604 LEU A C 1
ATOM 4814 O O . LEU A 1 604 ? 31.194 -25.124 55.506 1.00 48.41 604 LEU A O 1
ATOM 4818 N N . ASN A 1 605 ? 33.220 -25.755 54.780 1.00 47.16 605 ASN A N 1
ATOM 4819 C CA . ASN A 1 605 ? 33.058 -25.192 53.433 1.00 47.16 605 ASN A CA 1
ATOM 4820 C C . ASN A 1 605 ? 32.050 -25.972 52.577 1.00 47.16 605 ASN A C 1
ATOM 4822 O O . ASN A 1 605 ? 31.401 -25.388 51.716 1.00 47.16 605 ASN A O 1
ATOM 4826 N N . ILE A 1 606 ? 31.888 -27.274 52.824 1.00 49.66 606 ILE A N 1
ATOM 4827 C CA . ILE A 1 606 ? 30.895 -28.099 52.120 1.00 49.66 606 ILE A CA 1
ATOM 4828 C C . ILE A 1 606 ? 29.478 -27.827 52.653 1.00 49.66 606 ILE A C 1
ATOM 4830 O O . ILE A 1 606 ? 28.527 -27.837 51.879 1.00 49.66 606 ILE A O 1
ATOM 4834 N N . LEU A 1 607 ? 29.332 -27.514 53.945 1.00 43.78 607 LEU A N 1
ATOM 4835 C CA . LEU A 1 607 ? 28.040 -27.202 54.573 1.00 43.78 607 LEU A CA 1
ATOM 4836 C C . LEU A 1 607 ? 27.546 -25.765 54.344 1.00 43.78 607 LEU A C 1
ATOM 4838 O O . LEU A 1 607 ? 26.376 -25.503 54.574 1.00 43.78 607 LEU A O 1
ATOM 4842 N N . LEU A 1 608 ? 28.407 -24.843 53.904 1.00 43.50 608 LEU A N 1
ATOM 4843 C CA . LEU A 1 608 ? 28.016 -23.480 53.505 1.00 43.50 608 LEU A CA 1
ATOM 4844 C C . LEU A 1 608 ? 27.638 -23.372 52.015 1.00 43.50 608 LEU A C 1
ATOM 4846 O O . LEU A 1 608 ? 27.171 -22.321 51.580 1.00 43.50 608 LEU A O 1
ATOM 4850 N N . HIS A 1 609 ? 27.842 -24.441 51.238 1.00 41.34 609 HIS A N 1
ATOM 4851 C CA . HIS A 1 609 ? 27.500 -24.517 49.813 1.00 41.34 609 HIS A CA 1
ATOM 4852 C C . HIS A 1 609 ? 26.286 -25.410 49.498 1.00 41.34 609 HIS A C 1
ATOM 4854 O O . HIS A 1 609 ? 25.955 -25.588 48.325 1.00 41.34 609 HIS A O 1
ATOM 4860 N N . ILE A 1 610 ? 25.607 -25.918 50.528 1.00 37.50 610 ILE A N 1
ATOM 4861 C CA . ILE A 1 610 ? 24.268 -26.527 50.473 1.00 37.50 610 ILE A CA 1
ATOM 4862 C C . ILE A 1 610 ? 23.351 -25.632 51.300 1.00 37.50 610 ILE A C 1
ATOM 4864 O O . ILE A 1 610 ? 22.222 -25.363 50.835 1.00 37.50 610 ILE A O 1
#

Sequence (610 aa):
MSVTNSDAADLKDRMRALNKFLKSPVNANNTQPTTKRERIGAMSAEVVDSNPYSRLMALQRMGVVKHYEKIREKTVAIVGIGGIGSVVAEMLTRCAIGKLILFDYDKVELANMNRLFYQPHQSGQSKVEAAKDTLLHINPDVDIEIHNYNITTVENFQKFVNRIRHGSLMEGKIDLVLSCVDNFEARMTVNTACNEENQVWLESGVSENAISGHIQYIEPGRTACFACLPPLVVASNIDEKTLKREGVCAASLPTTMAVVAGFLVQNALNFIQYNLNKFYHLELVNESVVVETNTSVGDGIEYAYELPTEIEKNNAEMSTVDVSKKGSLGSLTVRKKRGVDKCEDKPKNEVDNDYENTTCAFDVKTMKAKSVLNEYEYDSSDEEDLRNTIGNIPVDWYNDEDHIGYDKTGEKISKPKKRGKSRRKVFDKQSGNDVVLSEEQIEKLHNLASGKYPTVGYNPYEPFMDLFSSEKMIHPIDNRPEPKSRFIPSRDEMRIVSKMVHAIKMGWAKGPKAKKEEKNVYDLWAFEDSMDNKTKTELARMRMHMPAPKMPLPIHAESYNPPEEYLFDEEEKKKYSYNILEFNLKLAHLRAFFRNSIIWNLSLNILLHI

Organism: Heterorhabditis bacteriophora (NCBI:txid37862)

Foldseek 3Di:
DDDDPVVVVVVVVVVVVVVVVVPDPDPPPPDPPPPFQDADPFQDCDDDPNRLCVVVCVCCVVVNFVCLRCQLQAEEEEEDCAQQRLLLLQVSLSSNHNEYEYEDQDADDPVRVLGPDDDPVRGPPRSLVRSVVSSCRNHVNYHYHYDNDDCLDPVNVVVVLVCQAQVGPVGGHHQEYEYPDADPSVLVSVLVSCLVVQHWYKYKYADLQRQKIWMDTDGHPPDDTCVNVDDPCVVVVPPPVVVDDPPDGRDHHNVSSNVRSVLRSVQVCCVSRPVDQWHWIWIRDPPDTDTDTDRDDDDDPPPDDDDDDDDDDDDDDDDDDDDDDDDDDDDDDDDDDDDDDYDDDDDDDDDDDDDDDDDDDDDPDDPPDDPDDDPPPPDDPPPPVQLADPPPDQQVVCVVPQFRDAHPVGHTHGADDDDDDDPQWDQDRRNRDTDGDDPLRVQLVVCVVVVHDSDDPDDPCDPDDDPDVVDDDPDDPDDDDDDCCVVDDHPVVVVVVVVVVVCVVVVVDDDDDDDDPDPPDDDPCPCVVCVVVDDPVVVVVPPPPDDPDDDPDPDPQCDVDDDPVSDDDPVRVVVVVVVVVVVVVVVVVVVVVVVPDPVVVVVVVVVVVD

Radius of gyration: 49.67 Å; chains: 1; bounding box: 96×118×159 Å

pLDDT: mean 73.23, std 22.93, range [19.84, 98.38]

InterPro domains:
  IPR000594 THIF-type NAD/FAD binding fold [PF00899] (53-275)
  IPR012953 BOP1, N-terminal domain [PF08145] (398-577)
  IPR012953 BOP1, N-terminal domain [SM01035] (398-594)
  IPR028598 WD repeat BOP1/Erb1 [PTHR17605] (340-577)
  IPR029752 D-isomer specific 2-hydroxyacid dehydrogenase, NAD-binding domain conserved site 1 [PS00065] (76-104)
  IPR035985 Ubiquitin-activating enzyme-like [SSF69572] (48-277)